Protein 6G1O (pdb70)

Nearest PDB structures (foldseek):
  6g1o-assembly1_A  TM=1.002E+00  e=5.502E-90  Pseudomonas aeruginosa PAO1
  1f61-assembly1_B  TM=8.807E-01  e=8.171E-24  Mycobacterium tuberculosis H37Rv
  1igw-assembly1_C  TM=8.041E-01  e=3.725E-24  Escherichia coli
  6edw-assembly1_C  TM=6.211E-01  e=3.762E-19  Mycobacterium tuberculosis CDC1551
  6edw-assembly1_A  TM=6.228E-01  e=1.018E-18  Mycobacterium tuberculosis CDC1551

Radius of gyration: 27.06 Å; Cα contacts (8 Å, |Δi|>4): 819; chains: 1; bounding box: 56×61×90 Å

Solvent-accessible surface area: 24316 Å² total; per-residue (Å²): 164,32,57,8,86,73,50,47,134,41,6,42,59,69,55,144,173,63,34,103,96,86,78,99,75,86,26,44,141,25,0,32,111,89,28,35,57,133,10,117,73,17,46,59,2,0,100,65,0,0,51,42,0,74,110,1,15,60,59,8,72,93,70,44,71,46,46,0,76,8,64,0,0,60,50,0,104,42,0,18,75,30,0,43,50,18,44,129,109,95,160,49,17,69,32,56,1,0,3,0,1,1,87,0,0,0,11,66,70,13,135,141,27,116,38,71,45,56,33,95,8,50,78,76,14,0,7,36,4,0,107,38,0,4,66,60,0,68,111,0,8,20,100,55,6,70,102,30,3,78,24,0,64,61,6,94,96,81,52,65,149,80,96,32,59,88,10,60,44,71,9,76,116,44,57,6,4,2,4,2,0,0,0,11,0,9,20,0,28,39,102,32,126,21,0,51,105,5,0,55,103,0,0,73,13,0,0,0,0,0,0,0,12,9,9,40,13,100,51,68,46,129,80,80,168,68,7,41,0,2,30,4,14,125,50,11,19,41,37,0,73,10,0,51,145,0,0,89,93,24,37,2,110,66,0,0,0,0,3,33,5,0,3,27,18,1,15,3,0,82,78,52,7,125,61,135,118,126,46,44,56,12,40,64,8,3,40,28,1,22,26,60,112,32,65,160,109,122,48,40,162,60,52,57,53,30,143,46,169,59,109,107,27,64,3,78,105,34,120,45,70,0,14,35,8,94,180,68,9,7,71,55,12,0,10,32,12,1,24,5,4,32,104,63,36,9,30,0,0,0,4,36,15,100,62,0,59,32,38,30,0,84,54,3,3,66,92,0,73,138,72,37,104,80,3,11,0,0,2,13,9,10,41,101,27,70,48,31,59,33,7,24,42,48,7,16,68,71,51,82,95,146,19,172,76,41,110,68,21,72,94,129,130,0,90,43,145,120,47,80,92,33,118,1,6,115,46,0,85,76,98,52,171,11,3,36,129,28,0,0,49,108,0,3,0,0,0,1,0,48,18,22,17,14,78,91,79,31,58,109,68,93,77,73,59,37,136,13,96,161,60,143,85,26,113,77,16,79,42,101,46,61,110,154,143,185

Structure (mmCIF, N/CA/C/O backbone):
data_6G1O
#
_entry.id   6G1O
#
_cell.length_a   80.943
_cell.length_b   116.023
_cell.length_c   128.533
_cell.angle_alpha   90.000
_cell.angle_beta   90.000
_cell.angle_gamma   90.000
#
_symmetry.space_group_name_H-M   'I 2 2 2'
#
loop_
_entity.id
_entity.type
_entity.pdbx_description
1 polymer 'Isocitrate lyase'
2 non-polymer 'CALCIUM ION'
3 non-polymer 'GLYOXYLIC ACID'
4 water water
#
loop_
_atom_site.group_PDB
_atom_site.id
_atom_site.type_symbol
_atom_site.label_atom_id
_atom_site.label_alt_id
_atom_site.label_comp_id
_atom_site.label_asym_id
_atom_site.label_entity_id
_atom_site.label_seq_id
_atom_site.pdbx_PDB_ins_code
_atom_site.Cartn_x
_atom_site.Cartn_y
_atom_site.Cartn_z
_atom_site.occupancy
_atom_site.B_iso_or_equiv
_atom_site.auth_seq_id
_atom_site.auth_comp_id
_atom_site.auth_asym_id
_atom_site.auth_atom_id
_atom_site.pdbx_PDB_model_num
ATOM 1 N N . MET A 1 1 ? -40.555 -45.172 11.406 1.00 46.56 1 MET A N 1
ATOM 2 C CA . MET A 1 1 ? -39.368 -45.213 12.334 1.00 50.22 1 MET A CA 1
ATOM 3 C C . MET A 1 1 ? -38.013 -44.959 11.635 1.00 37.16 1 MET A C 1
ATOM 4 O O . MET A 1 1 ? -37.821 -45.372 10.505 1.00 36.81 1 MET A O 1
ATOM 9 N N . SER A 1 2 ? -37.069 -44.297 12.307 1.00 36.11 2 SER A N 1
ATOM 10 C CA . SER A 1 2 ? -35.789 -43.984 11.673 1.00 39.41 2 SER A CA 1
ATOM 11 C C . SER A 1 2 ? -34.937 -45.246 11.529 1.00 27.83 2 SER A C 1
ATOM 12 O O . SER A 1 2 ? -35.198 -46.266 12.167 1.00 27.58 2 SER A O 1
ATOM 15 N N . ALA A 1 3 ? -33.896 -45.158 10.691 1.00 30.35 3 ALA A N 1
ATOM 16 C CA . ALA A 1 3 ? -32.950 -46.266 10.565 1.00 31.98 3 ALA A CA 1
ATOM 17 C C . ALA A 1 3 ? -32.337 -46.609 11.920 1.00 27.70 3 ALA A C 1
ATOM 18 O O . ALA A 1 3 ? -32.236 -47.789 12.286 1.00 27.41 3 ALA A O 1
ATOM 20 N N . TYR A 1 4 ? -31.948 -45.587 12.689 1.00 28.08 4 TYR A N 1
ATOM 21 C CA . TYR A 1 4 ? -31.350 -45.801 14.006 1.00 26.73 4 TYR A CA 1
ATOM 22 C C . TYR A 1 4 ? -32.306 -46.525 14.947 1.00 26.20 4 TYR A C 1
ATOM 23 O O . TYR A 1 4 ? -31.931 -47.485 15.616 1.00 23.34 4 TYR A O 1
ATOM 32 N N . GLN A 1 5 ? -33.536 -46.032 15.064 1.00 29.11 5 GLN A N 1
ATOM 33 C CA . GLN A 1 5 ? -34.538 -46.699 15.888 1.00 29.11 5 GLN A CA 1
ATOM 34 C C . GLN A 1 5 ? -34.772 -48.130 15.432 1.00 27.21 5 GLN A C 1
ATOM 35 O O . GLN A 1 5 ? -34.869 -49.052 16.249 1.00 30.54 5 GLN A O 1
ATOM 41 N N . ASN A 1 6 ? -34.931 -48.324 14.131 1.00 27.78 6 ASN A N 1
ATOM 42 C CA . ASN A 1 6 ? -35.168 -49.670 13.627 1.00 32.28 6 ASN A CA 1
ATOM 43 C C . ASN A 1 6 ? -34.037 -50.603 14.028 1.00 34.14 6 ASN A C 1
ATOM 44 O O . ASN A 1 6 ? -34.277 -51.777 14.330 1.00 28.47 6 ASN A O 1
ATOM 49 N N . GLU A 1 7 ? -32.792 -50.111 14.030 1.00 30.16 7 GLU A N 1
ATOM 50 C CA . GLU A 1 7 ? -31.689 -51.005 14.369 1.00 25.16 7 GLU A CA 1
ATOM 51 C C . GLU A 1 7 ? -31.649 -51.282 15.862 1.00 25.59 7 GLU A C 1
ATOM 52 O O . GLU A 1 7 ? -31.324 -52.394 16.262 1.00 26.15 7 GLU A O 1
ATOM 58 N N . ILE A 1 8 ? -31.952 -50.281 16.717 1.00 25.53 8 ILE A N 1
ATOM 59 C CA . ILE A 1 8 ? -32.045 -50.538 18.155 1.00 25.14 8 ILE A CA 1
ATOM 60 C C . ILE A 1 8 ? -33.080 -51.630 18.424 1.00 28.08 8 ILE A C 1
ATOM 61 O O . ILE A 1 8 ? -32.828 -52.583 19.169 1.00 25.81 8 ILE A O 1
ATOM 66 N N . LYS A 1 9 ? -34.275 -51.472 17.843 1.00 29.01 9 LYS A N 1
ATOM 67 C CA . LYS A 1 9 ? -35.344 -52.477 17.966 1.00 30.27 9 LYS A CA 1
ATOM 68 C C . LYS A 1 9 ? -34.878 -53.860 17.511 1.00 30.72 9 LYS A C 1
ATOM 69 O O . LYS A 1 9 ? -35.122 -54.871 18.186 1.00 27.54 9 LYS A O 1
ATOM 75 N N . ALA A 1 10 ? -34.179 -53.914 16.374 1.00 31.96 10 ALA A N 1
ATOM 76 C CA . ALA A 1 10 ? -33.709 -55.185 15.834 1.00 26.52 10 ALA A CA 1
ATOM 77 C C . ALA A 1 10 ? -32.724 -55.861 16.771 1.00 30.10 10 ALA A C 1
ATOM 78 O O . ALA A 1 10 ? -32.806 -57.070 16.973 1.00 27.07 10 ALA A O 1
ATOM 80 N N . VAL A 1 11 ? -31.779 -55.109 17.352 1.00 29.36 11 VAL A N 1
ATOM 81 C CA . VAL A 1 11 ? -30.811 -55.745 18.236 1.00 25.84 11 VAL A CA 1
ATOM 82 C C . VAL A 1 11 ? -31.450 -56.091 19.577 1.00 28.46 11 VAL A C 1
ATOM 83 O O . VAL A 1 11 ? -31.149 -57.130 20.174 1.00 24.97 11 VAL A O 1
ATOM 87 N N . ALA A 1 12 ? -32.351 -55.242 20.074 1.00 26.07 12 ALA A N 1
ATOM 88 C CA . ALA A 1 12 ? -33.044 -55.576 21.321 1.00 30.22 12 ALA A CA 1
ATOM 89 C C . ALA A 1 12 ? -33.809 -56.896 21.194 1.00 23.95 12 ALA A C 1
ATOM 90 O O . ALA A 1 12 ? -33.782 -57.731 22.110 1.00 30.21 12 ALA A O 1
ATOM 92 N N . ALA A 1 13 ? -34.429 -57.132 20.038 1.00 29.37 13 ALA A N 1
ATOM 93 C CA . ALA A 1 13 ? -35.146 -58.383 19.808 1.00 33.57 13 ALA A CA 1
ATOM 94 C C . ALA A 1 13 ? -34.213 -59.594 19.813 1.00 35.39 13 ALA A C 1
ATOM 95 O O . ALA A 1 13 ? -34.539 -60.629 20.406 1.00 31.64 13 ALA A O 1
ATOM 97 N N . LEU A 1 14 ? -33.028 -59.485 19.193 1.00 31.32 14 LEU A N 1
ATOM 98 C CA . LEU A 1 14 ? -32.062 -60.577 19.267 1.00 27.76 14 LEU A CA 1
ATOM 99 C C . LEU A 1 14 ? -31.615 -60.811 20.692 1.00 27.91 14 LEU A C 1
ATOM 100 O O . LEU A 1 14 ? -31.397 -61.948 21.110 1.00 27.76 14 LEU A O 1
ATOM 105 N N . LYS A 1 15 ? -31.370 -59.728 21.427 1.00 26.42 15 LYS A N 1
ATOM 106 C CA . LYS A 1 15 ? -30.966 -59.879 22.807 1.00 26.25 15 LYS A CA 1
ATOM 107 C C . LYS A 1 15 ? -32.040 -60.629 23.584 1.00 28.32 15 LYS A C 1
ATOM 108 O O . LYS A 1 15 ? -31.737 -61.551 24.341 1.00 28.56 15 LYS A O 1
ATOM 114 N N . GLU A 1 16 ? -33.303 -60.267 23.376 1.00 31.11 16 GLU A N 1
ATOM 115 C CA . GLU A 1 16 ? -34.398 -60.927 24.088 1.00 37.61 16 GLU A CA 1
ATOM 116 C C . GLU A 1 16 ? -34.492 -62.396 23.701 1.00 37.86 16 GLU A C 1
ATOM 117 O O . GLU A 1 16 ? -34.663 -63.269 24.552 1.00 40.95 16 GLU A O 1
ATOM 123 N N . LYS A 1 17 ? -34.412 -62.676 22.404 1.00 35.05 17 LYS A N 1
ATOM 124 C CA . LYS A 1 17 ? -34.454 -64.048 21.918 1.00 33.69 17 LYS A CA 1
ATOM 125 C C . LYS A 1 17 ? -33.351 -64.900 22.525 1.00 39.74 17 LYS A C 1
ATOM 126 O O . LYS A 1 17 ? -33.552 -66.089 22.788 1.00 39.36 17 LYS A O 1
ATOM 132 N N . ASN A 1 18 ? -32.163 -64.326 22.720 1.00 34.55 18 ASN A N 1
ATOM 133 C CA . ASN A 1 18 ? -31.030 -65.091 23.221 1.00 34.93 18 ASN A CA 1
ATOM 134 C C . ASN A 1 18 ? -30.988 -65.158 24.741 1.00 34.47 18 ASN A C 1
ATOM 135 O O . ASN A 1 18 ? -30.292 -66.021 25.296 1.00 40.77 18 ASN A O 1
ATOM 140 N N . GLY A 1 19 ? -31.694 -64.279 25.426 1.00 33.70 19 GLY A N 1
ATOM 141 C CA . GLY A 1 19 ? -31.796 -64.385 26.864 1.00 37.66 19 GLY A CA 1
ATOM 142 C C . GLY A 1 19 ? -30.638 -63.741 27.606 1.00 38.30 19 GLY A C 1
ATOM 143 O O . GLY A 1 19 ? -29.846 -62.954 27.063 1.00 35.10 19 GLY A O 1
ATOM 144 N N . SER A 1 20 ? -30.510 -64.136 28.877 1.00 34.17 20 SER A N 1
ATOM 145 C CA . SER A 1 20 ? -29.565 -63.472 29.771 1.00 33.73 20 SER A CA 1
ATOM 146 C C . SER A 1 20 ? -28.102 -63.678 29.384 1.00 32.52 20 SER A C 1
ATOM 147 O O . SER A 1 20 ? -27.239 -62.946 29.878 1.00 33.54 20 SER A O 1
ATOM 150 N N . SER A 1 21 ? -27.789 -64.666 28.543 1.00 32.65 21 SER A N 1
ATOM 151 C CA . SER A 1 21 ? -26.406 -64.813 28.105 1.00 29.93 21 SER A CA 1
ATOM 152 C C . SER A 1 21 ? -25.919 -63.612 27.307 1.00 27.68 21 SER A C 1
ATOM 153 O O . SER A 1 21 ? -24.707 -63.391 27.240 1.00 24.50 21 SER A O 1
ATOM 156 N N . TRP A 1 22 ? -26.822 -62.837 26.699 1.00 24.61 22 TRP A N 1
ATOM 157 C CA . TRP A 1 22 ? -26.433 -61.616 26.002 1.00 28.28 22 TRP A CA 1
ATOM 158 C C . TRP A 1 22 ? -26.639 -60.357 26.851 1.00 27.93 22 TRP A C 1
ATOM 159 O O . TRP A 1 22 ? -26.770 -59.258 26.306 1.00 25.74 22 TRP A O 1
ATOM 170 N N . SER A 1 23 ? -26.633 -60.481 28.183 1.00 35.29 23 SER A N 1
ATOM 171 C CA . SER A 1 23 ? -26.964 -59.332 29.020 1.00 33.14 23 SER A CA 1
ATOM 172 C C . SER A 1 23 ? -25.977 -58.182 28.833 1.00 34.76 23 SER A C 1
ATOM 173 O O . SER A 1 23 ? -26.343 -57.017 28.998 1.00 31.32 23 SER A O 1
ATOM 176 N N . ALA A 1 24 ? -24.731 -58.476 28.485 1.00 33.89 24 ALA A N 1
ATOM 177 C CA . ALA A 1 24 ? -23.745 -57.422 28.345 1.00 29.70 24 ALA A CA 1
ATOM 178 C C . ALA A 1 24 ? -23.859 -56.665 27.027 1.00 29.61 24 ALA A C 1
ATOM 179 O O . ALA A 1 24 ? -23.203 -55.633 26.874 1.00 29.10 24 ALA A O 1
ATOM 181 N N . ILE A 1 25 ? -24.658 -57.145 26.088 1.00 28.41 25 ILE A N 1
ATOM 182 C CA . ILE A 1 25 ? -24.809 -56.499 24.793 1.00 25.79 25 ILE A CA 1
ATOM 183 C C . ILE A 1 25 ? -25.755 -55.320 24.908 1.00 29.77 25 ILE A C 1
ATOM 184 O O . ILE A 1 25 ? -26.901 -55.458 25.347 1.00 27.43 25 ILE A O 1
ATOM 189 N N . ASN A 1 26 ? -25.300 -54.166 24.456 1.00 23.93 26 ASN A N 1
ATOM 190 C CA . ASN A 1 26 ? -26.082 -52.960 24.574 1.00 27.94 26 ASN A CA 1
ATOM 191 C C . ASN A 1 26 ? -26.699 -52.688 23.223 1.00 26.11 26 ASN A C 1
ATOM 192 O O . ASN A 1 26 ? -25.965 -52.396 22.260 1.00 25.98 26 ASN A O 1
ATOM 197 N N . PRO A 1 27 ? -28.027 -52.788 23.086 1.00 25.10 27 PRO A N 1
ATOM 198 C CA . PRO A 1 27 ? -28.623 -52.707 21.750 1.00 25.97 27 PRO A CA 1
ATOM 199 C C . PRO A 1 27 ? -28.412 -51.377 21.072 1.00 27.29 27 PRO A C 1
ATOM 200 O O . PRO A 1 27 ? -28.220 -51.345 19.855 1.00 26.06 27 PRO A O 1
ATOM 204 N N . GLU A 1 28 ? -28.443 -50.264 21.813 1.00 22.28 28 GLU A N 1
ATOM 205 C CA . GLU A 1 28 ? -28.209 -48.973 21.173 1.00 24.46 28 GLU A CA 1
ATOM 206 C C . GLU A 1 28 ? -26.764 -48.859 20.690 1.00 21.79 28 GLU A C 1
ATOM 207 O O . GLU A 1 28 ? -26.499 -48.274 19.634 1.00 24.63 28 GLU A O 1
ATOM 213 N N . TYR A 1 29 ? -25.823 -49.382 21.459 1.00 22.07 29 TYR A N 1
ATOM 214 C CA . TYR A 1 29 ? -24.424 -49.355 21.048 1.00 25.25 29 TYR A CA 1
ATOM 215 C C . TYR A 1 29 ? -24.219 -50.163 19.767 1.00 23.43 29 TYR A C 1
ATOM 216 O O . TYR A 1 29 ? -23.584 -49.693 18.820 1.00 21.54 29 TYR A O 1
ATOM 225 N N . ALA A 1 30 ? -24.790 -51.370 19.714 1.00 20.19 30 ALA A N 1
ATOM 226 C CA . ALA A 1 30 ? -24.738 -52.187 18.496 1.00 22.61 30 ALA A CA 1
ATOM 227 C C . ALA A 1 30 ? -25.415 -51.459 17.347 1.00 25.17 30 ALA A C 1
ATOM 228 O O . ALA A 1 30 ? -24.914 -51.442 16.217 1.00 18.59 30 ALA A O 1
ATOM 230 N N . ALA A 1 31 ? -26.529 -50.778 17.627 1.00 19.63 31 ALA A N 1
ATOM 231 C CA . ALA A 1 31 ? -27.213 -50.069 16.563 1.00 18.30 31 ALA A CA 1
ATOM 232 C C . ALA A 1 31 ? -26.320 -48.990 15.981 1.00 17.78 31 ALA A C 1
ATOM 233 O O . ALA A 1 31 ? -26.334 -48.750 14.767 1.00 19.37 31 ALA A O 1
ATOM 235 N N . ARG A 1 32 ? -25.577 -48.291 16.834 1.00 19.33 32 ARG A N 1
ATOM 236 C CA . ARG A 1 32 ? -24.694 -47.245 16.335 1.00 19.40 32 ARG A CA 1
ATOM 237 C C . ARG A 1 32 ? -23.627 -47.831 15.432 1.00 17.00 32 ARG A C 1
ATOM 238 O O . ARG A 1 32 ? -23.268 -47.233 14.423 1.00 18.98 32 ARG A O 1
ATOM 246 N N . MET A 1 33 ? -23.077 -48.978 15.804 1.00 19.92 33 MET A N 1
ATOM 247 C CA . MET A 1 33 ? -22.107 -49.613 14.921 1.00 20.32 33 MET A CA 1
ATOM 248 C C . MET A 1 33 ? -22.724 -49.925 13.565 1.00 18.90 33 MET A C 1
ATOM 249 O O . MET A 1 33 ? -22.105 -49.683 12.517 1.00 17.66 33 MET A O 1
ATOM 254 N N . ARG A 1 34 ? -23.970 -50.390 13.548 1.00 19.86 34 ARG A N 1
ATOM 255 C CA . ARG A 1 34 ? -24.613 -50.659 12.276 1.00 17.39 34 ARG A CA 1
ATOM 256 C C . ARG A 1 34 ? -24.819 -49.396 11.460 1.00 21.72 34 ARG A C 1
ATOM 257 O O . ARG A 1 34 ? -24.604 -49.402 10.253 1.00 23.20 34 ARG A O 1
ATOM 265 N N . ILE A 1 35 ? -25.281 -48.305 12.091 1.00 18.53 35 ILE A N 1
ATOM 266 C CA . ILE A 1 35 ? -25.443 -47.041 11.374 1.00 17.68 35 ILE A CA 1
ATOM 267 C C . ILE A 1 35 ? -24.093 -46.542 10.867 1.00 17.75 35 ILE A C 1
ATOM 268 O O . ILE A 1 35 ? -23.989 -45.922 9.805 1.00 20.35 35 ILE A O 1
ATOM 273 N N . GLN A 1 36 ? -23.048 -46.760 11.644 1.00 18.51 36 GLN A N 1
ATOM 274 C CA . GLN A 1 36 ? -21.715 -46.331 11.244 1.00 18.63 36 GLN A CA 1
ATOM 275 C C . GLN A 1 36 ? -21.113 -47.191 10.130 1.00 22.34 36 GLN A C 1
ATOM 276 O O . GLN A 1 36 ? -20.020 -46.871 9.661 1.00 25.30 36 GLN A O 1
ATOM 282 N N . ASN A 1 37 ? -21.766 -48.255 9.727 1.00 17.55 37 ASN A N 1
ATOM 283 C CA . ASN A 1 37 ? -21.268 -49.149 8.671 1.00 18.02 37 ASN A CA 1
ATOM 284 C C . ASN A 1 37 ? -22.448 -49.430 7.728 1.00 19.29 37 ASN A C 1
ATOM 285 O O . ASN A 1 37 ? -22.977 -50.543 7.685 1.00 22.34 37 ASN A O 1
ATOM 290 N N . ARG A 1 38 ? -22.816 -48.394 6.982 1.00 20.34 38 ARG A N 1
ATOM 291 C CA . ARG A 1 38 ? -23.957 -48.469 6.085 1.00 24.62 38 ARG A CA 1
ATOM 292 C C . ARG A 1 38 ? -23.666 -49.354 4.890 1.00 22.99 38 ARG A C 1
ATOM 293 O O . ARG A 1 38 ? -24.558 -50.059 4.412 1.00 23.30 38 ARG A O 1
ATOM 301 N N . PHE A 1 39 ? -22.432 -49.299 4.366 1.00 18.98 39 PHE A N 1
ATOM 302 C CA . PHE A 1 39 ? -22.045 -49.988 3.141 1.00 20.48 39 PHE A CA 1
ATOM 303 C C . PHE A 1 39 ? -21.135 -51.143 3.548 1.00 21.02 39 PHE A C 1
ATOM 304 O O . PHE A 1 39 ? -19.925 -50.983 3.662 1.00 22.19 39 PHE A O 1
ATOM 312 N N . LYS A 1 40 ? -21.723 -52.312 3.753 1.00 19.87 40 LYS A N 1
ATOM 313 C CA . LYS A 1 40 ? -20.968 -53.407 4.329 1.00 22.14 40 LYS A CA 1
ATOM 314 C C . LYS A 1 40 ? -20.035 -54.085 3.338 1.00 19.63 40 LYS A C 1
ATOM 315 O O . LYS A 1 40 ? -19.094 -54.748 3.781 1.00 22.53 40 LYS A O 1
ATOM 321 N N . THR A 1 41 ? -20.291 -53.954 2.035 1.00 16.92 41 THR A N 1
ATOM 322 C CA . THR A 1 41 ? -19.463 -54.598 1.018 1.00 17.56 41 THR A CA 1
ATOM 323 C C . THR A 1 41 ? -19.254 -53.624 -0.112 1.00 16.90 41 THR A C 1
ATOM 324 O O . THR A 1 41 ? -20.034 -52.675 -0.288 1.00 17.23 41 THR A O 1
ATOM 328 N N . GLY A 1 42 ? -18.188 -53.864 -0.895 1.00 19.00 42 GLY A N 1
ATOM 329 C CA . GLY A 1 42 ? -17.976 -53.081 -2.098 1.00 17.32 42 GLY A CA 1
ATOM 330 C C . GLY A 1 42 ? -19.111 -53.160 -3.103 1.00 17.11 42 GLY A C 1
ATOM 331 O O . GLY A 1 42 ? -19.389 -52.182 -3.810 1.00 18.29 42 GLY A O 1
ATOM 332 N N . LEU A 1 43 ? -19.776 -54.311 -3.206 1.00 16.58 43 LEU A N 1
ATOM 333 C CA . LEU A 1 43 ? -20.861 -54.401 -4.178 1.00 16.94 43 LEU A CA 1
ATOM 334 C C . LEU A 1 43 ? -22.043 -53.536 -3.759 1.00 17.40 43 LEU A C 1
ATOM 335 O O . LEU A 1 43 ? -22.777 -53.020 -4.612 1.00 19.18 43 LEU A O 1
ATOM 340 N N . ASP A 1 44 ? -22.238 -53.346 -2.465 1.00 20.66 44 ASP A N 1
ATOM 341 C CA . ASP A 1 44 ? -23.269 -52.417 -2.019 1.00 19.09 44 ASP A CA 1
ATOM 342 C C . ASP A 1 44 ? -22.939 -51.000 -2.466 1.00 20.18 44 ASP A C 1
ATOM 343 O O . ASP A 1 44 ? -23.831 -50.256 -2.898 1.00 18.16 44 ASP A O 1
ATOM 348 N N . ILE A 1 45 ? -21.655 -50.618 -2.410 1.00 18.92 45 ILE A N 1
ATOM 349 C CA . ILE A 1 45 ? -21.231 -49.309 -2.888 1.00 18.21 45 ILE A CA 1
ATOM 350 C C . ILE A 1 45 ? -21.446 -49.196 -4.386 1.00 17.49 45 ILE A C 1
ATOM 351 O O . ILE A 1 45 ? -21.878 -48.154 -4.896 1.00 18.48 45 ILE A O 1
ATOM 356 N N . ALA A 1 46 ? -21.041 -50.236 -5.140 1.00 15.61 46 ALA A N 1
ATOM 357 C CA . ALA A 1 46 ? -21.136 -50.161 -6.604 1.00 19.16 46 ALA A CA 1
ATOM 358 C C . ALA A 1 46 ? -22.579 -49.954 -7.072 1.00 16.84 46 ALA A C 1
ATOM 359 O O . ALA A 1 46 ? -22.831 -49.196 -8.013 1.00 17.91 46 ALA A O 1
ATOM 361 N N . LYS A 1 47 ? -23.531 -50.614 -6.443 1.00 15.35 47 LYS A N 1
ATOM 362 C CA . LYS A 1 47 ? -24.926 -50.469 -6.838 1.00 20.08 47 LYS A CA 1
ATOM 363 C C . LYS A 1 47 ? -25.469 -49.098 -6.464 1.00 20.13 47 LYS A C 1
ATOM 364 O O . LYS A 1 47 ? -26.134 -48.440 -7.279 1.00 22.47 47 LYS A O 1
ATOM 370 N N . TYR A 1 48 ? -25.117 -48.620 -5.272 1.00 19.73 48 TYR A N 1
ATOM 371 C CA . TYR A 1 48 ? -25.550 -47.308 -4.799 1.00 20.99 48 TYR A CA 1
ATOM 372 C C . TYR A 1 48 ? -25.006 -46.210 -5.700 1.00 22.12 48 TYR A C 1
ATOM 373 O O . TYR A 1 48 ? -25.744 -45.335 -6.140 1.00 18.80 48 TYR A O 1
ATOM 382 N N . THR A 1 49 ? -23.707 -46.257 -5.999 1.00 16.42 49 THR A N 1
ATOM 383 C CA . THR A 1 49 ? -23.098 -45.213 -6.806 1.00 17.51 49 THR A CA 1
ATOM 384 C C . THR A 1 49 ? -23.506 -45.301 -8.267 1.00 16.99 49 THR A C 1
ATOM 385 O O . THR A 1 49 ? -23.550 -44.277 -8.953 1.00 18.88 49 THR A O 1
ATOM 389 N N . ALA A 1 50 ? -23.750 -46.502 -8.795 1.00 17.83 50 ALA A N 1
ATOM 390 C CA . ALA A 1 50 ? -24.188 -46.589 -10.182 1.00 23.18 50 ALA A CA 1
ATOM 391 C C . ALA A 1 50 ? -25.497 -45.825 -10.386 1.00 22.01 50 ALA A C 1
ATOM 392 O O . ALA A 1 50 ? -25.669 -45.131 -11.396 1.00 20.66 50 ALA A O 1
ATOM 394 N N . ALA A 1 51 ? -26.426 -45.954 -9.450 1.00 20.02 51 ALA A N 1
ATOM 395 C CA . ALA A 1 51 ? -27.698 -45.245 -9.527 1.00 25.51 51 ALA A CA 1
ATOM 396 C C . ALA A 1 51 ? -27.507 -43.734 -9.492 1.00 25.79 51 ALA A C 1
ATOM 397 O O . ALA A 1 51 ? -28.186 -43.004 -10.218 1.00 21.56 51 ALA A O 1
ATOM 399 N N . ILE A 1 52 ? -26.557 -43.249 -8.682 1.00 21.99 52 ILE A N 1
ATOM 400 C CA . ILE A 1 52 ? -26.232 -41.828 -8.648 1.00 21.25 52 ILE A CA 1
ATOM 401 C C . ILE A 1 52 ? -25.730 -41.369 -10.005 1.00 22.45 52 ILE A C 1
ATOM 402 O O . ILE A 1 52 ? -26.132 -40.322 -10.498 1.00 23.61 52 ILE A O 1
ATOM 407 N N . MET A 1 53 ? -24.805 -42.134 -10.615 1.00 20.42 53 MET A N 1
ATOM 408 C CA . MET A 1 53 ? -24.254 -41.680 -11.876 1.00 18.18 53 MET A CA 1
ATOM 409 C C . MET A 1 53 ? -25.327 -41.653 -12.962 1.00 22.37 53 MET A C 1
ATOM 410 O O . MET A 1 53 ? -25.378 -40.722 -13.767 1.00 21.30 53 MET A O 1
ATOM 415 N N . ARG A 1 54 ? -26.188 -42.661 -12.981 1.00 22.82 54 ARG A N 1
ATOM 416 C CA . ARG A 1 54 ? -27.277 -42.697 -13.952 1.00 23.46 54 ARG A CA 1
ATOM 417 C C . ARG A 1 54 ? -28.223 -41.502 -13.782 1.00 22.85 54 ARG A C 1
ATOM 418 O O . ARG A 1 54 ? -28.642 -40.893 -14.772 1.00 22.57 54 ARG A O 1
ATOM 426 N N . LYS A 1 55 ? -28.549 -41.148 -12.540 1.00 22.62 55 LYS A N 1
ATOM 427 C CA . LYS A 1 55 ? -29.355 -39.960 -12.248 1.00 23.67 55 LYS A CA 1
ATOM 428 C C . LYS A 1 55 ? -28.688 -38.692 -12.736 1.00 27.38 55 LYS A C 1
ATOM 429 O O . LYS A 1 55 ? -29.332 -37.837 -13.349 1.00 22.43 55 LYS A O 1
ATOM 435 N N . ASP A 1 56 ? -27.404 -38.518 -12.423 1.00 21.15 56 ASP A N 1
ATOM 436 C CA . ASP A 1 56 ? -26.647 -37.373 -12.911 1.00 18.23 56 ASP A CA 1
ATOM 437 C C . ASP A 1 56 ? -26.618 -37.316 -14.428 1.00 21.12 56 ASP A C 1
ATOM 438 O O . ASP A 1 56 ? -26.740 -36.231 -15.011 1.00 21.11 56 ASP A O 1
ATOM 443 N N . MET A 1 57 ? -26.430 -38.459 -15.103 1.00 20.57 57 MET A N 1
ATOM 444 C CA . MET A 1 57 ? -26.413 -38.428 -16.566 1.00 22.36 57 MET A CA 1
ATOM 445 C C . MET A 1 57 ? -27.761 -37.936 -17.113 1.00 25.31 57 MET A C 1
ATOM 446 O O . MET A 1 57 ? -27.812 -37.119 -18.054 1.00 23.50 57 MET A O 1
ATOM 451 N N . ALA A 1 58 ? -28.851 -38.398 -16.518 1.00 25.37 58 ALA A N 1
ATOM 452 C CA . ALA A 1 58 ? -30.184 -37.930 -16.925 1.00 32.77 58 ALA A CA 1
ATOM 453 C C . ALA A 1 58 ? -30.382 -36.439 -16.642 1.00 29.12 58 ALA A C 1
ATOM 454 O O . ALA A 1 58 ? -30.975 -35.714 -17.454 1.00 29.57 58 ALA A O 1
ATOM 456 N N . GLU A 1 59 ? -29.896 -35.951 -15.504 1.00 25.21 59 GLU A N 1
ATOM 457 C CA . GLU A 1 59 ? -30.049 -34.525 -15.198 1.00 24.24 59 GLU A CA 1
ATOM 458 C C . GLU A 1 59 ? -29.208 -33.649 -16.108 1.00 31.18 59 GLU A C 1
ATOM 459 O O . GLU A 1 59 ? -29.652 -32.545 -16.462 1.00 28.19 59 GLU A O 1
ATOM 465 N N . TYR A 1 60 ? -28.028 -34.131 -16.546 1.00 25.94 60 TYR A N 1
ATOM 466 C CA . TYR A 1 60 ? -27.228 -33.401 -17.520 1.00 27.17 60 TYR A CA 1
ATOM 467 C C . TYR A 1 60 ? -27.921 -33.353 -18.885 1.00 29.97 60 TYR A C 1
ATOM 468 O O . TYR A 1 60 ? -27.852 -32.333 -19.586 1.00 28.21 60 TYR A O 1
ATOM 477 N N . ASP A 1 61 ? -28.508 -34.482 -19.305 1.00 26.32 61 ASP A N 1
ATOM 478 C CA . ASP A 1 61 ? -29.281 -34.537 -20.549 1.00 31.96 61 ASP A CA 1
ATOM 479 C C . ASP A 1 61 ? -30.402 -33.491 -20.548 1.00 29.63 61 ASP A C 1
ATOM 480 O O . ASP A 1 61 ? -30.654 -32.839 -21.568 1.00 37.27 61 ASP A O 1
ATOM 485 N N . ALA A 1 62 ? -31.079 -33.311 -19.425 1.00 32.53 62 ALA A N 1
ATOM 486 C CA . ALA A 1 62 ? -32.124 -32.302 -19.323 1.00 31.79 62 ALA A CA 1
ATOM 487 C C . ALA A 1 62 ? -31.587 -30.873 -19.196 1.00 42.45 62 ALA A C 1
ATOM 488 O O . ALA A 1 62 ? -32.293 -29.936 -19.584 1.00 35.63 62 ALA A O 1
ATOM 490 N N . ASP A 1 63 ? -30.358 -30.675 -18.704 1.00 26.82 63 ASP A N 1
ATOM 491 C CA . ASP A 1 63 ? -29.829 -29.332 -18.438 1.00 28.89 63 ASP A CA 1
ATOM 492 C C . ASP A 1 63 ? -28.300 -29.362 -18.425 1.00 33.23 63 ASP A C 1
ATOM 493 O O . ASP A 1 63 ? -27.704 -29.837 -17.455 1.00 30.71 63 ASP A O 1
ATOM 498 N N . SER A 1 64 ? -27.679 -28.811 -19.478 1.00 30.75 64 SER A N 1
ATOM 499 C CA . SER A 1 64 ? -26.232 -28.895 -19.703 1.00 33.98 64 SER A CA 1
ATOM 500 C C . SER A 1 64 ? -25.410 -28.081 -18.707 1.00 32.42 64 SER A C 1
ATOM 501 O O . SER A 1 64 ? -24.172 -28.173 -18.712 1.00 31.07 64 SER A O 1
ATOM 504 N N . SER A 1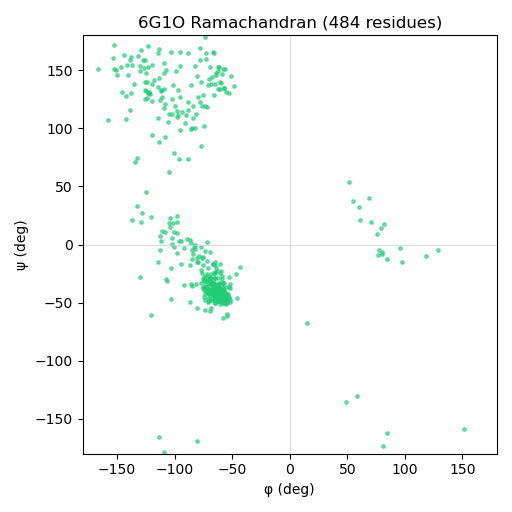 65 ? -26.061 -27.293 -17.852 1.00 31.07 65 SER A N 1
ATOM 505 C CA . SER A 1 65 ? -25.382 -26.607 -16.763 1.00 27.28 65 SER A CA 1
ATOM 506 C C . SER A 1 65 ? -25.141 -27.509 -15.558 1.00 26.78 65 SER A C 1
ATOM 507 O O . SER A 1 65 ? -24.358 -27.148 -14.681 1.00 27.73 65 SER A O 1
ATOM 510 N N . VAL A 1 66 ? -25.814 -28.658 -15.490 1.00 26.01 66 VAL A N 1
ATOM 511 C CA . VAL A 1 66 ? -25.744 -29.550 -14.335 1.00 29.47 66 VAL A CA 1
ATOM 512 C C . VAL A 1 66 ? -24.781 -30.689 -14.655 1.00 26.50 66 VAL A C 1
ATOM 513 O O . VAL A 1 66 ? -25.192 -31.802 -15.013 1.00 27.78 66 VAL A O 1
ATOM 517 N N . TYR A 1 67 ? -23.505 -30.403 -14.564 1.00 23.75 67 TYR A N 1
ATOM 518 C CA . TYR A 1 67 ? -22.487 -31.390 -14.901 1.00 24.78 67 TYR A CA 1
ATOM 519 C C . TYR A 1 67 ? -21.791 -31.850 -13.626 1.00 21.39 67 TYR A C 1
ATOM 520 O O . TYR A 1 67 ? -22.133 -31.413 -12.519 1.00 19.42 67 TYR A O 1
ATOM 529 N N . THR A 1 68 ? -20.801 -32.735 -13.797 1.00 23.29 68 THR A N 1
ATOM 530 C CA . THR A 1 68 ? -20.148 -33.388 -12.660 1.00 20.16 68 THR A CA 1
ATOM 531 C C . THR A 1 68 ? -18.638 -33.204 -12.755 1.00 16.45 68 THR A C 1
ATOM 532 O O . THR A 1 68 ? -18.085 -32.881 -13.800 1.00 17.76 68 THR A O 1
ATOM 536 N N . GLN A 1 69 ? -17.967 -33.356 -11.606 1.00 19.35 69 GLN A N 1
ATOM 537 C CA . GLN A 1 69 ? -16.540 -33.086 -11.535 1.00 18.69 69 GLN A CA 1
ATOM 538 C C . GLN A 1 69 ? -15.838 -34.104 -10.634 1.00 16.81 69 GLN A C 1
ATOM 539 O O . GLN A 1 69 ? -16.431 -34.582 -9.670 1.00 18.17 69 GLN A O 1
ATOM 545 N N . SER A 1 70 ? -14.545 -34.310 -10.888 1.00 20.59 70 SER A N 1
ATOM 546 C CA . SER A 1 70 ? -13.719 -35.101 -9.977 1.00 21.04 70 SER A CA 1
ATOM 547 C C . SER A 1 70 ? -12.263 -34.681 -10.088 1.00 16.41 70 SER A C 1
ATOM 548 O O . SER A 1 70 ? -11.850 -34.037 -11.056 1.00 17.09 70 SER A O 1
ATOM 551 N N . LEU A 1 71 ? -11.486 -35.031 -9.052 1.00 16.62 71 LEU A N 1
ATOM 552 C CA . LEU A 1 71 ? -10.035 -34.959 -9.074 1.00 17.76 71 LEU A CA 1
ATOM 553 C C . LEU A 1 71 ? -9.463 -36.365 -8.852 1.00 17.92 71 LEU A C 1
ATOM 554 O O . LEU A 1 71 ? -9.986 -37.120 -8.023 1.00 17.48 71 LEU A O 1
ATOM 559 N N . GLY A 1 72 ? -8.428 -36.719 -9.594 1.00 17.61 72 GLY A N 1
ATOM 560 C CA . GLY A 1 72 ? -7.712 -37.960 -9.365 1.00 21.54 72 GLY A CA 1
ATOM 561 C C . GLY A 1 72 ? -7.086 -37.988 -7.993 1.00 18.53 72 GLY A C 1
ATOM 562 O O . GLY A 1 72 ? -6.439 -37.007 -7.578 1.00 18.58 72 GLY A O 1
ATOM 563 N N . CYS A 1 73 ? -7.249 -39.112 -7.274 1.00 20.50 73 CYS A N 1
ATOM 564 C CA . CYS A 1 73 ? -6.687 -39.271 -5.935 1.00 19.56 73 CYS A CA 1
ATOM 565 C C . CYS A 1 73 ? -5.836 -40.543 -5.862 1.00 21.50 73 CYS A C 1
ATOM 566 O O . CYS A 1 73 ? -6.282 -41.617 -6.262 1.00 20.64 73 CYS A O 1
ATOM 569 N N . TRP A 1 74 ? -4.642 -40.437 -5.307 1.00 18.76 74 TRP A N 1
ATOM 570 C CA . TRP A 1 74 ? -3.707 -41.562 -5.380 1.00 15.92 74 TRP A CA 1
ATOM 571 C C . TRP A 1 74 ? -3.635 -42.391 -4.101 1.00 16.11 74 TRP A C 1
ATOM 572 O O . TRP A 1 74 ? -2.903 -43.384 -4.056 1.00 16.03 74 TRP A O 1
ATOM 583 N N . HIS A 1 75 ? -4.366 -42.003 -3.081 1.00 16.04 75 HIS A N 1
ATOM 584 C CA . HIS A 1 75 ? -4.429 -42.719 -1.820 1.00 15.92 75 HIS A CA 1
ATOM 585 C C . HIS A 1 75 ? -5.790 -42.465 -1.193 1.00 17.58 75 HIS A C 1
ATOM 586 O O . HIS A 1 75 ? -6.370 -41.385 -1.348 1.00 18.21 75 HIS A O 1
ATOM 593 N N . GLY A 1 76 ? -6.248 -43.457 -0.422 1.00 15.70 76 GLY A N 1
ATOM 594 C CA . GLY A 1 76 ? -7.488 -43.327 0.318 1.00 16.35 76 GLY A CA 1
ATOM 595 C C . GLY A 1 76 ? -7.559 -42.069 1.169 1.00 17.59 76 GLY A C 1
ATOM 596 O O . GLY A 1 76 ? -8.607 -41.434 1.268 1.00 15.21 76 GLY A O 1
ATOM 597 N N . PHE A 1 77 ? -6.453 -41.687 1.756 1.00 14.58 77 PHE A N 1
ATOM 598 C CA . PHE A 1 77 ? -6.440 -40.502 2.611 1.00 17.18 77 PHE A CA 1
ATOM 599 C C . PHE A 1 77 ? -6.677 -39.237 1.797 1.00 15.95 77 PHE A C 1
ATOM 600 O O . PHE A 1 77 ? -7.349 -38.307 2.281 1.00 17.28 77 PHE A O 1
ATOM 608 N N . ILE A 1 78 ? -6.135 -39.185 0.572 1.00 17.88 78 ILE A N 1
ATOM 609 C CA . ILE A 1 78 ? -6.310 -38.028 -0.300 1.00 17.02 78 ILE A CA 1
ATOM 610 C C . ILE A 1 78 ? -7.766 -37.918 -0.735 1.00 18.25 78 ILE A C 1
ATOM 611 O O . ILE A 1 78 ? -8.371 -36.833 -0.667 1.00 18.27 78 ILE A O 1
ATOM 616 N N . GLY A 1 79 ? -8.348 -39.037 -1.184 1.00 19.86 79 GLY A N 1
ATOM 617 C CA . GLY A 1 79 ? -9.769 -39.048 -1.491 1.00 19.34 79 GLY A CA 1
ATOM 618 C C . GLY A 1 79 ? -10.611 -38.635 -0.299 1.00 17.40 79 GLY A C 1
ATOM 619 O O . GLY A 1 79 ? -11.585 -37.896 -0.434 1.00 17.24 79 GLY A O 1
ATOM 620 N N . GLN A 1 80 ? -10.256 -39.136 0.891 1.00 16.00 80 GLN A N 1
ATOM 621 C CA . GLN A 1 80 ? -11.037 -38.830 2.085 1.00 16.68 80 GLN A CA 1
ATOM 622 C C . GLN A 1 80 ? -11.029 -37.335 2.390 1.00 17.46 80 GLN A C 1
ATOM 623 O O . GLN A 1 80 ? -12.080 -36.743 2.700 1.00 17.03 80 GLN A O 1
ATOM 629 N N . GLN A 1 81 ? -9.846 -36.717 2.338 1.00 16.99 81 GLN A N 1
ATOM 630 C CA . GLN A 1 81 ? -9.728 -35.290 2.651 1.00 19.86 81 GLN A CA 1
ATOM 631 C C . GLN A 1 81 ? -10.403 -34.446 1.589 1.00 19.04 81 GLN A C 1
ATOM 632 O O . GLN A 1 81 ? -10.989 -33.408 1.906 1.00 17.88 81 GLN A O 1
ATOM 638 N N . LYS A 1 82 ? -10.413 -34.920 0.346 1.00 17.96 82 LYS A N 1
ATOM 639 C CA . LYS A 1 82 ? -11.159 -34.223 -0.700 1.00 20.26 82 LYS A CA 1
ATOM 640 C C . LYS A 1 82 ? -12.657 -34.202 -0.385 1.00 21.23 82 LYS A C 1
ATOM 641 O O . LYS A 1 82 ? -13.310 -33.153 -0.493 1.00 20.28 82 LYS A O 1
ATOM 647 N N . LEU A 1 83 ? -13.221 -35.351 0.031 1.00 18.74 83 LEU A N 1
ATOM 648 C CA . LEU A 1 83 ? -14.666 -35.424 0.285 1.00 21.35 83 LEU A CA 1
ATOM 649 C C . LEU A 1 83 ? -15.027 -34.679 1.566 1.00 23.39 83 LEU A C 1
ATOM 650 O O . LEU A 1 83 ? -16.103 -34.056 1.668 1.00 18.36 83 LEU A O 1
ATOM 655 N N . ILE A 1 84 ? -14.152 -34.734 2.566 1.00 20.70 84 ILE A N 1
ATOM 656 C CA . ILE A 1 84 ? -14.359 -33.936 3.780 1.00 19.33 84 ILE A CA 1
ATOM 657 C C . ILE A 1 84 ? -14.378 -32.444 3.443 1.00 20.74 84 ILE A C 1
ATOM 658 O O . ILE A 1 84 ? -15.218 -31.683 3.949 1.00 23.51 84 ILE A O 1
ATOM 663 N N . SER A 1 85 ? -13.458 -32.006 2.589 1.00 20.68 85 SER A N 1
ATOM 664 C CA . SER A 1 85 ? -13.420 -30.609 2.186 1.00 23.16 85 SER A CA 1
ATOM 665 C C . SER A 1 85 ? -14.681 -30.216 1.426 1.00 30.40 85 SER A C 1
ATOM 666 O O . SER A 1 85 ? -15.244 -29.137 1.652 1.00 25.68 85 SER A O 1
ATOM 669 N N . ILE A 1 86 ? -15.117 -31.062 0.492 1.00 25.56 86 ILE A N 1
ATOM 670 C CA . ILE A 1 86 ? -16.356 -30.807 -0.244 1.00 24.03 86 ILE A CA 1
ATOM 671 C C . ILE A 1 86 ? -17.531 -30.609 0.716 1.00 22.66 86 ILE A C 1
ATOM 672 O O . ILE A 1 86 ? -18.332 -29.681 0.550 1.00 28.44 86 ILE A O 1
ATOM 677 N N . LYS A 1 87 ? -17.674 -31.493 1.711 1.00 22.13 87 LYS A N 1
ATOM 678 C CA . LYS A 1 87 ? -18.807 -31.386 2.612 1.00 23.99 87 LYS A CA 1
ATOM 679 C C . LYS A 1 87 ? -18.686 -30.144 3.493 1.00 28.02 87 LYS A C 1
ATOM 680 O O . LYS A 1 87 ? -19.671 -29.461 3.745 1.00 25.57 87 LYS A O 1
ATOM 686 N N . LYS A 1 88 ? -17.483 -29.840 3.956 1.00 23.38 88 LYS A N 1
ATOM 687 C CA . LYS A 1 88 ? -17.276 -28.668 4.805 1.00 25.25 88 LYS A CA 1
ATOM 688 C C . LYS A 1 88 ? -17.600 -27.367 4.080 1.00 26.73 88 LYS A C 1
ATOM 689 O O . LYS A 1 88 ? -18.283 -26.492 4.629 1.00 32.47 88 LYS A O 1
ATOM 695 N N . HIS A 1 89 ? -17.082 -27.191 2.870 1.00 26.21 89 HIS A N 1
ATOM 696 C CA . HIS A 1 89 ? -17.197 -25.910 2.199 1.00 33.67 89 HIS A CA 1
ATOM 697 C C . HIS A 1 89 ? -18.415 -25.794 1.301 1.00 37.38 89 HIS A C 1
ATOM 698 O O . HIS A 1 89 ? -18.971 -24.698 1.162 1.00 29.73 89 HIS A O 1
ATOM 705 N N . LEU A 1 90 ? -18.820 -26.881 0.651 1.00 29.57 90 LEU A N 1
ATOM 706 C CA . LEU A 1 90 ? -19.802 -26.805 -0.423 1.00 32.55 90 LEU A CA 1
ATOM 707 C C . LEU A 1 90 ? -21.111 -27.470 -0.049 1.00 29.09 90 LEU A C 1
ATOM 708 O O . LEU A 1 90 ? -22.067 -27.417 -0.825 1.00 34.80 90 LEU A O 1
ATOM 713 N N . LYS A 1 91 ? -21.176 -28.098 1.108 1.00 27.40 91 LYS A N 1
ATOM 714 C CA . LYS A 1 91 ? -22.393 -28.473 1.800 1.00 33.80 91 LYS A CA 1
ATOM 715 C C . LYS A 1 91 ? -23.080 -29.699 1.195 1.00 34.68 91 LYS A C 1
ATOM 716 O O . LYS A 1 91 ? -24.040 -30.187 1.792 1.00 31.94 91 LYS A O 1
ATOM 722 N N . THR A 1 92 ? -22.651 -30.205 0.041 1.00 30.70 92 THR A N 1
ATOM 723 C CA . THR A 1 92 ? -23.194 -31.460 -0.457 1.00 26.27 92 THR A CA 1
ATOM 724 C C . THR A 1 92 ? -22.161 -32.145 -1.346 1.00 22.97 92 THR A C 1
ATOM 725 O O . THR A 1 92 ? -21.363 -31.485 -2.014 1.00 24.17 92 THR A O 1
ATOM 729 N N . THR A 1 93 ? -22.227 -33.485 -1.369 1.00 26.05 93 THR A N 1
ATOM 730 C CA . THR A 1 93 ? -21.418 -34.294 -2.280 1.00 23.55 93 THR A CA 1
ATOM 731 C C . THR A 1 93 ? -21.999 -34.346 -3.676 1.00 22.01 93 THR A C 1
ATOM 732 O O . THR A 1 93 ? -21.323 -34.798 -4.610 1.00 21.98 93 THR A O 1
ATOM 736 N N . ASN A 1 94 ? -23.260 -33.944 -3.839 1.00 23.02 94 ASN A N 1
ATOM 737 C CA . ASN A 1 94 ? -23.918 -34.050 -5.136 1.00 23.83 94 ASN A CA 1
ATOM 738 C C . ASN A 1 94 ? -23.075 -33.400 -6.215 1.00 21.92 94 ASN A C 1
ATOM 739 O O . ASN A 1 94 ? -22.613 -32.274 -6.060 1.00 22.53 94 ASN A O 1
ATOM 744 N N . LYS A 1 95 ? -22.870 -34.146 -7.310 1.00 20.77 95 LYS A N 1
ATOM 745 C CA . LYS A 1 95 ? -22.172 -33.795 -8.532 1.00 18.80 95 LYS A CA 1
ATOM 746 C C . LYS A 1 95 ? -20.657 -33.888 -8.372 1.00 18.05 95 LYS A C 1
ATOM 747 O O . LYS A 1 95 ? -19.937 -33.382 -9.216 1.00 19.46 95 LYS A O 1
ATOM 753 N N . ARG A 1 96 ? -20.158 -34.530 -7.318 1.00 18.39 96 ARG A N 1
ATOM 754 C CA . ARG A 1 96 ? -18.722 -34.708 -7.142 1.00 16.03 96 ARG A CA 1
ATOM 755 C C . ARG A 1 96 ? -18.426 -36.192 -7.029 1.00 15.68 96 ARG A C 1
ATOM 756 O O . ARG A 1 96 ? -19.094 -36.903 -6.278 1.00 16.90 96 ARG A O 1
ATOM 764 N N . TYR A 1 97 ? -17.441 -36.645 -7.817 1.00 18.01 97 TYR A N 1
ATOM 765 C CA . TYR A 1 97 ? -17.045 -38.028 -7.913 1.00 18.96 97 TYR A CA 1
ATOM 766 C C . TYR A 1 97 ? -15.554 -38.117 -7.568 1.00 16.12 97 TYR A C 1
ATOM 767 O O . TYR A 1 97 ? -14.849 -37.105 -7.539 1.00 17.58 97 TYR A O 1
ATOM 776 N N . LEU A 1 98 ? -15.078 -39.348 -7.432 1.00 18.29 98 LEU A N 1
ATOM 777 C CA . LEU A 1 98 ? -13.658 -39.672 -7.426 1.00 18.22 98 LEU A CA 1
ATOM 778 C C . LEU A 1 98 ? -13.211 -40.094 -8.816 1.00 18.18 98 LEU A C 1
ATOM 779 O O . LEU A 1 98 ? -14.014 -40.585 -9.607 1.00 18.62 98 LEU A O 1
ATOM 784 N N . TYR A 1 99 ? -11.921 -39.907 -9.123 1.00 15.84 99 TYR A N 1
ATOM 785 C CA . TYR A 1 99 ? -11.320 -40.469 -10.328 1.00 12.38 99 TYR A CA 1
ATOM 786 C C . TYR A 1 99 ? -10.127 -41.341 -9.918 1.00 19.07 99 TYR A C 1
ATOM 787 O O . TYR A 1 99 ? -9.266 -40.884 -9.166 1.00 17.87 99 TYR A O 1
ATOM 796 N N . LEU A 1 100 ? -10.067 -42.562 -10.437 1.00 16.02 100 LEU A N 1
ATOM 797 C CA . LEU A 1 100 ? -8.907 -43.448 -10.225 1.00 18.85 100 LEU A CA 1
ATOM 798 C C . LEU A 1 100 ? -7.993 -43.355 -11.436 1.00 18.76 100 LEU A C 1
ATOM 799 O O . LEU A 1 100 ? -8.353 -43.793 -12.534 1.00 20.27 100 LEU A O 1
ATOM 804 N N . SER A 1 101 ? -6.833 -42.740 -11.245 1.00 18.31 101 SER A N 1
ATOM 805 C CA . SER A 1 101 ? -5.869 -42.471 -12.304 1.00 17.67 101 SER A CA 1
ATOM 806 C C . SER A 1 101 ? -4.929 -43.656 -12.466 1.00 22.01 101 SER A C 1
ATOM 807 O O . SER A 1 101 ? -4.134 -43.947 -11.571 1.00 19.25 101 SER A O 1
ATOM 810 N N . GLY A 1 102 ? -4.981 -44.309 -13.628 1.00 19.30 102 GLY A N 1
ATOM 811 C CA . GLY A 1 102 ? -4.013 -45.349 -13.904 1.00 19.59 102 GLY A CA 1
ATOM 812 C C . GLY A 1 102 ? -2.593 -44.829 -13.917 1.00 20.01 102 GLY A C 1
ATOM 813 O O . GLY A 1 102 ? -1.664 -45.554 -13.551 1.00 19.33 102 GLY A O 1
ATOM 814 N N . TRP A 1 103 ? -2.399 -43.580 -14.358 1.00 17.95 103 TRP A N 1
ATOM 815 C CA . TRP A 1 103 ? -1.072 -42.980 -14.347 1.00 20.38 103 TRP A CA 1
ATOM 816 C C . TRP A 1 103 ? -0.524 -42.918 -12.920 1.00 16.90 103 TRP A C 1
ATOM 817 O O . TRP A 1 103 ? 0.643 -43.214 -12.683 1.00 16.70 103 TRP A O 1
ATOM 828 N N . MET A 1 104 ? -1.351 -42.461 -11.963 1.00 17.73 104 MET A N 1
ATOM 829 C CA . MET A 1 104 ? -0.884 -42.355 -10.588 1.00 17.71 104 MET A CA 1
ATOM 830 C C . MET A 1 104 ? -0.711 -43.720 -9.922 1.00 17.69 104 MET A C 1
ATOM 831 O O . MET A 1 104 ? 0.162 -43.858 -9.060 1.00 16.22 104 MET A O 1
ATOM 836 N N . VAL A 1 105 ? -1.501 -44.745 -10.292 1.00 16.43 105 VAL A N 1
ATOM 837 C CA . VAL A 1 105 ? -1.216 -46.087 -9.767 1.00 16.13 105 VAL A CA 1
ATOM 838 C C . VAL A 1 105 ? 0.174 -46.540 -10.236 1.00 18.44 105 VAL A C 1
ATOM 839 O O . VAL A 1 105 ? 0.996 -47.027 -9.453 1.00 16.16 105 VAL A O 1
ATOM 843 N N . ALA A 1 106 ? 0.461 -46.363 -11.531 1.00 16.27 106 ALA A N 1
ATOM 844 C CA . ALA A 1 106 ? 1.777 -46.732 -12.057 1.00 17.09 106 ALA A CA 1
ATOM 845 C C . ALA A 1 106 ? 2.880 -45.949 -11.377 1.00 18.36 106 ALA A C 1
ATOM 846 O O . ALA A 1 106 ? 3.918 -46.513 -11.01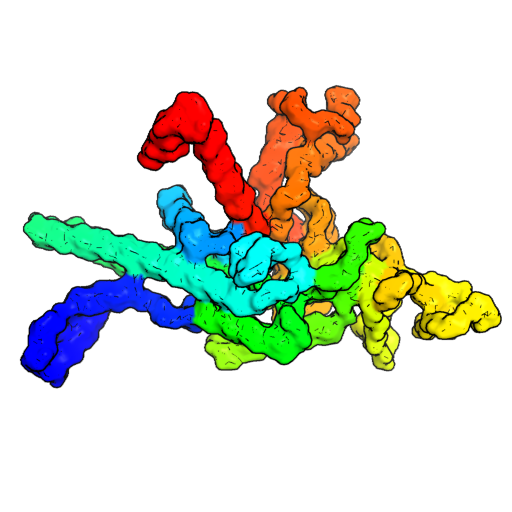3 1.00 16.38 106 ALA A O 1
ATOM 848 N N . ALA A 1 107 ? 2.676 -44.621 -11.233 1.00 17.04 107 ALA A N 1
ATOM 849 C CA . ALA A 1 107 ? 3.734 -43.742 -10.710 1.00 17.01 107 ALA A CA 1
ATOM 850 C C . ALA A 1 107 ? 3.965 -43.918 -9.207 1.00 18.55 107 ALA A C 1
ATOM 851 O O . ALA A 1 107 ? 5.083 -43.680 -8.719 1.00 19.67 107 ALA A O 1
ATOM 853 N N . LEU A 1 108 ? 2.947 -44.340 -8.460 1.00 13.76 108 LEU A N 1
ATOM 854 C CA . LEU A 1 108 ? 2.999 -44.237 -7.006 1.00 12.98 108 LEU A CA 1
ATOM 855 C C . LEU A 1 108 ? 2.662 -45.508 -6.233 1.00 15.83 108 LEU A C 1
ATOM 856 O O . LEU A 1 108 ? 3.110 -45.654 -5.103 1.00 15.41 108 LEU A O 1
ATOM 861 N N . ARG A 1 109 ? 1.846 -46.419 -6.775 1.00 16.65 109 ARG A N 1
ATOM 862 C CA . ARG A 1 109 ? 1.270 -47.463 -5.934 1.00 13.51 109 ARG A CA 1
ATOM 863 C C . ARG A 1 109 ? 1.775 -48.882 -6.228 1.00 17.43 109 ARG A C 1
ATOM 864 O O . ARG A 1 109 ? 1.373 -49.839 -5.530 1.00 19.25 109 ARG A O 1
ATOM 872 N N . SER A 1 110 ? 2.706 -49.044 -7.136 1.00 18.22 110 SER A N 1
ATOM 873 C CA . SER A 1 110 ? 3.234 -50.369 -7.451 1.00 20.38 110 SER A CA 1
ATOM 874 C C . SER A 1 110 ? 4.281 -50.877 -6.467 1.00 21.36 110 SER A C 1
ATOM 875 O O . SER A 1 110 ? 5.141 -50.130 -5.998 1.00 19.49 110 SER A O 1
ATOM 878 N N . ASP A 1 111 ? 4.259 -52.189 -6.229 1.00 20.24 111 ASP A N 1
ATOM 879 C CA . ASP A 1 111 ? 5.348 -52.865 -5.531 1.00 25.30 111 ASP A CA 1
ATOM 880 C C . ASP A 1 111 ? 6.686 -52.751 -6.256 1.00 26.49 111 ASP A C 1
ATOM 881 O O . ASP A 1 111 ? 7.737 -53.048 -5.673 1.00 25.91 111 ASP A O 1
ATOM 886 N N . PHE A 1 112 ? 6.679 -52.385 -7.531 1.00 19.20 112 PHE A N 1
ATOM 887 C CA . PHE A 1 112 ? 7.932 -52.147 -8.243 1.00 24.47 112 PHE A CA 1
ATOM 888 C C . PHE A 1 112 ? 8.509 -50.759 -8.017 1.00 22.28 112 PHE A C 1
ATOM 889 O O . PHE A 1 112 ? 9.545 -50.461 -8.591 1.00 22.12 112 PHE A O 1
ATOM 897 N N . GLY A 1 113 ? 7.837 -49.895 -7.268 1.00 20.22 113 GLY A N 1
ATOM 898 C CA . GLY A 1 113 ? 8.203 -48.495 -7.225 1.00 22.55 113 GLY A CA 1
ATOM 899 C C . GLY A 1 113 ? 7.643 -47.763 -8.439 1.00 20.36 113 GLY A C 1
ATOM 900 O O . GLY A 1 113 ? 6.883 -48.344 -9.234 1.00 19.68 113 GLY A O 1
ATOM 901 N N . PRO A 1 114 ? 8.014 -46.488 -8.598 1.00 18.36 114 PRO A N 1
ATOM 902 C CA . PRO A 1 114 ? 7.481 -45.679 -9.706 1.00 20.00 114 PRO A CA 1
ATOM 903 C C . PRO A 1 114 ? 7.728 -46.323 -11.058 1.00 24.68 114 PRO A C 1
ATOM 904 O O . PRO A 1 114 ? 8.847 -46.737 -11.382 1.00 19.96 114 PRO A O 1
ATOM 908 N N . LEU A 1 115 ? 6.673 -46.396 -11.847 1.00 20.76 115 LEU A N 1
ATOM 909 C CA . LEU A 1 115 ? 6.735 -46.953 -13.188 1.00 17.57 115 LEU A CA 1
ATOM 910 C C . LEU A 1 115 ? 6.086 -45.996 -14.173 1.00 21.17 115 LEU A C 1
ATOM 911 O O . LEU A 1 115 ? 5.171 -45.232 -13.813 1.00 20.37 115 LEU A O 1
ATOM 916 N N . PRO A 1 116 ? 6.496 -46.034 -15.433 1.00 23.23 116 PRO A N 1
ATOM 917 C CA . PRO A 1 116 ? 5.775 -45.294 -16.477 1.00 24.75 116 PRO A CA 1
ATOM 918 C C . PRO A 1 116 ? 4.377 -45.872 -16.693 1.00 21.93 116 PRO A C 1
ATOM 919 O O . PRO A 1 116 ? 4.057 -46.975 -16.275 1.00 22.41 116 PRO A O 1
ATOM 923 N N . ASP A 1 117 ? 3.548 -45.105 -17.392 1.00 22.85 117 ASP A N 1
ATOM 924 C CA . ASP A 1 117 ? 2.114 -45.383 -17.535 1.00 25.51 117 ASP A CA 1
ATOM 925 C C . ASP A 1 117 ? 1.865 -46.303 -18.731 1.00 26.53 117 ASP A C 1
ATOM 926 O O . ASP A 1 117 ? 1.358 -45.895 -19.773 1.00 23.91 117 ASP A O 1
ATOM 931 N N . GLN A 1 118 ? 2.225 -47.589 -18.543 1.00 20.55 118 GLN A N 1
ATOM 932 C CA . GLN A 1 118 ? 2.206 -48.580 -19.609 1.00 24.51 118 GLN A CA 1
ATOM 933 C C . GLN A 1 118 ? 1.622 -49.915 -19.170 1.00 24.43 118 GLN A C 1
ATOM 934 O O . GLN A 1 118 ? 1.892 -50.937 -19.809 1.00 22.06 118 GLN A O 1
ATOM 940 N N . SER A 1 119 ? 0.830 -49.923 -18.098 1.00 18.88 119 SER A N 1
ATOM 941 C CA . SER A 1 119 ? 0.188 -51.130 -17.582 1.00 21.25 119 SER A CA 1
ATOM 942 C C . SER A 1 119 ? 1.205 -52.226 -17.294 1.00 20.34 119 SER A C 1
ATOM 943 O O . SER A 1 119 ? 0.929 -53.413 -17.494 1.00 18.94 119 SER A O 1
ATOM 946 N N . MET A 1 120 ? 2.382 -51.836 -16.788 1.00 19.63 120 MET A N 1
ATOM 947 C CA . MET A 1 120 ? 3.427 -52.800 -16.457 1.00 21.62 120 MET A CA 1
ATOM 948 C C . MET A 1 120 ? 3.395 -53.229 -15.000 1.00 26.58 120 MET A C 1
ATOM 949 O O . MET A 1 120 ? 4.000 -54.248 -14.659 1.00 22.17 120 MET A O 1
ATOM 954 N N . HIS A 1 121 ? 2.700 -52.476 -14.136 1.00 21.03 121 HIS A N 1
ATOM 955 C CA . HIS A 1 121 ? 2.637 -52.800 -12.721 1.00 20.27 121 HIS A CA 1
ATOM 956 C C . HIS A 1 121 ? 1.652 -53.937 -12.493 1.00 19.65 121 HIS A C 1
ATOM 957 O O . HIS A 1 121 ? 0.897 -54.329 -13.387 1.00 19.99 121 HIS A O 1
ATOM 964 N N . GLU A 1 122 ? 1.676 -54.473 -11.272 1.00 19.84 122 GLU A N 1
ATOM 965 C CA . GLU A 1 122 ? 0.766 -55.535 -10.886 1.00 19.21 122 GLU A CA 1
ATOM 966 C C . GLU A 1 122 ? -0.662 -55.007 -10.874 1.00 19.93 122 GLU A C 1
ATOM 967 O O . GLU A 1 122 ? -0.953 -53.964 -10.298 1.00 17.99 122 GLU A O 1
ATOM 973 N N . LYS A 1 123 ? -1.565 -55.707 -11.548 1.00 17.95 123 LYS A N 1
ATOM 974 C CA . LYS A 1 123 ? -2.882 -55.095 -11.799 1.00 19.20 123 LYS A CA 1
ATOM 975 C C . LYS A 1 123 ? -3.746 -54.984 -10.553 1.00 19.19 123 LYS A C 1
ATOM 976 O O . LYS A 1 123 ? -4.716 -54.196 -10.533 1.00 17.58 123 LYS A O 1
ATOM 982 N N . THR A 1 124 ? -3.446 -55.776 -9.532 1.00 16.70 124 THR A N 1
ATOM 983 C CA . THR A 1 124 ? -4.146 -55.685 -8.253 1.00 16.70 124 THR A CA 1
ATOM 984 C C . THR A 1 124 ? -3.915 -54.350 -7.525 1.00 16.78 124 THR A C 1
ATOM 985 O O . THR A 1 124 ? -4.641 -54.044 -6.569 1.00 19.87 124 THR A O 1
ATOM 989 N N . ALA A 1 125 ? -2.910 -53.563 -7.931 1.00 16.64 125 ALA A N 1
ATOM 990 C CA . ALA A 1 125 ? -2.772 -52.222 -7.357 1.00 18.73 125 ALA A CA 1
ATOM 991 C C . ALA A 1 125 ? -3.962 -51.330 -7.735 1.00 17.26 125 ALA A C 1
ATOM 992 O O . ALA A 1 125 ? -4.306 -50.403 -6.991 1.00 16.58 125 ALA A O 1
ATOM 994 N N . VAL A 1 126 ? -4.580 -51.580 -8.883 1.00 16.38 126 VAL A N 1
ATOM 995 C CA . VAL A 1 126 ? -5.740 -50.788 -9.317 1.00 14.29 126 VAL A CA 1
ATOM 996 C C . VAL A 1 126 ? -6.953 -51.065 -8.439 1.00 17.94 126 VAL A C 1
ATOM 997 O O . VAL A 1 126 ? -7.546 -50.145 -7.863 1.00 15.88 126 VAL A O 1
ATOM 1001 N N . SER A 1 127 ? -7.372 -52.334 -8.353 1.00 16.01 127 SER A N 1
ATOM 1002 C CA . SER A 1 127 ? -8.480 -52.691 -7.487 1.00 17.34 127 SER A CA 1
ATOM 1003 C C . SER A 1 127 ? -8.153 -52.389 -6.025 1.00 21.49 127 SER A C 1
ATOM 1004 O O . SER A 1 127 ? -9.037 -51.995 -5.259 1.00 17.29 127 SER A O 1
ATOM 1007 N N . GLY A 1 128 ? -6.882 -52.552 -5.629 1.00 17.81 128 GLY A N 1
ATOM 1008 C CA . GLY A 1 128 ? -6.499 -52.258 -4.261 1.00 18.79 128 GLY A CA 1
ATOM 1009 C C . GLY A 1 128 ? -6.764 -50.807 -3.884 1.00 15.77 128 GLY A C 1
ATOM 1010 O O . GLY A 1 128 ? -7.230 -50.516 -2.778 1.00 15.06 128 GLY A O 1
ATOM 1011 N N . LEU A 1 129 ? -6.503 -49.886 -4.800 1.00 16.15 129 LEU A N 1
ATOM 1012 C CA . LEU A 1 129 ? -6.700 -48.472 -4.502 1.00 16.28 129 LEU A CA 1
ATOM 1013 C C . LEU A 1 129 ? -8.178 -48.126 -4.428 1.00 15.26 129 LEU A C 1
ATOM 1014 O O . LEU A 1 129 ? -8.573 -47.310 -3.608 1.00 14.22 129 LEU A O 1
ATOM 1019 N N . ILE A 1 130 ? -9.017 -48.761 -5.260 1.00 15.06 130 ILE A N 1
ATOM 1020 C CA . ILE A 1 130 ? -10.462 -48.525 -5.165 1.00 13.44 130 ILE A CA 1
ATOM 1021 C C . ILE A 1 130 ? -10.977 -48.924 -3.787 1.00 12.95 130 ILE A C 1
ATOM 1022 O O . ILE A 1 130 ? -11.694 -48.169 -3.119 1.00 17.07 130 ILE A O 1
ATOM 1027 N N . GLU A 1 131 ? -10.578 -50.110 -3.319 1.00 14.23 131 GLU A N 1
ATOM 1028 C CA . GLU A 1 131 ? -10.994 -50.571 -2.009 1.00 17.12 131 GLU A CA 1
ATOM 1029 C C . GLU A 1 131 ? -10.494 -49.643 -0.904 1.00 14.16 131 GLU A C 1
ATOM 1030 O O . GLU A 1 131 ? -11.224 -49.342 0.031 1.00 14.77 131 GLU A O 1
ATOM 1036 N N . GLU A 1 132 ? -9.230 -49.229 -0.988 1.00 14.28 132 GLU A N 1
ATOM 1037 C CA . GLU A 1 132 ? -8.661 -48.285 -0.031 1.00 13.50 132 GLU A CA 1
ATOM 1038 C C . GLU A 1 132 ? -9.443 -46.962 0.014 1.00 13.13 132 GLU A C 1
ATOM 1039 O O . GLU A 1 132 ? -9.710 -46.439 1.102 1.00 15.81 132 GLU A O 1
ATOM 1045 N N . LEU A 1 133 ? -9.738 -46.377 -1.158 1.00 14.26 133 LEU A N 1
ATOM 1046 C CA . LEU A 1 133 ? -10.522 -45.150 -1.204 1.00 17.44 133 LEU A CA 1
ATOM 1047 C C . LEU A 1 133 ? -11.854 -45.340 -0.494 1.00 17.15 133 LEU A C 1
ATOM 1048 O O . LEU A 1 133 ? -12.227 -44.537 0.368 1.00 15.52 133 LEU A O 1
ATOM 1053 N N . TYR A 1 134 ? -12.567 -46.426 -0.786 1.00 14.42 134 TYR A N 1
ATOM 1054 C CA . TYR A 1 134 ? -13.851 -46.621 -0.120 1.00 15.28 134 TYR A CA 1
ATOM 1055 C C . TYR A 1 134 ? -13.702 -46.981 1.352 1.00 15.80 134 TYR A C 1
ATOM 1056 O O . TYR A 1 134 ? -14.517 -46.539 2.149 1.00 15.41 134 TYR A O 1
ATOM 1065 N N . THR A 1 135 ? -12.632 -47.677 1.767 1.00 13.83 135 THR A N 1
ATOM 1066 C CA . THR A 1 135 ? -12.400 -47.864 3.190 1.00 13.56 135 THR A CA 1
ATOM 1067 C C . THR A 1 135 ? -12.260 -46.537 3.908 1.00 14.03 135 THR A C 1
ATOM 1068 O O . THR A 1 135 ? -12.798 -46.362 5.009 1.00 15.52 135 THR A O 1
ATOM 1072 N N . PHE A 1 136 ? -11.516 -45.596 3.324 1.00 15.46 136 PHE A N 1
ATOM 1073 C CA . PHE A 1 136 ? -11.323 -44.314 3.990 1.00 16.14 136 PHE A CA 1
ATOM 1074 C C . PHE A 1 136 ? -12.604 -43.478 4.000 1.00 17.16 136 PHE A C 1
ATOM 1075 O O . PHE A 1 136 ? -12.877 -42.772 4.972 1.00 16.54 136 PHE A O 1
ATOM 1083 N N . LEU A 1 137 ? -13.378 -43.505 2.910 1.00 15.86 137 LEU A N 1
ATOM 1084 C CA . LEU A 1 137 ? -14.650 -42.771 2.906 1.00 18.21 137 LEU A CA 1
ATOM 1085 C C . LEU A 1 137 ? -15.630 -43.343 3.926 1.00 17.73 137 LEU A C 1
ATOM 1086 O O . LEU A 1 137 ? -16.330 -42.594 4.624 1.00 16.91 137 LEU A O 1
ATOM 1091 N N . ARG A 1 138 ? -15.697 -44.672 4.034 1.00 15.91 138 ARG A N 1
ATOM 1092 C CA . ARG A 1 138 ? -16.558 -45.312 5.027 1.00 20.19 138 ARG A CA 1
ATOM 1093 C C . ARG A 1 138 ? -16.110 -44.974 6.451 1.00 21.04 138 ARG A C 1
ATOM 1094 O O . ARG A 1 138 ? -16.938 -44.793 7.353 1.00 16.41 138 ARG A O 1
ATOM 1102 N N . GLN A 1 139 ? -14.792 -44.906 6.682 1.00 18.21 139 GLN A N 1
ATOM 1103 C CA . GLN A 1 139 ? -14.310 -44.513 8.000 1.00 18.61 139 GLN A CA 1
ATOM 1104 C C . GLN A 1 139 ? -14.641 -43.061 8.318 1.00 16.25 139 GLN A C 1
ATOM 1105 O O . GLN A 1 139 ? -14.875 -42.728 9.491 1.00 18.55 139 GLN A O 1
ATOM 1111 N N . ALA A 1 140 ? -14.626 -42.180 7.318 1.00 16.41 140 ALA A N 1
ATOM 1112 C CA . ALA A 1 140 ? -15.016 -40.790 7.562 1.00 20.49 140 ALA A CA 1
ATOM 1113 C C . ALA A 1 140 ? -16.477 -40.711 8.001 1.00 22.34 140 ALA A C 1
ATOM 1114 O O . ALA A 1 140 ? -16.814 -39.976 8.951 1.00 19.58 140 ALA A O 1
ATOM 1116 N N . ASP A 1 141 ? -17.359 -41.482 7.348 1.00 18.35 141 ASP A N 1
ATOM 1117 C CA . ASP A 1 141 ? -18.750 -41.596 7.809 1.00 19.79 141 ASP A CA 1
ATOM 1118 C C . ASP A 1 141 ? -18.812 -42.032 9.260 1.00 18.08 141 ASP A C 1
ATOM 1119 O O . ASP A 1 141 ? -19.520 -41.435 10.094 1.00 19.26 141 ASP A O 1
ATOM 1124 N N . ALA A 1 142 ? -18.086 -43.106 9.581 1.00 17.40 142 ALA A N 1
ATOM 1125 C CA . ALA A 1 142 ? -18.138 -43.669 10.923 1.00 15.11 142 ALA A CA 1
ATOM 1126 C C . ALA A 1 142 ? -17.675 -42.673 11.957 1.00 19.10 142 ALA A C 1
ATOM 1127 O O . ALA A 1 142 ? -18.287 -42.560 13.032 1.00 19.82 142 ALA A O 1
ATOM 1129 N N . ARG A 1 143 ? -16.613 -41.922 11.659 1.00 16.73 143 ARG A N 1
ATOM 1130 C CA . ARG A 1 143 ? -16.103 -40.959 12.636 1.00 22.09 143 ARG A CA 1
ATOM 1131 C C . ARG A 1 143 ? -17.089 -39.811 12.873 1.00 21.42 143 ARG A C 1
ATOM 1132 O O . ARG A 1 143 ? -17.286 -39.373 14.026 1.00 21.81 143 ARG A O 1
ATOM 1140 N N . GLU A 1 144 ? -17.676 -39.277 11.800 1.00 21.02 144 GLU A N 1
ATOM 1141 C CA . GLU A 1 144 ? -18.625 -38.170 11.946 1.00 22.88 144 GLU A CA 1
ATOM 1142 C C . GLU A 1 144 ? -19.910 -38.612 12.648 1.00 23.96 144 GLU A C 1
ATOM 1143 O O . GLU A 1 144 ? -20.476 -37.864 13.447 1.00 22.80 144 GLU A O 1
ATOM 1149 N N . LEU A 1 145 ? -20.408 -39.803 12.327 1.00 18.35 145 LEU A N 1
ATOM 1150 C CA . LEU A 1 145 ? -21.550 -40.349 13.052 1.00 18.45 145 LEU A CA 1
ATOM 1151 C C . LEU A 1 145 ? -21.222 -40.610 14.523 1.00 26.46 145 LEU A C 1
ATOM 1152 O O . LEU A 1 145 ? -22.054 -40.359 15.404 1.00 21.85 145 LEU A O 1
ATOM 1157 N N . ASP A 1 146 ? -20.021 -41.108 14.813 1.00 21.44 146 ASP A N 1
ATOM 1158 C CA . ASP A 1 146 ? -19.646 -41.312 16.204 1.00 24.10 146 ASP A CA 1
ATOM 1159 C C . ASP A 1 146 ? -19.683 -39.989 16.968 1.00 23.93 146 ASP A C 1
ATOM 1160 O O . ASP A 1 146 ? -20.159 -39.944 18.113 1.00 24.70 146 ASP A O 1
ATOM 1165 N N . LEU A 1 147 ? -19.233 -38.903 16.338 1.00 23.25 147 LEU A N 1
ATOM 1166 C CA . LEU A 1 147 ? -19.281 -37.586 16.965 1.00 24.78 147 LEU A CA 1
ATOM 1167 C C . LEU A 1 147 ? -20.715 -37.146 17.209 1.00 26.33 147 LEU A C 1
ATOM 1168 O O . LEU A 1 147 ? -21.008 -36.525 18.230 1.00 24.01 147 LEU A O 1
ATOM 1173 N N . LEU A 1 148 ? -21.615 -37.446 16.273 1.00 21.35 148 LEU A N 1
ATOM 1174 C CA . LEU A 1 148 ? -23.027 -37.121 16.460 1.00 22.75 148 LEU A CA 1
ATOM 1175 C C . LEU A 1 148 ? -23.646 -37.933 17.584 1.00 28.32 148 LEU A C 1
ATOM 1176 O O . LEU A 1 148 ? -24.432 -37.400 18.378 1.00 27.07 148 LEU A O 1
ATOM 1181 N N . PHE A 1 149 ? -23.301 -39.216 17.687 1.00 24.39 149 PHE A N 1
ATOM 1182 C CA . PHE A 1 149 ? -23.823 -40.026 18.786 1.00 23.60 149 PHE A CA 1
ATOM 1183 C C . PHE A 1 149 ? -23.250 -39.575 20.129 1.00 25.81 149 PHE A C 1
ATOM 1184 O O . PHE A 1 149 ? -23.938 -39.654 21.154 1.00 23.03 149 PHE A O 1
ATOM 1192 N N . THR A 1 150 ? -22.009 -39.080 20.139 1.00 23.97 150 THR A N 1
ATOM 1193 C CA . THR A 1 150 ? -21.440 -38.490 21.349 1.00 30.71 150 THR A CA 1
ATOM 1194 C C . THR A 1 150 ? -22.204 -37.240 21.778 1.00 27.88 150 THR A C 1
ATOM 1195 O O . THR A 1 150 ? -22.482 -37.057 22.976 1.00 28.01 150 THR A O 1
ATOM 1199 N N . GLY A 1 151 ? -22.542 -36.376 20.821 1.00 26.83 151 GLY A N 1
ATOM 1200 C CA . GLY A 1 151 ? -23.341 -35.201 21.140 1.00 29.51 151 GLY A CA 1
ATOM 1201 C C . GLY A 1 151 ? -24.748 -35.563 21.575 1.00 31.29 151 GLY A C 1
ATOM 1202 O O . GLY A 1 151 ? -25.342 -34.893 22.419 1.00 26.61 151 GLY A O 1
ATOM 1203 N N . LEU A 1 152 ? -25.317 -36.616 20.977 1.00 24.79 152 LEU A N 1
ATOM 1204 C CA . LEU A 1 152 ? -26.604 -37.145 21.440 1.00 24.32 152 LEU A CA 1
ATOM 1205 C C . LEU A 1 152 ? -26.552 -37.552 22.909 1.00 27.90 152 LEU A C 1
ATOM 1206 O O . LEU A 1 152 ? -27.476 -37.262 23.678 1.00 28.02 152 LEU A O 1
ATOM 1211 N N . ASP A 1 153 ? -25.496 -38.232 23.320 1.00 24.18 153 ASP A N 1
ATOM 1212 C CA . ASP A 1 153 ? -25.389 -38.641 24.715 1.00 26.17 153 ASP A CA 1
ATOM 1213 C C . ASP A 1 153 ? -25.221 -37.430 25.633 1.00 33.88 153 ASP A C 1
ATOM 1214 O O . ASP A 1 153 ? -25.672 -37.449 26.789 1.00 29.93 153 ASP A O 1
ATOM 1219 N N . ALA A 1 154 ? -24.540 -36.400 25.148 1.00 32.64 154 ALA A N 1
ATOM 1220 C CA . ALA A 1 154 ? -24.337 -35.204 25.953 1.00 32.02 154 ALA A CA 1
ATOM 1221 C C . ALA A 1 154 ? -25.626 -34.412 26.086 1.00 33.61 154 ALA A C 1
ATOM 1222 O O . ALA A 1 154 ? -25.929 -33.892 27.163 1.00 34.76 154 ALA A O 1
ATOM 1224 N N . ALA A 1 155 ? -26.397 -34.303 25.000 1.00 25.42 155 ALA A N 1
ATOM 1225 C CA . ALA A 1 155 ? -27.723 -33.709 25.080 1.00 32.21 155 ALA A CA 1
ATOM 1226 C C . ALA A 1 155 ? -28.595 -34.441 26.093 1.00 42.25 155 ALA A C 1
ATOM 1227 O O . ALA A 1 155 ? -29.275 -33.808 26.915 1.00 32.27 155 ALA A O 1
ATOM 1229 N N . ARG A 1 156 ? -28.605 -35.778 26.036 1.00 31.41 156 ARG A N 1
ATOM 1230 C CA . ARG A 1 156 ? -29.400 -36.561 26.975 1.00 31.88 156 ARG A CA 1
ATOM 1231 C C . ARG A 1 156 ? -28.936 -36.358 28.402 1.00 34.94 156 ARG A C 1
ATOM 1232 O O . ARG A 1 156 ? -29.753 -36.209 29.317 1.00 37.01 156 ARG A O 1
ATOM 1240 N N . ALA A 1 157 ? -27.632 -36.355 28.620 1.00 31.39 157 ALA A N 1
ATOM 1241 C CA . ALA A 1 157 ? -27.145 -36.152 29.972 1.00 34.39 157 ALA A CA 1
ATOM 1242 C C . ALA A 1 157 ? -27.491 -34.762 30.513 1.00 36.84 157 ALA A C 1
ATOM 1243 O O . ALA A 1 157 ? -27.551 -34.592 31.737 1.00 37.76 157 ALA A O 1
ATOM 1245 N N . ALA A 1 158 ? -27.725 -33.779 29.643 1.00 32.86 158 ALA A N 1
ATOM 1246 C CA . ALA A 1 158 ? -28.158 -32.444 30.038 1.00 39.10 158 ALA A CA 1
ATOM 1247 C C . ALA A 1 158 ? -29.675 -32.253 29.994 1.00 42.24 158 ALA A C 1
ATOM 1248 O O . ALA A 1 158 ? -30.154 -31.149 30.266 1.00 44.29 158 ALA A O 1
ATOM 1250 N N . GLY A 1 159 ? -30.438 -33.293 29.676 1.00 35.12 159 GLY A N 1
ATOM 1251 C CA . GLY A 1 159 ? -31.879 -33.163 29.542 1.00 40.65 159 GLY A CA 1
ATOM 1252 C C . GLY A 1 159 ? -32.333 -32.207 28.462 1.00 47.73 159 GLY A C 1
ATOM 1253 O O . GLY A 1 159 ? -33.475 -31.730 28.507 1.00 47.80 159 GLY A O 1
ATOM 1254 N N . ASP A 1 160 ? -31.479 -31.916 27.477 1.00 43.36 160 ASP A N 1
ATOM 1255 C CA . ASP A 1 160 ? -31.808 -30.971 26.411 1.00 39.58 160 ASP A CA 1
ATOM 1256 C C . ASP A 1 160 ? -32.559 -31.697 25.296 1.00 48.46 160 ASP A C 1
ATOM 1257 O O . ASP A 1 160 ? -31.953 -32.329 24.419 1.00 42.03 160 ASP A O 1
ATOM 1262 N N . LYS A 1 161 ? -33.888 -31.554 25.305 1.00 42.20 161 LYS A N 1
ATOM 1263 C CA . LYS A 1 161 ? -34.739 -32.300 24.389 1.00 46.04 161 LYS A CA 1
ATOM 1264 C C . LYS A 1 161 ? -34.660 -31.773 22.961 1.00 45.49 161 LYS A C 1
ATOM 1265 O O . LYS A 1 161 ? -34.718 -32.560 22.005 1.00 40.99 161 LYS A O 1
ATOM 1271 N N . ALA A 1 162 ? -34.573 -30.452 22.788 1.00 41.91 162 ALA A N 1
ATOM 1272 C CA . ALA A 1 162 ? -34.502 -29.888 21.445 1.00 41.69 162 ALA A CA 1
ATOM 1273 C C . ALA A 1 162 ? -33.222 -30.315 20.748 1.00 41.10 162 ALA A C 1
ATOM 1274 O O . ALA A 1 162 ? -33.232 -30.650 19.560 1.00 38.29 162 ALA A O 1
ATOM 1276 N N . LYS A 1 163 ? -32.101 -30.282 21.472 1.00 37.56 163 LYS A N 1
ATOM 1277 C CA . LYS A 1 163 ? -30.823 -30.641 20.877 1.00 38.81 163 LYS A CA 1
ATOM 1278 C C . LYS A 1 163 ? -30.777 -32.132 20.560 1.00 36.00 163 LYS A C 1
ATOM 1279 O O . LYS A 1 163 ? -30.277 -32.528 19.496 1.00 35.72 163 LYS A O 1
ATOM 1285 N N . GLU A 1 164 ? -31.284 -32.969 21.474 1.00 36.63 164 GLU A N 1
ATOM 1286 C CA . GLU A 1 164 ? -31.431 -34.390 21.193 1.00 38.57 164 GLU A CA 1
ATOM 1287 C C . GLU A 1 164 ? -32.204 -34.589 19.899 1.00 39.85 164 GLU A C 1
ATOM 1288 O O . GLU A 1 164 ? -31.780 -35.346 19.022 1.00 33.92 164 GLU A O 1
ATOM 1294 N N . ALA A 1 165 ? -33.308 -33.854 19.727 1.00 38.05 165 ALA A N 1
ATOM 1295 C CA . ALA A 1 165 ? -34.127 -34.007 18.531 1.00 36.89 165 ALA A CA 1
ATOM 1296 C C . ALA A 1 165 ? -33.398 -33.538 17.273 1.00 37.44 165 ALA A C 1
ATOM 1297 O O . ALA A 1 165 ? -33.522 -34.164 16.213 1.00 33.91 165 ALA A O 1
ATOM 1299 N N . GLU A 1 166 ? -32.640 -32.439 17.357 1.00 30.99 166 GLU A N 1
ATOM 1300 C CA . GLU A 1 166 ? -31.889 -31.982 16.188 1.00 35.84 166 GLU A CA 1
ATOM 1301 C C . GLU A 1 166 ? -30.782 -32.974 15.819 1.00 31.45 166 GLU A C 1
ATOM 1302 O O . GLU A 1 166 ? -30.537 -33.221 14.634 1.00 31.24 166 GLU A O 1
ATOM 1308 N N . LEU A 1 167 ? -30.091 -33.526 16.815 1.00 28.98 167 LEU A N 1
ATOM 1309 C CA . LEU A 1 167 ? -29.027 -34.489 16.526 1.00 25.18 167 LEU A CA 1
ATOM 1310 C C . LEU A 1 167 ? -29.599 -35.764 15.911 1.00 30.41 167 LEU A C 1
ATOM 1311 O O . LEU A 1 167 ? -29.028 -36.314 14.964 1.00 28.17 167 LEU A O 1
ATOM 1316 N N . LEU A 1 168 ? -30.721 -36.262 16.436 1.00 28.67 168 LEU A N 1
ATOM 1317 C CA . LEU A 1 168 ? -31.328 -37.435 15.821 1.00 24.53 168 LEU A CA 1
ATOM 1318 C C . LEU A 1 168 ? -31.691 -37.174 14.371 1.00 30.10 168 LEU A C 1
ATOM 1319 O O . LEU A 1 168 ? -31.644 -38.092 13.551 1.00 27.09 168 LEU A O 1
ATOM 1324 N N . ALA A 1 169 ? -32.077 -35.940 14.040 1.00 27.35 169 ALA A N 1
ATOM 1325 C CA . ALA A 1 169 ? -32.395 -35.599 12.664 1.00 33.26 169 ALA A CA 1
ATOM 1326 C C . ALA A 1 169 ? -31.139 -35.535 11.800 1.00 30.15 169 ALA A C 1
ATOM 1327 O O . ALA A 1 169 ? -31.156 -35.944 10.628 1.00 32.03 169 ALA A O 1
ATOM 1329 N N . GLN A 1 170 ? -30.052 -35.001 12.351 1.00 28.71 170 GLN A N 1
ATOM 1330 C CA . GLN A 1 170 ? -28.769 -35.003 11.653 1.00 27.61 170 GLN A CA 1
ATOM 1331 C C . GLN A 1 170 ? -28.267 -36.424 11.423 1.00 24.91 170 GLN A C 1
ATOM 1332 O O . GLN A 1 170 ? -27.654 -36.719 10.396 1.00 27.78 170 GLN A O 1
ATOM 1338 N N . ILE A 1 171 ? -28.521 -37.325 12.369 1.00 24.71 171 ILE A N 1
ATOM 1339 C CA . ILE A 1 171 ? -28.131 -38.713 12.172 1.00 29.01 171 ILE A CA 1
ATOM 1340 C C . ILE A 1 171 ? -28.977 -39.360 11.092 1.00 32.04 171 ILE A C 1
ATOM 1341 O O . ILE A 1 171 ? -28.451 -40.058 10.210 1.00 24.03 171 ILE A O 1
ATOM 1346 N N . ASP A 1 172 ? -30.294 -39.131 11.115 1.00 27.73 172 ASP A N 1
ATOM 1347 C CA . ASP A 1 172 ? -31.147 -39.762 10.106 1.00 33.37 172 ASP A CA 1
ATOM 1348 C C . ASP A 1 172 ? -30.912 -39.195 8.706 1.00 33.72 172 ASP A C 1
ATOM 1349 O O . ASP A 1 172 ? -31.104 -39.903 7.714 1.00 37.67 172 ASP A O 1
ATOM 1354 N N . ASN A 1 173 ? -30.497 -37.935 8.594 1.00 30.65 173 ASN A N 1
ATOM 1355 C CA . ASN A 1 173 ? -30.269 -37.300 7.310 1.00 31.12 173 ASN A CA 1
ATOM 1356 C C . ASN A 1 173 ? -28.783 -37.230 6.943 1.00 22.91 173 ASN A C 1
ATOM 1357 O O . ASN A 1 173 ? -28.401 -36.434 6.079 1.00 27.77 173 ASN A O 1
ATOM 1362 N N . PHE A 1 174 ? -27.952 -38.032 7.579 1.00 27.52 174 PHE A N 1
ATOM 1363 C CA . PHE A 1 174 ? -26.508 -37.919 7.367 1.00 25.78 174 PHE A CA 1
ATOM 1364 C C . PHE A 1 174 ? -26.157 -38.173 5.894 1.00 24.20 174 PHE A C 1
ATOM 1365 O O . PHE A 1 174 ? -26.615 -39.134 5.287 1.00 28.30 174 PHE A O 1
ATOM 1373 N N . GLU A 1 175 ? -25.321 -37.312 5.334 1.00 22.44 175 GLU A N 1
ATOM 1374 C CA . GLU A 1 175 ? -24.879 -37.449 3.950 1.00 24.36 175 GLU A CA 1
ATOM 1375 C C . GLU A 1 175 ? -23.550 -38.216 3.904 1.00 26.93 175 GLU A C 1
ATOM 1376 O O . GLU A 1 175 ? -22.517 -37.730 4.364 1.00 22.10 175 GLU A O 1
ATOM 1382 N N . THR A 1 176 ? -23.572 -39.404 3.323 1.00 22.35 176 THR A N 1
ATOM 1383 C CA . THR A 1 176 ? -22.356 -40.224 3.256 1.00 20.73 176 THR A CA 1
ATOM 1384 C C . THR A 1 176 ? -21.247 -39.544 2.449 1.00 19.16 176 THR A C 1
ATOM 1385 O O . THR A 1 176 ? -21.489 -38.800 1.487 1.00 21.11 176 THR A O 1
ATOM 1389 N N . HIS A 1 177 ? -20.001 -39.836 2.826 1.00 18.08 177 HIS A N 1
ATOM 1390 C CA . HIS A 1 177 ? -18.847 -39.444 2.018 1.00 20.55 177 HIS A CA 1
ATOM 1391 C C . HIS A 1 177 ? -18.648 -40.325 0.780 1.00 18.26 177 HIS A C 1
ATOM 1392 O O . HIS A 1 177 ? -17.822 -39.983 -0.072 1.00 19.33 177 HIS A O 1
ATOM 1399 N N . VAL A 1 178 ? -19.362 -41.453 0.702 1.00 19.15 178 VAL A N 1
ATOM 1400 C CA . VAL A 1 178 ? -19.242 -42.422 -0.397 1.00 18.22 178 VAL A CA 1
ATOM 1401 C C . VAL A 1 178 ? -19.865 -41.844 -1.658 1.00 19.52 178 VAL A C 1
ATOM 1402 O O . VAL A 1 178 ? -21.054 -41.509 -1.687 1.00 20.85 178 VAL A O 1
ATOM 1406 N N . VAL A 1 179 ? -19.054 -41.670 -2.690 1.00 17.66 179 VAL A N 1
ATOM 1407 C CA . VAL A 1 179 ? -19.513 -41.153 -3.974 1.00 18.97 179 VAL A CA 1
ATOM 1408 C C . VAL A 1 179 ? -19.046 -42.067 -5.095 1.00 17.72 179 VAL A C 1
ATOM 1409 O O . VAL A 1 179 ? -18.133 -42.903 -4.878 1.00 20.73 179 VAL A O 1
ATOM 1413 N N . PRO A 1 180 ? -19.582 -41.893 -6.312 1.00 16.32 180 PRO A N 1
ATOM 1414 C CA . PRO A 1 180 ? -19.119 -42.676 -7.455 1.00 16.72 180 PRO A CA 1
ATOM 1415 C C . PRO A 1 180 ? -17.658 -42.450 -7.780 1.00 17.90 180 PRO A C 1
ATOM 1416 O O . PRO A 1 180 ? -17.100 -41.375 -7.560 1.00 15.96 180 PRO A O 1
ATOM 1420 N N . ILE A 1 181 ? -17.052 -43.467 -8.368 1.00 19.03 181 ILE A N 1
ATOM 1421 C CA . ILE A 1 181 ? -15.697 -43.365 -8.884 1.00 18.73 181 ILE A CA 1
ATOM 1422 C C . ILE A 1 181 ? -15.716 -43.776 -10.345 1.00 20.59 181 ILE A C 1
ATOM 1423 O O . ILE A 1 181 ? -16.393 -44.735 -10.723 1.00 19.30 181 ILE A O 1
ATOM 1428 N N . ILE A 1 182 ? -14.965 -43.051 -11.152 1.00 16.70 182 ILE A N 1
ATOM 1429 C CA . ILE A 1 182 ? -14.646 -43.404 -12.525 1.00 18.44 182 ILE A CA 1
ATOM 1430 C C . ILE A 1 182 ? -13.272 -44.064 -12.470 1.00 18.91 182 ILE A C 1
ATOM 1431 O O . ILE A 1 182 ? -12.280 -43.400 -12.151 1.00 21.03 182 ILE A O 1
ATOM 1436 N N . ALA A 1 183 ? -13.217 -45.366 -12.741 1.00 19.02 183 ALA A N 1
ATOM 1437 C CA . ALA A 1 183 ? -12.015 -46.176 -12.520 1.00 19.02 183 ALA A CA 1
ATOM 1438 C C . ALA A 1 183 ? -11.373 -46.581 -13.844 1.00 16.30 183 ALA A C 1
ATOM 1439 O O . ALA A 1 183 ? -11.968 -47.315 -14.642 1.00 17.57 183 ALA A O 1
ATOM 1441 N N . ASP A 1 184 ? -10.143 -46.123 -14.034 1.00 20.11 184 ASP A N 1
ATOM 1442 C CA . ASP A 1 184 ? -9.305 -46.382 -15.194 1.00 18.51 184 ASP A CA 1
ATOM 1443 C C . ASP A 1 184 ? -8.781 -47.806 -15.171 1.00 21.50 184 ASP A C 1
ATOM 1444 O O . ASP A 1 184 ? -8.094 -48.215 -14.237 1.00 18.88 184 ASP A O 1
ATOM 1449 N N . ILE A 1 185 ? -9.131 -48.580 -16.187 1.00 17.46 185 ILE A N 1
ATOM 1450 C CA . ILE A 1 185 ? -8.620 -49.944 -16.327 1.00 16.71 185 ILE A CA 1
ATOM 1451 C C . ILE A 1 185 ? -7.606 -50.040 -17.475 1.00 21.12 185 ILE A C 1
ATOM 1452 O O . ILE A 1 185 ? -7.221 -51.151 -17.891 1.00 18.68 185 ILE A O 1
ATOM 1457 N N . ASP A 1 186 ? -7.176 -48.900 -18.009 1.00 20.42 186 ASP A N 1
ATOM 1458 C CA . ASP A 1 186 ? -6.233 -48.835 -19.142 1.00 19.99 186 ASP A CA 1
ATOM 1459 C C . ASP A 1 186 ? -6.876 -49.588 -20.296 1.00 20.77 186 ASP A C 1
ATOM 1460 O O . ASP A 1 186 ? -8.064 -49.371 -20.601 1.00 21.55 186 ASP A O 1
ATOM 1465 N N . ALA A 1 187 ? -6.168 -50.509 -20.945 1.00 18.45 187 ALA A N 1
ATOM 1466 C CA . ALA A 1 187 ? -6.737 -51.379 -21.968 1.00 23.40 187 ALA A CA 1
ATOM 1467 C C . ALA A 1 187 ? -7.111 -52.757 -21.428 1.00 24.28 187 ALA A C 1
ATOM 1468 O O . ALA A 1 187 ? -7.249 -53.708 -22.209 1.00 25.42 187 ALA A O 1
ATOM 1470 N N . GLY A 1 188 ? -7.258 -52.896 -20.110 1.00 18.03 188 GLY A N 1
ATOM 1471 C CA . GLY A 1 188 ? -7.656 -54.153 -19.519 1.00 18.04 188 GLY A CA 1
ATOM 1472 C C . GLY A 1 188 ? -6.548 -55.042 -19.005 1.00 23.75 188 GLY A C 1
ATOM 1473 O O . GLY A 1 188 ? -6.846 -56.072 -18.393 1.00 23.92 188 GLY A O 1
ATOM 1474 N N . PHE A 1 189 ? -5.290 -54.645 -19.174 1.00 19.34 189 PHE A N 1
ATOM 1475 C CA . PHE A 1 189 ? -4.127 -55.378 -18.661 1.00 21.66 189 PHE A CA 1
ATOM 1476 C C . PHE A 1 189 ? -4.050 -56.781 -19.246 1.00 23.85 189 PHE A C 1
ATOM 1477 O O . PHE A 1 189 ? -3.619 -57.720 -18.575 1.00 23.58 189 PHE A O 1
ATOM 1485 N N . GLY A 1 190 ? -4.496 -56.942 -20.481 1.00 22.03 190 GLY A N 1
ATOM 1486 C CA . GLY A 1 190 ? -4.497 -58.245 -21.121 1.00 23.25 190 GLY A CA 1
ATOM 1487 C C . GLY A 1 190 ? -5.623 -58.328 -22.135 1.00 23.90 190 GLY A C 1
ATOM 1488 O O . GLY A 1 190 ? -6.138 -57.307 -22.586 1.00 24.28 190 GLY A O 1
ATOM 1489 N N . ASN A 1 191 ? -6.000 -59.562 -22.459 1.00 24.38 191 ASN A N 1
ATOM 1490 C CA . ASN A 1 191 ? -7.030 -59.810 -23.464 1.00 27.77 191 ASN A CA 1
ATOM 1491 C C . ASN A 1 191 ? -8.419 -59.634 -22.846 1.00 25.65 191 ASN A C 1
ATOM 1492 O O . ASN A 1 191 ? -8.575 -59.122 -21.741 1.00 21.27 191 ASN A O 1
ATOM 1497 N N . ALA A 1 192 ? -9.466 -60.049 -23.566 1.00 23.14 192 ALA A N 1
ATOM 1498 C CA . ALA A 1 192 ? -10.816 -59.760 -23.102 1.00 23.26 192 ALA A CA 1
ATOM 1499 C C . ALA A 1 192 ? -11.136 -60.523 -21.824 1.00 22.10 192 ALA A C 1
ATOM 1500 O O . ALA A 1 192 ? -11.764 -59.972 -20.921 1.00 19.98 192 ALA A O 1
ATOM 1502 N N . GLU A 1 193 ? -10.708 -61.788 -21.721 1.00 18.96 193 GLU A N 1
ATOM 1503 C CA . GLU A 1 193 ? -10.927 -62.557 -20.501 1.00 27.18 193 GLU A CA 1
ATOM 1504 C C . GLU A 1 193 ? -10.210 -61.917 -19.315 1.00 21.69 193 GLU A C 1
ATOM 1505 O O . GLU A 1 193 ? -10.773 -61.809 -18.229 1.00 19.86 193 GLU A O 1
ATOM 1511 N N . ALA A 1 194 ? -8.962 -61.490 -19.514 1.00 23.09 194 ALA A N 1
ATOM 1512 C CA . ALA A 1 194 ? -8.229 -60.779 -18.465 1.00 21.64 194 ALA A CA 1
ATOM 1513 C C . ALA A 1 194 ? -8.919 -59.474 -18.069 1.00 18.38 194 ALA A C 1
ATOM 1514 O O . ALA A 1 194 ? -8.869 -59.065 -16.899 1.00 18.75 194 ALA A O 1
ATOM 1516 N N . THR A 1 195 ? -9.491 -58.765 -19.048 1.00 18.84 195 THR A N 1
ATOM 1517 C CA . THR A 1 195 ? -10.208 -57.539 -18.764 1.00 16.19 195 THR A CA 1
ATOM 1518 C C . THR A 1 195 ? -11.402 -57.809 -17.848 1.00 16.31 195 THR A C 1
ATOM 1519 O O . THR A 1 195 ? -11.668 -57.054 -16.913 1.00 16.68 195 THR A O 1
ATOM 1523 N N . TYR A 1 196 ? -12.181 -58.824 -18.173 1.00 16.62 196 TYR A N 1
ATOM 1524 C CA . TYR A 1 196 ? -13.299 -59.231 -17.331 1.00 15.66 196 TYR A CA 1
ATOM 1525 C C . TYR A 1 196 ? -12.849 -59.502 -15.908 1.00 17.03 196 TYR A C 1
ATOM 1526 O O . TYR A 1 196 ? -13.505 -59.089 -14.956 1.00 15.71 196 TYR A O 1
ATOM 1535 N N . LEU A 1 197 ? -11.748 -60.260 -15.744 1.00 18.04 197 LEU A N 1
ATOM 1536 C CA . LEU A 1 197 ? -11.293 -60.656 -14.430 1.00 16.48 197 LEU A CA 1
ATOM 1537 C C . LEU A 1 197 ? -10.911 -59.448 -13.596 1.00 15.27 197 LEU A C 1
ATOM 1538 O O . LEU A 1 197 ? -11.228 -59.376 -12.399 1.00 16.72 197 LEU A O 1
ATOM 1543 N N . LEU A 1 198 ? -10.223 -58.480 -14.213 1.00 16.87 198 LEU A N 1
ATOM 1544 C CA . LEU A 1 198 ? -9.813 -57.301 -13.458 1.00 15.46 198 LEU A CA 1
ATOM 1545 C C . LEU A 1 198 ? -11.008 -56.400 -13.178 1.00 18.72 198 LEU A C 1
ATOM 1546 O O . LEU A 1 198 ? -11.141 -55.851 -12.075 1.00 17.21 198 LEU A O 1
ATOM 1551 N N . ALA A 1 199 ? -11.875 -56.201 -14.180 1.00 15.36 199 ALA A N 1
ATOM 1552 C CA . ALA A 1 199 ? -13.067 -55.392 -13.971 1.00 15.36 199 ALA A CA 1
ATOM 1553 C C . ALA A 1 199 ? -13.863 -55.935 -12.794 1.00 13.49 199 ALA A C 1
ATOM 1554 O O . ALA A 1 199 ? -14.340 -55.179 -11.946 1.00 15.56 199 ALA A O 1
ATOM 1556 N N . LYS A 1 200 ? -14.047 -57.254 -12.759 1.00 13.59 200 LYS A N 1
ATOM 1557 C CA . LYS A 1 200 ? -14.805 -57.873 -11.679 1.00 16.61 200 LYS A CA 1
ATOM 1558 C C . LYS A 1 200 ? -14.213 -57.526 -10.325 1.00 18.12 200 LYS A C 1
ATOM 1559 O O . LYS A 1 200 ? -14.944 -57.172 -9.385 1.00 14.66 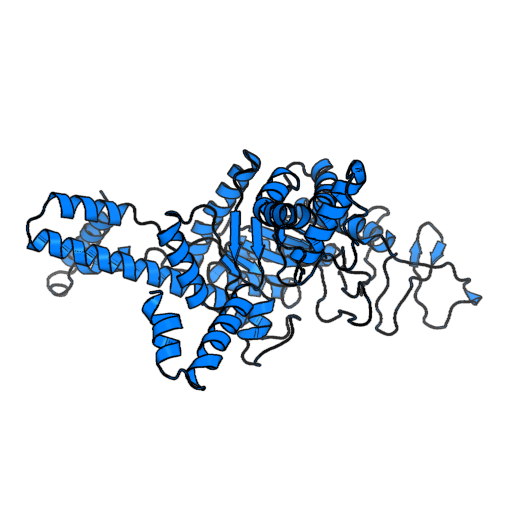200 LYS A O 1
ATOM 1565 N N . LYS A 1 201 ? -12.887 -57.597 -10.210 1.00 16.30 201 LYS A N 1
ATOM 1566 C CA . LYS A 1 201 ? -12.263 -57.249 -8.940 1.00 19.98 201 LYS A CA 1
ATOM 1567 C C . LYS A 1 201 ? -12.420 -55.768 -8.620 1.00 16.36 201 LYS A C 1
ATOM 1568 O O . LYS A 1 201 ? -12.628 -55.402 -7.440 1.00 16.00 201 LYS A O 1
ATOM 1574 N N . MET A 1 202 ? -12.422 -54.895 -9.641 1.00 15.31 202 MET A N 1
ATOM 1575 C CA . MET A 1 202 ? -12.596 -53.460 -9.399 1.00 16.91 202 MET A CA 1
ATOM 1576 C C . MET A 1 202 ? -14.032 -53.134 -8.968 1.00 15.61 202 MET A C 1
ATOM 1577 O O . MET A 1 202 ? -14.260 -52.253 -8.123 1.00 12.89 202 MET A O 1
ATOM 1582 N N . ILE A 1 203 ? -15.010 -53.817 -9.561 1.00 14.40 203 ILE A N 1
ATOM 1583 C CA . ILE A 1 203 ? -16.412 -53.610 -9.198 1.00 14.57 203 ILE A CA 1
ATOM 1584 C C . ILE A 1 203 ? -16.702 -54.161 -7.797 1.00 17.75 203 ILE A C 1
ATOM 1585 O O . ILE A 1 203 ? -17.380 -53.513 -6.986 1.00 16.71 203 ILE A O 1
ATOM 1590 N N . GLU A 1 204 ? -16.153 -55.333 -7.467 1.00 18.67 204 GLU A N 1
ATOM 1591 C CA . GLU A 1 204 ? -16.259 -55.853 -6.110 1.00 14.10 204 GLU A CA 1
ATOM 1592 C C . GLU A 1 204 ? -15.652 -54.901 -5.082 1.00 14.90 204 GLU A C 1
ATOM 1593 O O . GLU A 1 204 ? -16.012 -54.948 -3.915 1.00 15.69 204 GLU A O 1
ATOM 1599 N N . ALA A 1 205 ? -14.693 -54.102 -5.477 1.00 15.56 205 ALA A N 1
ATOM 1600 C CA . ALA A 1 205 ? -14.088 -53.110 -4.591 1.00 13.79 205 ALA A CA 1
ATOM 1601 C C . ALA A 1 205 ? -14.925 -51.855 -4.461 1.00 17.30 205 ALA A C 1
ATOM 1602 O O . ALA A 1 205 ? -14.677 -51.057 -3.540 1.00 19.90 205 ALA A O 1
ATOM 1604 N N . GLY A 1 206 ? -15.937 -51.688 -5.315 1.00 14.41 206 GLY A N 1
ATOM 1605 C CA . GLY A 1 206 ? -16.865 -50.586 -5.216 1.00 18.49 206 GLY A CA 1
ATOM 1606 C C . GLY A 1 206 ? -17.064 -49.791 -6.488 1.00 19.06 206 GLY A C 1
ATOM 1607 O O . GLY A 1 206 ? -17.905 -48.886 -6.493 1.00 19.18 206 GLY A O 1
ATOM 1608 N N . ALA A 1 207 ? -16.321 -50.075 -7.564 1.00 17.60 207 ALA A N 1
ATOM 1609 C CA . ALA A 1 207 ? -16.400 -49.197 -8.728 1.00 18.57 207 ALA A CA 1
ATOM 1610 C C . ALA A 1 207 ? -17.707 -49.430 -9.494 1.00 20.47 207 ALA A C 1
ATOM 1611 O O . ALA A 1 207 ? -18.044 -50.570 -9.797 1.00 19.49 207 ALA A O 1
ATOM 1613 N N . CYS A 1 208 ? -18.445 -48.346 -9.775 1.00 20.64 208 CYS A N 1
ATOM 1614 C CA . CYS A 1 208 ? -19.638 -48.405 -10.593 1.00 19.12 208 CYS A CA 1
ATOM 1615 C C . CYS A 1 208 ? -19.377 -48.014 -12.036 1.00 19.68 208 CYS A C 1
ATOM 1616 O O . CYS A 1 208 ? -20.265 -48.188 -12.883 1.00 19.95 208 CYS A O 1
ATOM 1619 N N . CYS A 1 209 ? -18.168 -47.527 -12.337 1.00 17.88 209 CYS A N 1
ATOM 1620 C CA . CYS A 1 209 ? -17.834 -46.983 -13.635 1.00 17.99 209 CYS A CA 1
ATOM 1621 C C . CYS A 1 209 ? -16.411 -47.375 -13.996 1.00 21.83 209 CYS A C 1
ATOM 1622 O O . CYS A 1 209 ? -15.479 -47.206 -13.194 1.00 18.51 209 CYS A O 1
ATOM 1625 N N . ILE A 1 210 ? -16.266 -47.949 -15.186 1.00 15.37 210 ILE A N 1
ATOM 1626 C CA . ILE A 1 210 ? -14.984 -48.432 -15.700 1.00 18.44 210 ILE A CA 1
ATOM 1627 C C . ILE A 1 210 ? -14.678 -47.716 -17.009 1.00 23.68 210 ILE A C 1
ATOM 1628 O O . ILE A 1 210 ? -15.529 -47.663 -17.905 1.00 21.01 210 ILE A O 1
ATOM 1633 N N . GLN A 1 211 ? -13.470 -47.169 -17.110 1.00 16.86 211 GLN A N 1
ATOM 1634 C CA . GLN A 1 211 ? -12.969 -46.457 -18.291 1.00 18.19 211 GLN A CA 1
ATOM 1635 C C . GLN A 1 211 ? -11.927 -47.321 -18.979 1.00 22.30 211 GLN A C 1
ATOM 1636 O O . GLN A 1 211 ? -10.908 -47.666 -18.381 1.00 18.80 211 GLN A O 1
ATOM 1642 N N . ILE A 1 212 ? -12.167 -47.662 -20.243 1.00 20.05 212 ILE A N 1
ATOM 1643 C CA . ILE A 1 212 ? -11.278 -48.546 -20.986 1.00 19.97 212 ILE A CA 1
ATOM 1644 C C . ILE A 1 212 ? -10.949 -47.907 -22.330 1.00 23.84 212 ILE A C 1
ATOM 1645 O O . ILE A 1 212 ? -11.764 -47.171 -22.903 1.00 21.66 212 ILE A O 1
ATOM 1650 N N . GLU A 1 213 ? -9.743 -48.197 -22.834 1.00 22.37 213 GLU A N 1
ATOM 1651 C CA . GLU A 1 213 ? -9.168 -47.460 -23.967 1.00 23.26 213 GLU A CA 1
ATOM 1652 C C . GLU A 1 213 ? -8.760 -48.393 -25.103 1.00 21.97 213 GLU A C 1
ATOM 1653 O O . GLU A 1 213 ? -8.520 -49.588 -24.921 1.00 23.87 213 GLU A O 1
ATOM 1659 N N . ASN A 1 214 ? -8.649 -47.813 -26.302 1.00 25.15 214 ASN A N 1
ATOM 1660 C CA . ASN A 1 214 ? -8.391 -48.588 -27.510 1.00 25.59 214 ASN A CA 1
ATOM 1661 C C . ASN A 1 214 ? -6.930 -48.543 -27.942 1.00 31.75 214 ASN A C 1
ATOM 1662 O O . ASN A 1 214 ? -6.611 -48.952 -29.070 1.00 27.19 214 ASN A O 1
ATOM 1667 N N . GLN A 1 215 ? -6.045 -48.022 -27.096 1.00 22.98 215 GLN A N 1
ATOM 1668 C CA . GLN A 1 215 ? -4.638 -47.953 -27.450 1.00 32.09 215 GLN A CA 1
ATOM 1669 C C . GLN A 1 215 ? -3.871 -49.156 -26.903 1.00 33.20 215 GLN A C 1
ATOM 1670 O O . GLN A 1 215 ? -4.359 -49.924 -26.078 1.00 35.08 215 GLN A O 1
ATOM 1676 N N . VAL A 1 216 ? -2.658 -49.329 -27.421 1.00 32.18 216 VAL A N 1
ATOM 1677 C CA . VAL A 1 216 ? -1.705 -50.313 -26.921 1.00 40.90 216 VAL A CA 1
ATOM 1678 C C . VAL A 1 216 ? -0.542 -49.525 -26.333 1.00 36.62 216 VAL A C 1
ATOM 1679 O O . VAL A 1 216 ? 0.426 -49.214 -27.037 1.00 38.01 216 VAL A O 1
ATOM 1683 N N . SER A 1 217 ? -0.638 -49.174 -25.049 1.00 36.69 217 SER A N 1
ATOM 1684 C CA . SER A 1 217 ? 0.294 -48.208 -24.485 1.00 42.05 217 SER A CA 1
ATOM 1685 C C . SER A 1 217 ? 1.721 -48.721 -24.477 1.00 42.39 217 SER A C 1
ATOM 1686 O O . SER A 1 217 ? 2.660 -47.911 -24.454 1.00 43.35 217 SER A O 1
ATOM 1689 N N . ASP A 1 218 ? 1.923 -50.033 -24.481 1.00 37.65 218 ASP A N 1
ATOM 1690 C CA . ASP A 1 218 ? 3.293 -50.524 -24.365 1.00 45.13 218 ASP A CA 1
ATOM 1691 C C . ASP A 1 218 ? 3.976 -50.609 -25.721 1.00 49.24 218 ASP A C 1
ATOM 1692 O O . ASP A 1 218 ? 5.140 -51.030 -25.791 1.00 44.44 218 ASP A O 1
ATOM 1697 N N . GLU A 1 219 ? 3.301 -50.163 -26.787 1.00 47.55 219 GLU A N 1
ATOM 1698 C CA . GLU A 1 219 ? 3.910 -50.071 -28.108 1.00 52.89 219 GLU A CA 1
ATOM 1699 C C . GLU A 1 219 ? 4.082 -48.635 -28.611 1.00 47.53 219 GLU A C 1
ATOM 1700 O O . GLU A 1 219 ? 4.471 -48.458 -29.772 1.00 52.14 219 GLU A O 1
ATOM 1706 N N . LYS A 1 220 ? 3.814 -47.611 -27.784 1.00 39.23 220 LYS A N 1
ATOM 1707 C CA . LYS A 1 220 ? 4.030 -46.226 -28.203 1.00 44.39 220 LYS A CA 1
ATOM 1708 C C . LYS A 1 220 ? 5.421 -46.081 -28.822 1.00 54.47 220 LYS A C 1
ATOM 1709 O O . LYS A 1 220 ? 6.402 -46.609 -28.288 1.00 54.57 220 LYS A O 1
ATOM 1715 N N . GLN A 1 221 ? 5.513 -45.354 -29.942 1.00 53.61 221 GLN A N 1
ATOM 1716 C CA . GLN A 1 221 ? 6.804 -44.875 -30.449 1.00 56.41 221 GLN A CA 1
ATOM 1717 C C . GLN A 1 221 ? 7.016 -43.447 -29.942 1.00 58.83 221 GLN A C 1
ATOM 1718 O O . GLN A 1 221 ? 6.504 -42.492 -30.528 1.00 59.80 221 GLN A O 1
ATOM 1724 N N . CYS A 1 222 ? 7.789 -43.287 -28.863 1.00 67.51 222 CYS A N 1
ATOM 1725 C CA . CYS A 1 222 ? 8.070 -41.945 -28.351 1.00 81.48 222 CYS A CA 1
ATOM 1726 C C . CYS A 1 222 ? 8.766 -41.055 -29.380 1.00 79.22 222 CYS A C 1
ATOM 1727 O O . CYS A 1 222 ? 8.687 -39.824 -29.268 1.00 73.23 222 CYS A O 1
ATOM 1730 N N . GLY A 1 223 ? 9.442 -41.650 -30.373 1.00 78.12 223 GLY A N 1
ATOM 1731 C CA . GLY A 1 223 ? 10.100 -40.931 -31.447 1.00 81.37 223 GLY A CA 1
ATOM 1732 C C . GLY A 1 223 ? 9.199 -40.398 -32.541 1.00 80.17 223 GLY A C 1
ATOM 1733 O O . GLY A 1 223 ? 9.686 -39.749 -33.473 1.00 75.75 223 GLY A O 1
ATOM 1734 N N . HIS A 1 224 ? 7.899 -40.663 -32.464 1.00 79.82 224 HIS A N 1
ATOM 1735 C CA . HIS A 1 224 ? 6.919 -40.134 -33.402 1.00 80.98 224 HIS A CA 1
ATOM 1736 C C . HIS A 1 224 ? 5.997 -39.169 -32.670 1.00 80.92 224 HIS A C 1
ATOM 1737 O O . HIS A 1 224 ? 5.663 -39.387 -31.502 1.00 83.16 224 HIS A O 1
ATOM 1744 N N . GLN A 1 225 ? 5.594 -38.094 -33.352 1.00 86.75 225 GLN A N 1
ATOM 1745 C CA . GLN A 1 225 ? 4.694 -37.126 -32.727 1.00 89.09 225 GLN A CA 1
ATOM 1746 C C . GLN A 1 225 ? 3.367 -37.780 -32.353 1.00 81.41 225 GLN A C 1
ATOM 1747 O O . GLN A 1 225 ? 2.881 -37.633 -31.223 1.00 77.64 225 GLN A O 1
ATOM 1753 N N . ASP A 1 226 ? 2.766 -38.507 -33.295 1.00 68.41 226 ASP A N 1
ATOM 1754 C CA . ASP A 1 226 ? 1.524 -39.235 -33.048 1.00 56.80 226 ASP A CA 1
ATOM 1755 C C . ASP A 1 226 ? 1.848 -40.717 -32.928 1.00 48.31 226 ASP A C 1
ATOM 1756 O O . ASP A 1 226 ? 1.393 -41.538 -33.731 1.00 43.00 226 ASP A O 1
ATOM 1761 N N . GLY A 1 227 ? 2.645 -41.057 -31.921 1.00 49.86 227 GLY A N 1
ATOM 1762 C CA . GLY A 1 227 ? 3.216 -42.372 -31.759 1.00 43.77 227 GLY A CA 1
ATOM 1763 C C . GLY A 1 227 ? 2.373 -43.396 -31.048 1.00 35.67 227 GLY A C 1
ATOM 1764 O O . GLY A 1 227 ? 2.828 -44.537 -30.873 1.00 37.19 227 GLY A O 1
ATOM 1765 N N . LYS A 1 228 ? 1.154 -43.059 -30.641 1.00 34.79 228 LYS A N 1
ATOM 1766 C CA . LYS A 1 228 ? 0.315 -44.072 -30.023 1.00 32.01 228 LYS A CA 1
ATOM 1767 C C . LYS A 1 228 ? -0.181 -45.061 -31.079 1.00 29.72 228 LYS A C 1
ATOM 1768 O O . LYS A 1 228 ? -0.184 -44.797 -32.294 1.00 29.32 228 LYS A O 1
ATOM 1774 N N . VAL A 1 229 ? -0.585 -46.225 -30.589 1.00 27.74 229 VAL A N 1
ATOM 1775 C CA . VAL A 1 229 ? -0.959 -47.372 -31.400 1.00 26.66 229 VAL A CA 1
ATOM 1776 C C . VAL A 1 229 ? -2.368 -47.800 -31.016 1.00 30.48 229 VAL A C 1
ATOM 1777 O O . VAL A 1 229 ? -2.627 -48.081 -29.840 1.00 28.83 229 VAL A O 1
ATOM 1781 N N . THR A 1 230 ? -3.259 -47.902 -32.008 1.00 25.99 230 THR A N 1
ATOM 1782 C CA . THR A 1 230 ? -4.603 -48.409 -31.764 1.00 25.72 230 THR A CA 1
ATOM 1783 C C . THR A 1 230 ? -4.779 -49.850 -32.240 1.00 26.08 230 THR A C 1
ATOM 1784 O O . THR A 1 230 ? -3.945 -50.410 -32.955 1.00 30.07 230 THR A O 1
ATOM 1788 N N . VAL A 1 231 ? -5.876 -50.465 -31.772 1.00 26.92 231 VAL A N 1
ATOM 1789 C CA . VAL A 1 231 ? -6.304 -51.808 -32.147 1.00 26.32 231 VAL A CA 1
ATOM 1790 C C . VAL A 1 231 ? -7.557 -51.695 -33.009 1.00 28.70 231 VAL A C 1
ATOM 1791 O O . VAL A 1 231 ? -8.303 -50.709 -32.894 1.00 26.11 231 VAL A O 1
ATOM 1795 N N . PRO A 1 232 ? -7.865 -52.682 -33.842 1.00 28.50 232 PRO A N 1
ATOM 1796 C CA . PRO A 1 232 ? -9.149 -52.651 -34.560 1.00 29.94 232 PRO A CA 1
ATOM 1797 C C . PRO A 1 232 ? -10.332 -52.703 -33.604 1.00 30.27 232 PRO A C 1
ATOM 1798 O O . PRO A 1 232 ? -10.256 -53.261 -32.510 1.00 27.91 232 PRO A O 1
ATOM 1802 N N . HIS A 1 233 ? -11.461 -52.131 -34.056 1.00 29.48 233 HIS A N 1
ATOM 1803 C CA . HIS A 1 233 ? -12.654 -52.045 -33.226 1.00 30.77 233 HIS A CA 1
ATOM 1804 C C . HIS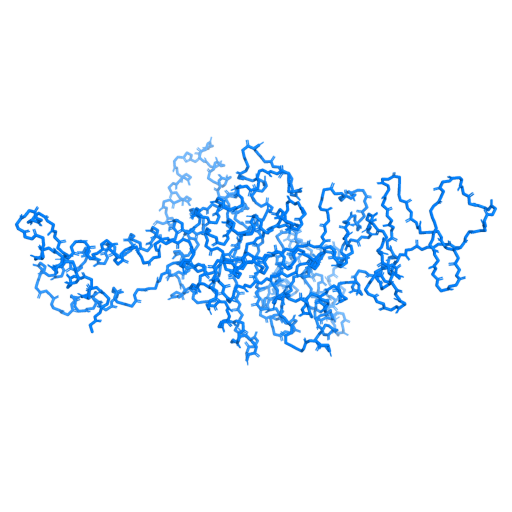 A 1 233 ? -13.071 -53.390 -32.651 1.00 30.70 233 HIS A C 1
ATOM 1805 O O . HIS A 1 233 ? -13.528 -53.463 -31.510 1.00 28.43 233 HIS A O 1
ATOM 1812 N N . ILE A 1 234 ? -12.917 -54.481 -33.405 1.00 27.47 234 ILE A N 1
ATOM 1813 C CA . ILE A 1 234 ? -13.414 -55.751 -32.891 1.00 27.80 234 ILE A CA 1
ATOM 1814 C C . ILE A 1 234 ? -12.732 -56.098 -31.564 1.00 29.78 234 ILE A C 1
ATOM 1815 O O . ILE A 1 234 ? -13.385 -56.603 -30.642 1.00 25.38 234 ILE A O 1
ATOM 1820 N N . ASP A 1 235 ? -11.422 -55.828 -31.447 1.00 29.23 235 ASP A N 1
ATOM 1821 C CA . ASP A 1 235 ? -10.681 -56.098 -30.207 1.00 30.27 235 ASP A CA 1
ATOM 1822 C C . ASP A 1 235 ? -11.199 -55.247 -29.051 1.00 25.79 235 ASP A C 1
ATOM 1823 O O . ASP A 1 235 ? -11.361 -55.725 -27.928 1.00 26.27 235 ASP A O 1
ATOM 1828 N N . PHE A 1 236 ? -11.395 -53.957 -29.308 1.00 23.81 236 PHE A N 1
ATOM 1829 C CA . PHE A 1 236 ? -11.889 -53.045 -28.288 1.00 22.52 236 PHE A CA 1
ATOM 1830 C C . PHE A 1 236 ? -13.319 -53.355 -27.898 1.00 23.91 236 PHE A C 1
ATOM 1831 O O . PHE A 1 236 ? -13.659 -53.333 -26.704 1.00 20.61 236 PHE A O 1
ATOM 1839 N N . LEU A 1 237 ? -14.181 -53.649 -28.874 1.00 23.71 237 LEU A N 1
ATOM 1840 C CA . LEU A 1 237 ? -15.560 -53.988 -28.545 1.00 22.98 237 LEU A CA 1
ATOM 1841 C C . LEU A 1 237 ? -15.645 -55.256 -27.707 1.00 19.74 237 LEU A C 1
ATOM 1842 O O . LEU A 1 237 ? -16.520 -55.365 -26.849 1.00 22.00 237 LEU A O 1
ATOM 1847 N N . ALA A 1 238 ? -14.766 -56.216 -27.944 1.00 23.29 238 ALA A N 1
ATOM 1848 C CA . ALA A 1 238 ? -14.754 -57.412 -27.118 1.00 21.77 238 ALA A CA 1
ATOM 1849 C C . ALA A 1 238 ? -14.452 -57.070 -25.663 1.00 20.83 238 ALA A C 1
ATOM 1850 O O . ALA A 1 238 ? -14.971 -57.712 -24.741 1.00 20.79 238 ALA A O 1
ATOM 1852 N N . LYS A 1 239 ? -13.569 -56.101 -25.442 1.00 23.66 239 LYS A N 1
ATOM 1853 C CA . LYS A 1 239 ? -13.257 -55.669 -24.078 1.00 20.35 239 LYS A CA 1
ATOM 1854 C C . LYS A 1 239 ? -14.403 -54.888 -23.437 1.00 20.49 239 LYS A C 1
ATOM 1855 O O . LYS A 1 239 ? -14.710 -55.090 -22.261 1.00 19.94 239 LYS A O 1
ATOM 1861 N N . ILE A 1 240 ? -15.090 -54.022 -24.191 1.00 19.12 240 ILE A N 1
ATOM 1862 C CA . ILE A 1 240 ? -16.329 -53.440 -23.685 1.00 18.11 240 ILE A CA 1
ATOM 1863 C C . ILE A 1 240 ? -17.291 -54.522 -23.224 1.00 23.39 240 ILE A C 1
ATOM 1864 O O . ILE A 1 240 ? -17.907 -54.414 -22.154 1.00 19.16 240 ILE A O 1
ATOM 1869 N N . ASN A 1 241 ? -17.462 -55.576 -24.046 1.00 21.37 241 ASN A N 1
ATOM 1870 C CA . ASN A 1 241 ? -18.362 -56.669 -23.694 1.00 23.58 241 ASN A CA 1
ATOM 1871 C C . ASN A 1 241 ? -17.907 -57.392 -22.426 1.00 19.00 241 ASN A C 1
ATOM 1872 O O . ASN A 1 241 ? -18.728 -57.777 -21.603 1.00 16.97 241 ASN A O 1
ATOM 1877 N N . ALA A 1 242 ? -16.604 -57.628 -22.296 1.00 18.40 242 ALA A N 1
ATOM 1878 C CA . ALA A 1 242 ? -16.063 -58.251 -21.086 1.00 20.85 242 ALA A CA 1
ATOM 1879 C C . ALA A 1 242 ? -16.393 -57.442 -19.833 1.00 17.64 242 ALA A C 1
ATOM 1880 O O . ALA A 1 242 ? -16.789 -58.012 -18.807 1.00 17.86 242 ALA A O 1
ATOM 1882 N N . VAL A 1 243 ? -16.253 -56.119 -19.893 1.00 19.13 243 VAL A N 1
ATOM 1883 C CA . VAL A 1 243 ? -16.597 -55.272 -18.754 1.00 18.12 243 VAL A CA 1
ATOM 1884 C C . VAL A 1 243 ? -18.097 -55.336 -18.436 1.00 22.52 243 VAL A C 1
ATOM 1885 O O . VAL A 1 243 ? -18.502 -55.435 -17.267 1.00 17.82 243 VAL A O 1
ATOM 1889 N N . ARG A 1 244 ? -18.945 -55.296 -19.469 1.00 19.83 244 ARG A N 1
ATOM 1890 C CA . ARG A 1 244 ? -20.382 -55.459 -19.255 1.00 17.95 244 ARG A CA 1
ATOM 1891 C C . ARG A 1 244 ? -20.711 -56.770 -18.544 1.00 14.15 244 ARG A C 1
ATOM 1892 O O . ARG A 1 244 ? -21.549 -56.809 -17.636 1.00 16.74 244 ARG A O 1
ATOM 1900 N N . TYR A 1 245 ? -20.118 -57.886 -18.983 1.00 16.26 245 TYR A N 1
ATOM 1901 C CA . TYR A 1 245 ? -20.405 -59.145 -18.325 1.00 15.26 245 TYR A CA 1
ATOM 1902 C C . TYR A 1 245 ? -19.952 -59.154 -16.855 1.00 18.69 245 TYR A C 1
ATOM 1903 O O . TYR A 1 245 ? -20.581 -59.805 -16.028 1.00 16.52 245 TYR A O 1
ATOM 1912 N N . ALA A 1 246 ? -18.839 -58.485 -16.524 1.00 19.06 246 ALA A N 1
ATOM 1913 C CA . ALA A 1 246 ? -18.446 -58.371 -15.119 1.00 16.56 246 ALA A CA 1
ATOM 1914 C C . ALA A 1 246 ? -19.528 -57.646 -14.309 1.00 14.99 246 ALA A C 1
ATOM 1915 O O . ALA A 1 246 ? -19.962 -58.136 -13.263 1.00 17.85 246 ALA A O 1
ATOM 1917 N N . PHE A 1 247 ? -20.029 -56.510 -14.814 1.00 18.32 247 PHE A N 1
ATOM 1918 C CA . PHE A 1 247 ? -21.100 -55.807 -14.120 1.00 20.09 247 PHE A CA 1
ATOM 1919 C C . PHE A 1 247 ? -22.314 -56.706 -13.960 1.00 19.92 247 PHE A C 1
ATOM 1920 O O . PHE A 1 247 ? -22.942 -56.755 -12.897 1.00 18.25 247 PHE A O 1
ATOM 1928 N N . LEU A 1 248 ? -22.710 -57.364 -15.049 1.00 21.35 248 LEU A N 1
ATOM 1929 C CA . LEU A 1 248 ? -23.910 -58.195 -15.024 1.00 18.21 248 LEU A CA 1
ATOM 1930 C C . LEU A 1 248 ? -23.774 -59.361 -14.058 1.00 16.35 248 LEU A C 1
ATOM 1931 O O . LEU A 1 248 ? -24.707 -59.656 -13.313 1.00 17.94 248 LEU A O 1
ATOM 1936 N N . GLU A 1 249 ? -22.628 -60.082 -14.090 1.00 19.51 249 GLU A N 1
ATOM 1937 C CA . GLU A 1 249 ? -22.424 -61.192 -13.164 1.00 18.99 249 GLU A CA 1
ATOM 1938 C C . GLU A 1 249 ? -22.631 -60.748 -11.735 1.00 18.99 249 GLU A C 1
ATOM 1939 O O . GLU A 1 249 ? -23.212 -61.471 -10.915 1.00 19.89 249 GLU A O 1
ATOM 1945 N N . LEU A 1 250 ? -22.111 -59.573 -11.405 1.00 18.31 250 LEU A N 1
ATOM 1946 C CA . LEU A 1 250 ? -22.133 -59.087 -10.032 1.00 16.37 250 LEU A CA 1
ATOM 1947 C C . LEU A 1 250 ? -23.451 -58.442 -9.660 1.00 23.77 250 LEU A C 1
ATOM 1948 O O . LEU A 1 250 ? -23.600 -58.051 -8.510 1.00 20.41 250 LEU A O 1
ATOM 1953 N N . GLY A 1 251 ? -24.383 -58.320 -10.593 1.00 24.30 251 GLY A N 1
ATOM 1954 C CA . GLY A 1 251 ? -25.667 -57.712 -10.282 1.00 24.75 251 GLY A CA 1
ATOM 1955 C C . GLY A 1 251 ? -25.670 -56.209 -10.296 1.00 20.65 251 GLY A C 1
ATOM 1956 O O . GLY A 1 251 ? -26.570 -55.587 -9.730 1.00 25.90 251 GLY A O 1
ATOM 1957 N N . VAL A 1 252 ? -24.672 -55.591 -10.912 1.00 17.88 252 VAL A N 1
ATOM 1958 C CA . VAL A 1 252 ? -24.601 -54.145 -11.011 1.00 21.18 252 VAL A CA 1
ATOM 1959 C C . VAL A 1 252 ? -25.183 -53.807 -12.375 1.00 20.16 252 VAL A C 1
ATOM 1960 O O . VAL A 1 252 ? -24.452 -53.485 -13.308 1.00 20.41 252 VAL A O 1
ATOM 1964 N N . ASP A 1 253 ? -26.512 -53.917 -12.498 1.00 24.53 253 ASP A N 1
ATOM 1965 C CA . ASP A 1 253 ? -27.211 -53.729 -13.770 1.00 21.87 253 ASP A CA 1
ATOM 1966 C C . ASP A 1 253 ? -26.968 -52.371 -14.392 1.00 19.68 253 ASP A C 1
ATOM 1967 O O . ASP A 1 253 ? -26.925 -52.257 -15.627 1.00 27.17 253 ASP A O 1
ATOM 1972 N N . ASP A 1 254 ? -26.804 -51.334 -13.560 1.00 23.47 254 ASP A N 1
ATOM 1973 C CA . ASP A 1 254 ? -26.664 -49.937 -13.945 1.00 24.90 254 ASP A CA 1
ATOM 1974 C C . ASP A 1 254 ? -25.206 -49.512 -14.192 1.00 24.54 254 ASP A C 1
ATOM 1975 O O . ASP A 1 254 ? -24.958 -48.313 -14.409 1.00 20.15 254 ASP A O 1
ATOM 1980 N N . GLY A 1 255 ? -24.242 -50.443 -14.137 1.00 21.63 255 GLY A N 1
ATOM 1981 C CA . GLY A 1 255 ? -22.837 -50.109 -14.331 1.00 20.75 255 GLY A CA 1
ATOM 1982 C C . GLY A 1 255 ? -22.562 -49.313 -15.585 1.00 20.78 255 GLY A C 1
ATOM 1983 O O . GLY A 1 255 ? -23.201 -49.499 -16.614 1.00 21.45 255 GLY A O 1
ATOM 1984 N N . VAL A 1 256 ? -21.602 -48.405 -15.501 1.00 17.08 256 VAL A N 1
ATOM 1985 C CA . VAL A 1 256 ? -21.305 -47.446 -16.550 1.00 21.50 256 VAL A CA 1
ATOM 1986 C C . VAL A 1 256 ? -19.949 -47.763 -17.176 1.00 19.29 256 VAL A C 1
ATOM 1987 O O . VAL A 1 256 ? -18.959 -47.969 -16.467 1.00 21.24 256 VAL A O 1
ATOM 1991 N N . ILE A 1 257 ? -19.902 -47.792 -18.504 1.00 17.44 257 ILE A N 1
ATOM 1992 C CA . ILE A 1 257 ? -18.655 -48.006 -19.231 1.00 19.01 257 ILE A CA 1
ATOM 1993 C C . ILE A 1 257 ? -18.309 -46.730 -19.979 1.00 21.60 257 ILE A C 1
ATOM 1994 O O . ILE A 1 257 ? -19.118 -46.244 -20.784 1.00 23.81 257 ILE A O 1
ATOM 1999 N N . VAL A 1 258 ? -17.110 -46.206 -19.727 1.00 19.59 258 VAL A N 1
ATOM 2000 C CA . VAL A 1 258 ? -16.549 -45.080 -20.471 1.00 17.03 258 VAL A CA 1
ATOM 2001 C C . VAL A 1 258 ? -15.578 -45.627 -21.506 1.00 24.15 258 VAL A C 1
ATOM 2002 O O . VAL A 1 258 ? -14.569 -46.244 -21.154 1.00 20.58 258 VAL A O 1
ATOM 2006 N N . ALA A 1 259 ? -15.849 -45.370 -22.780 1.00 22.24 259 ALA A N 1
ATOM 2007 C CA . ALA A 1 259 ? -14.974 -45.827 -23.855 1.00 21.14 259 ALA A CA 1
ATOM 2008 C C . ALA A 1 259 ? -14.079 -44.662 -24.234 1.00 24.86 259 ALA A C 1
ATOM 2009 O O . ALA A 1 259 ? -14.539 -43.649 -24.779 1.00 24.64 259 ALA A O 1
ATOM 2011 N N . ARG A 1 260 ? -12.797 -44.825 -23.997 1.00 22.56 260 ARG A N 1
ATOM 2012 C CA . ARG A 1 260 ? -11.827 -43.805 -24.328 1.00 19.93 260 ARG A CA 1
ATOM 2013 C C . ARG A 1 260 ? -11.190 -44.122 -25.676 1.00 26.92 260 ARG A C 1
ATOM 2014 O O . ARG A 1 260 ? -10.810 -45.269 -25.951 1.00 24.33 260 ARG A O 1
ATOM 2022 N N . THR A 1 261 ? -11.118 -43.114 -26.536 1.00 24.66 261 THR A N 1
ATOM 2023 C CA . THR A 1 261 ? -10.402 -43.268 -27.783 1.00 22.70 261 THR A CA 1
ATOM 2024 C C . THR A 1 261 ? -9.129 -42.447 -27.727 1.00 24.01 261 THR A C 1
ATOM 2025 O O . THR A 1 261 ? -9.162 -41.269 -27.357 1.00 23.90 261 THR A O 1
ATOM 2029 N N . ASP A 1 262 ? -8.026 -43.063 -28.137 1.00 24.33 262 ASP A N 1
ATOM 2030 C CA . ASP A 1 262 ? -6.740 -42.398 -28.270 1.00 26.99 262 ASP A CA 1
ATOM 2031 C C . ASP A 1 262 ? -6.379 -42.093 -29.726 1.00 26.97 262 ASP A C 1
ATOM 2032 O O . ASP A 1 262 ? -5.240 -41.755 -30.010 1.00 27.50 262 ASP A O 1
ATOM 2037 N N . SER A 1 263 ? -7.338 -42.165 -30.636 1.00 27.17 263 SER A N 1
ATOM 2038 C CA . SER A 1 263 ? -7.036 -42.055 -32.066 1.00 31.11 263 SER A CA 1
ATOM 2039 C C . SER A 1 263 ? -6.516 -40.682 -32.464 1.00 31.78 263 SER A C 1
ATOM 2040 O O . SER A 1 263 ? -5.762 -40.564 -33.448 1.00 29.76 263 SER A O 1
ATOM 2043 N N . LEU A 1 264 ? -6.909 -39.629 -31.755 1.00 31.30 264 LEU A N 1
ATOM 2044 C CA . LEU A 1 264 ? -6.456 -38.298 -32.134 1.00 31.79 264 LEU A CA 1
ATOM 2045 C C . LEU A 1 264 ? -4.928 -38.222 -32.164 1.00 37.63 264 LEU A C 1
ATOM 2046 O O . LEU A 1 264 ? -4.349 -37.653 -33.098 1.00 39.76 264 LEU A O 1
ATOM 2051 N N . GLY A 1 265 ? -4.257 -38.828 -31.188 1.00 35.48 265 GLY A N 1
ATOM 2052 C CA . GLY A 1 265 ? -2.807 -38.830 -31.144 1.00 32.59 265 GLY A CA 1
ATOM 2053 C C . GLY A 1 265 ? -2.158 -40.141 -31.540 1.00 35.14 265 GLY A C 1
ATOM 2054 O O . GLY A 1 265 ? -0.984 -40.386 -31.241 1.00 35.01 265 GLY A O 1
ATOM 2055 N N . ALA A 1 266 ? -2.891 -41.000 -32.227 1.00 31.97 266 ALA A N 1
ATOM 2056 C CA . ALA A 1 266 ? -2.381 -42.316 -32.590 1.00 30.17 266 ALA A CA 1
ATOM 2057 C C . ALA A 1 266 ? -2.255 -42.410 -34.101 1.00 35.07 266 ALA A C 1
ATOM 2058 O O . ALA A 1 266 ? -3.258 -42.551 -34.798 1.00 35.77 266 ALA A O 1
ATOM 2060 N N . GLY A 1 267 ? -1.023 -42.413 -34.592 1.00 28.76 267 GLY A N 1
ATOM 2061 C CA . GLY A 1 267 ? -0.780 -42.551 -36.009 1.00 37.44 267 GLY A CA 1
ATOM 2062 C C . GLY A 1 267 ? -0.426 -43.941 -36.467 1.00 33.77 267 GLY A C 1
ATOM 2063 O O . GLY A 1 267 ? -0.071 -44.109 -37.638 1.00 33.49 267 GLY A O 1
ATOM 2064 N N . LEU A 1 268 ? -0.557 -44.955 -35.611 1.00 28.30 268 LEU A N 1
ATOM 2065 C CA . LEU A 1 268 ? -0.027 -46.275 -35.899 1.00 28.02 268 LEU A CA 1
ATOM 2066 C C . LEU A 1 268 ? -1.009 -47.360 -35.493 1.00 29.97 268 LEU A C 1
ATOM 2067 O O . LEU A 1 268 ? -1.901 -47.144 -34.673 1.00 27.99 268 LEU A O 1
ATOM 2072 N N . THR A 1 269 ? -0.801 -48.543 -36.061 1.00 28.76 269 THR A N 1
ATOM 2073 C CA . THR A 1 269 ? -1.558 -49.730 -35.705 1.00 30.59 269 THR A CA 1
ATOM 2074 C C . THR A 1 269 ? -0.658 -50.933 -35.923 1.00 28.48 269 THR A C 1
ATOM 2075 O O . THR A 1 269 ? 0.192 -50.950 -36.819 1.00 31.09 269 THR A O 1
ATOM 2079 N N . LYS A 1 270 ? -0.832 -51.925 -35.069 1.00 25.95 270 LYS A N 1
ATOM 2080 C CA . LYS A 1 270 ? -0.065 -53.154 -35.175 1.00 28.46 270 LYS A CA 1
ATOM 2081 C C . LYS A 1 270 ? -0.709 -54.119 -36.150 1.00 33.16 270 LYS A C 1
ATOM 2082 O O . LYS A 1 270 ? -0.016 -54.850 -36.860 1.00 34.12 270 LYS A O 1
ATOM 2088 N N . GLN A 1 271 ? -2.032 -54.132 -36.175 1.00 31.37 271 GLN A N 1
ATOM 2089 C CA . GLN A 1 271 ? -2.792 -55.069 -36.968 1.00 30.70 271 GLN A CA 1
ATOM 2090 C C . GLN A 1 271 ? -3.412 -54.348 -38.156 1.00 31.08 271 GLN A C 1
ATOM 2091 O O . GLN A 1 271 ? -3.758 -53.162 -38.083 1.00 30.34 271 GLN A O 1
ATOM 2097 N N . ILE A 1 272 ? -3.582 -55.104 -39.221 1.00 34.49 272 ILE A N 1
ATOM 2098 C CA . ILE A 1 272 ? -4.516 -54.797 -40.291 1.00 31.58 272 ILE A CA 1
ATOM 2099 C C . ILE A 1 272 ? -5.792 -55.560 -39.986 1.00 27.41 272 ILE A C 1
ATOM 2100 O O . ILE A 1 272 ? -5.759 -56.772 -39.741 1.00 30.43 272 ILE A O 1
ATOM 2105 N N . ALA A 1 273 ? -6.907 -54.843 -39.960 1.00 30.77 273 ALA A N 1
ATOM 2106 C CA . ALA A 1 273 ? -8.163 -55.393 -39.498 1.00 29.33 273 ALA A CA 1
ATOM 2107 C C . ALA A 1 273 ? -8.694 -56.411 -40.489 1.00 31.70 273 ALA A C 1
ATOM 2108 O O . ALA A 1 273 ? -8.553 -56.243 -41.700 1.00 31.02 273 ALA A O 1
ATOM 2110 N N . VAL A 1 274 ? -9.291 -57.474 -39.963 1.00 29.84 274 VAL A N 1
ATOM 2111 C CA . VAL A 1 274 ? -10.035 -58.413 -40.799 1.00 31.35 274 VAL A CA 1
ATOM 2112 C C . VAL A 1 274 ? -11.284 -57.710 -41.318 1.00 37.96 274 VAL A C 1
ATOM 2113 O O . VAL A 1 274 ? -11.948 -56.959 -40.595 1.00 30.15 274 VAL A O 1
ATOM 2117 N N . THR A 1 275 ? -11.600 -57.928 -42.589 1.00 36.30 275 THR A N 1
ATOM 2118 C CA . THR A 1 275 ? -12.794 -57.353 -43.202 1.00 34.38 275 THR A CA 1
ATOM 2119 C C . THR A 1 275 ? -13.473 -58.441 -44.022 1.00 40.47 275 THR A C 1
ATOM 2120 O O . THR A 1 275 ? -12.804 -59.244 -44.673 1.00 40.86 275 THR A O 1
ATOM 2124 N N . ASN A 1 276 ? -14.799 -58.495 -43.938 1.00 40.82 276 ASN A N 1
ATOM 2125 C CA . ASN A 1 276 ? -15.592 -59.479 -44.662 1.00 43.99 276 ASN A CA 1
ATOM 2126 C C . ASN A 1 276 ? -16.365 -58.894 -45.837 1.00 47.79 276 ASN A C 1
ATOM 2127 O O . ASN A 1 276 ? -16.573 -59.589 -46.832 1.00 44.15 276 ASN A O 1
ATOM 2132 N N . GLU A 1 277 ? -16.793 -57.640 -45.754 1.00 47.67 277 GLU A N 1
ATOM 2133 C CA . GLU A 1 277 ? -17.431 -56.995 -46.891 1.00 50.45 277 GLU A CA 1
ATOM 2134 C C . GLU A 1 277 ? -17.061 -55.513 -46.874 1.00 52.63 277 GLU A C 1
ATOM 2135 O O . GLU A 1 277 ? -16.780 -54.967 -45.806 1.00 47.85 277 GLU A O 1
ATOM 2141 N N . PRO A 1 278 ? -17.045 -54.881 -48.037 1.00 50.24 278 PRO A N 1
ATOM 2142 C CA . PRO A 1 278 ? -16.675 -53.458 -48.060 1.00 50.50 278 PRO A CA 1
ATOM 2143 C C . PRO A 1 278 ? -17.606 -52.633 -47.187 1.00 47.78 278 PRO A C 1
ATOM 2144 O O . PRO A 1 278 ? -18.789 -52.943 -47.018 1.00 46.81 278 PRO A O 1
ATOM 2148 N N . GLY A 1 279 ? -17.034 -51.589 -46.592 1.00 45.15 279 GLY A N 1
ATOM 2149 C CA . GLY A 1 279 ? -17.776 -50.700 -45.733 1.00 45.10 279 GLY A CA 1
ATOM 2150 C C . GLY A 1 279 ? -17.931 -51.131 -44.286 1.00 38.62 279 GLY A C 1
ATOM 2151 O O . GLY A 1 279 ? -18.348 -50.307 -43.466 1.00 43.57 279 GLY A O 1
ATOM 2152 N N . ASP A 1 280 ? -17.625 -52.380 -43.931 1.00 42.99 280 ASP A N 1
ATOM 2153 C CA . ASP A 1 280 ? -17.747 -52.790 -42.529 1.00 41.00 280 ASP A CA 1
ATOM 2154 C C . ASP A 1 280 ? -16.611 -52.169 -41.704 1.00 35.24 280 ASP A C 1
ATOM 2155 O O . ASP A 1 280 ? -15.757 -51.435 -42.216 1.00 34.34 280 ASP A O 1
ATOM 2160 N N . LEU A 1 281 ? -16.617 -52.440 -40.390 1.00 37.54 281 LEU A N 1
ATOM 2161 C CA . LEU A 1 281 ? -15.684 -51.752 -39.499 1.00 32.32 281 LEU A CA 1
ATOM 2162 C C . LEU A 1 281 ? -14.235 -52.063 -39.841 1.00 26.92 281 LEU A C 1
ATOM 2163 O O . LEU A 1 281 ? -13.376 -51.173 -39.796 1.00 30.82 281 LEU A O 1
ATOM 2168 N N . GLY A 1 282 ? -13.926 -53.332 -40.127 1.00 31.37 282 GLY A N 1
ATOM 2169 C CA . GLY A 1 282 ? -12.571 -53.657 -40.530 1.00 28.78 282 GLY A CA 1
ATOM 2170 C C . GLY A 1 282 ? -12.134 -52.845 -41.732 1.00 31.80 282 GLY A C 1
ATOM 2171 O O . GLY A 1 282 ? -11.046 -52.258 -41.756 1.00 30.75 282 GLY A O 1
ATOM 2172 N N . ASP A 1 283 ? -13.001 -52.770 -42.741 1.00 36.63 283 ASP A N 1
ATOM 2173 C CA . ASP A 1 283 ? -12.642 -52.049 -43.960 1.00 36.88 283 ASP A CA 1
ATOM 2174 C C . ASP A 1 283 ? -12.481 -50.563 -43.683 1.00 31.66 283 ASP A C 1
ATOM 2175 O O . ASP A 1 283 ? -11.546 -49.935 -44.193 1.00 34.63 283 ASP A O 1
ATOM 2180 N N . LEU A 1 284 ? -13.349 -49.997 -42.830 1.00 30.09 284 LEU A N 1
ATOM 2181 C CA . LEU A 1 284 ? -13.238 -48.584 -42.472 1.00 34.14 284 LEU A CA 1
ATOM 2182 C C . LEU A 1 284 ? -11.923 -48.291 -41.757 1.00 33.31 284 LEU A C 1
ATOM 2183 O O . LEU A 1 284 ? -11.244 -47.291 -42.039 1.00 33.20 284 LEU A O 1
ATOM 2188 N N . TYR A 1 285 ? -11.578 -49.119 -40.781 1.00 32.04 285 TYR A N 1
ATOM 2189 C CA . TYR A 1 285 ? -10.283 -48.972 -40.112 1.00 34.25 285 TYR A CA 1
ATOM 2190 C C . TYR A 1 285 ? -9.141 -48.999 -41.120 1.00 29.73 285 TYR A C 1
ATOM 2191 O O . TYR A 1 285 ? -8.258 -48.135 -41.101 1.00 32.09 285 TYR A O 1
ATOM 2200 N N . ASN A 1 286 ? -9.113 -50.020 -41.994 1.00 34.35 286 ASN A N 1
ATOM 2201 C CA . ASN A 1 286 ? -8.029 -50.114 -42.961 1.00 33.83 286 ASN A CA 1
ATOM 2202 C C . ASN A 1 286 ? -8.039 -48.969 -43.965 1.00 31.37 286 ASN A C 1
ATOM 2203 O O . ASN A 1 286 ? -6.991 -48.665 -44.541 1.00 33.63 286 ASN A O 1
ATOM 2208 N N . SER A 1 287 ? -9.195 -48.351 -44.188 1.00 29.01 287 SER A N 1
ATOM 2209 C CA . SER A 1 287 ? -9.289 -47.267 -45.160 1.00 36.38 287 SER A CA 1
ATOM 2210 C C . SER A 1 287 ? -8.392 -46.096 -44.795 1.00 40.21 287 SER A C 1
ATOM 2211 O O . SER A 1 287 ? -7.970 -45.345 -45.682 1.00 35.60 287 SER A O 1
ATOM 2214 N N . PHE A 1 288 ? -8.065 -45.941 -43.507 1.00 36.61 288 PHE A N 1
ATOM 2215 C CA . PHE A 1 288 ? -7.231 -44.838 -43.047 1.00 31.75 288 PHE A CA 1
ATOM 2216 C C . PHE A 1 288 ? -5.744 -45.119 -43.171 1.00 28.75 288 PHE A C 1
ATOM 2217 O O . PHE A 1 288 ? -4.936 -44.218 -42.908 1.00 34.11 288 PHE A O 1
ATOM 2225 N N . LEU A 1 289 ? -5.355 -46.325 -43.574 1.00 34.07 289 LEU A N 1
ATOM 2226 C CA . LEU A 1 289 ? -3.935 -46.634 -43.712 1.00 37.32 289 LEU A CA 1
ATOM 2227 C C . LEU A 1 289 ? -3.294 -45.771 -44.797 1.00 38.33 289 LEU A C 1
ATOM 2228 O O . LEU A 1 289 ? -3.923 -45.439 -45.803 1.00 41.04 289 LEU A O 1
ATOM 2233 N N . ASP A 1 290 ? -2.027 -45.415 -44.581 1.00 35.29 290 ASP A N 1
ATOM 2234 C CA . ASP A 1 290 ? -1.241 -44.658 -45.551 1.00 44.06 290 ASP A CA 1
ATOM 2235 C C . ASP A 1 290 ? -0.506 -45.634 -46.464 1.00 45.86 290 ASP A C 1
ATOM 2236 O O . ASP A 1 290 ? 0.493 -46.246 -46.054 1.00 43.56 290 ASP A O 1
ATOM 2241 N N . CYS A 1 291 ? -0.995 -45.769 -47.690 1.00 45.21 291 CYS A N 1
ATOM 2242 C CA . CYS A 1 291 ? -0.493 -46.734 -48.652 1.00 45.32 291 CYS A CA 1
ATOM 2243 C C . CYS A 1 291 ? 0.141 -46.024 -49.844 1.00 52.41 291 CYS A C 1
ATOM 2244 O O . CYS A 1 291 ? -0.048 -44.820 -50.059 1.00 52.05 291 CYS A O 1
ATOM 2247 N N . GLU A 1 292 ? 0.907 -46.789 -50.613 1.00 51.79 292 GLU A N 1
ATOM 2248 C CA . GLU A 1 292 ? 1.456 -46.304 -51.873 1.00 54.76 292 GLU A CA 1
ATOM 2249 C C . GLU A 1 292 ? 1.389 -47.422 -52.902 1.00 56.84 292 GLU A C 1
ATOM 2250 O O . GLU A 1 292 ? 1.506 -48.607 -52.567 1.00 50.73 292 GLU A O 1
ATOM 2256 N N . GLU A 1 293 ? 1.166 -47.038 -54.159 1.00 55.05 293 GLU A N 1
ATOM 2257 C CA . GLU A 1 293 ? 1.128 -48.029 -55.226 1.00 53.29 293 GLU A CA 1
ATOM 2258 C C . GLU A 1 293 ? 2.553 -48.295 -55.686 1.00 56.10 293 GLU A C 1
ATOM 2259 O O . GLU A 1 293 ? 3.260 -47.373 -56.111 1.00 56.94 293 GLU A O 1
ATOM 2265 N N . ILE A 1 294 ? 2.980 -49.547 -55.547 1.00 55.12 294 ILE A N 1
ATOM 2266 C CA . ILE A 1 294 ? 4.305 -50.014 -55.937 1.00 56.37 294 ILE A CA 1
ATOM 2267 C C . ILE A 1 294 ? 4.087 -51.185 -56.887 1.00 59.12 294 ILE A C 1
ATOM 2268 O O . ILE A 1 294 ? 3.270 -52.067 -56.601 1.00 58.89 294 ILE A O 1
ATOM 2273 N N . SER A 1 295 ? 4.788 -51.187 -58.022 1.00 66.28 295 SER A N 1
ATOM 2274 C CA . SER A 1 295 ? 4.654 -52.295 -58.964 1.00 65.65 295 SER A CA 1
ATOM 2275 C C . SER A 1 295 ? 5.149 -53.584 -58.320 1.00 65.60 295 SER A C 1
ATOM 2276 O O . SER A 1 295 ? 6.083 -53.573 -57.512 1.00 63.62 295 SER A O 1
ATOM 2279 N N . GLU A 1 296 ? 4.533 -54.715 -58.695 1.00 62.20 296 GLU A N 1
ATOM 2280 C CA . GLU A 1 296 ? 4.969 -55.989 -58.131 1.00 66.68 296 GLU A CA 1
ATOM 2281 C C . GLU A 1 296 ? 6.472 -56.189 -58.298 1.00 65.75 296 GLU A C 1
ATOM 2282 O O . GLU A 1 296 ? 7.103 -56.882 -57.491 1.00 63.65 296 GLU A O 1
ATOM 2288 N N . SER A 1 297 ? 7.062 -55.592 -59.338 1.00 66.00 297 SER A N 1
ATOM 2289 C CA . SER A 1 297 ? 8.499 -55.691 -59.556 1.00 64.47 297 SER A CA 1
ATOM 2290 C C . SER A 1 297 ? 9.288 -54.785 -58.619 1.00 60.42 297 SER A C 1
ATOM 2291 O O . SER A 1 297 ? 10.409 -55.131 -58.227 1.00 55.98 297 SER A O 1
ATOM 2294 N N . GLU A 1 298 ? 8.725 -53.631 -58.258 1.00 55.88 298 GLU A N 1
ATOM 2295 C CA . GLU A 1 298 ? 9.393 -52.635 -57.427 1.00 61.23 298 GLU A CA 1
ATOM 2296 C C . GLU A 1 298 ? 9.298 -52.951 -55.934 1.00 60.80 298 GLU A C 1
ATOM 2297 O O . GLU A 1 298 ? 9.847 -52.201 -55.117 1.00 58.38 298 GLU A O 1
ATOM 2303 N N . LEU A 1 299 ? 8.641 -54.049 -55.570 1.00 55.03 299 LEU A N 1
ATOM 2304 C CA . LEU A 1 299 ? 8.406 -54.426 -54.185 1.00 50.58 299 LEU A CA 1
ATOM 2305 C C . LEU A 1 299 ? 9.576 -55.215 -53.615 1.00 56.00 299 LEU A C 1
ATOM 2306 O O . LEU A 1 299 ? 10.085 -56.135 -54.261 1.00 55.85 299 LEU A O 1
ATOM 2311 N N . GLY A 1 300 ? 9.959 -54.887 -52.380 1.00 54.19 300 GLY A N 1
ATOM 2312 C CA . GLY A 1 300 ? 10.962 -55.676 -51.685 1.00 46.44 300 GLY A CA 1
ATOM 2313 C C . GLY A 1 300 ? 10.462 -57.058 -51.299 1.00 47.79 300 GLY A C 1
ATOM 2314 O O . GLY A 1 300 ? 9.265 -57.298 -51.117 1.00 44.58 300 GLY A O 1
ATOM 2315 N N . ASN A 1 301 ? 11.408 -57.992 -51.189 1.00 46.32 301 ASN A N 1
ATOM 2316 C CA . ASN A 1 301 ? 11.097 -59.309 -50.653 1.00 51.04 301 ASN A CA 1
ATOM 2317 C C . ASN A 1 301 ? 10.505 -59.172 -49.251 1.00 45.75 301 ASN A C 1
ATOM 2318 O O . ASN A 1 301 ? 10.997 -58.404 -48.425 1.00 42.73 301 ASN A O 1
ATOM 2323 N N . GLY A 1 302 ? 9.430 -59.913 -48.993 1.00 43.55 302 GLY A N 1
ATOM 2324 C CA . GLY A 1 302 ? 8.778 -59.867 -47.700 1.00 48.51 302 GLY A CA 1
ATOM 2325 C C . GLY A 1 302 ? 7.852 -58.692 -47.479 1.00 48.64 302 GLY A C 1
ATOM 2326 O O . GLY A 1 302 ? 7.164 -58.650 -46.448 1.00 44.28 302 GLY A O 1
ATOM 2327 N N . ASP A 1 303 ? 7.792 -57.739 -48.405 1.00 40.82 303 ASP A N 1
ATOM 2328 C CA . ASP A 1 303 ? 6.868 -56.630 -48.247 1.00 44.99 303 ASP A CA 1
ATOM 2329 C C . ASP A 1 303 ? 5.436 -57.137 -48.116 1.00 39.79 303 ASP A C 1
ATOM 2330 O O . ASP A 1 303 ? 5.059 -58.187 -48.648 1.00 38.43 303 ASP A O 1
ATOM 2335 N N . VAL A 1 304 ? 4.632 -56.360 -47.402 1.00 41.71 304 VAL A N 1
ATOM 2336 C CA . VAL A 1 304 ? 3.242 -56.687 -47.117 1.00 38.82 304 VAL A CA 1
ATOM 2337 C C . VAL A 1 304 ? 2.383 -55.692 -47.869 1.00 34.78 304 VAL A C 1
ATOM 2338 O O . VAL A 1 304 ? 2.654 -54.484 -47.832 1.00 39.13 304 VAL A O 1
ATOM 2342 N N . VAL A 1 305 ? 1.364 -56.188 -48.557 1.00 38.70 305 VAL A N 1
ATOM 2343 C CA . VAL A 1 305 ? 0.497 -55.321 -49.341 1.00 40.80 305 VAL A CA 1
ATOM 2344 C C . VAL A 1 305 ? -0.946 -55.744 -49.135 1.00 36.08 305 VAL A C 1
ATOM 2345 O O . VAL A 1 305 ? -1.239 -56.890 -48.775 1.00 37.58 305 VAL A O 1
ATOM 2349 N N . ILE A 1 306 ? -1.847 -54.781 -49.330 1.00 37.96 306 ILE A N 1
ATOM 2350 C CA . ILE A 1 306 ? -3.269 -54.979 -49.106 1.00 43.77 306 ILE A CA 1
ATOM 2351 C C . ILE A 1 306 ? -4.011 -54.604 -50.378 1.00 41.76 306 ILE A C 1
ATOM 2352 O O . ILE A 1 306 ? -3.595 -53.721 -51.128 1.00 43.32 306 ILE A O 1
ATOM 2357 N N . LYS A 1 307 ? -5.118 -55.298 -50.622 1.00 44.16 307 LYS A N 1
ATOM 2358 C CA . LYS A 1 307 ? -6.005 -54.962 -51.729 1.00 44.75 307 LYS A CA 1
ATOM 2359 C C . LYS A 1 307 ? -7.048 -53.961 -51.242 1.00 49.58 307 LYS A C 1
ATOM 2360 O O . LYS A 1 307 ? -7.921 -54.302 -50.435 1.00 49.01 307 LYS A O 1
ATOM 2366 N N . ARG A 1 308 ? -6.964 -52.734 -51.739 1.00 50.72 308 ARG A N 1
ATOM 2367 C CA . ARG A 1 308 ? -7.968 -51.719 -51.462 1.00 60.69 308 ARG A CA 1
ATOM 2368 C C . ARG A 1 308 ? -8.490 -51.169 -52.782 1.00 62.55 308 ARG A C 1
ATOM 2369 O O . ARG A 1 308 ? -7.706 -50.707 -53.618 1.00 62.51 308 ARG A O 1
ATOM 2377 N N . GLU A 1 309 ? -9.811 -51.222 -52.958 1.00 62.13 309 GLU A N 1
ATOM 2378 C CA . GLU A 1 309 ? -10.462 -50.692 -54.154 1.00 65.01 309 GLU A CA 1
ATOM 2379 C C . GLU A 1 309 ? -9.803 -51.245 -55.414 1.00 57.75 309 GLU A C 1
ATOM 2380 O O . GLU A 1 309 ? -9.345 -50.502 -56.285 1.00 58.13 309 GLU A O 1
ATOM 2386 N N . GLY A 1 310 ? -9.710 -52.569 -55.485 1.00 58.16 310 GLY A N 1
ATOM 2387 C CA . GLY A 1 310 ? -9.263 -53.258 -56.674 1.00 62.03 310 GLY A CA 1
ATOM 2388 C C . GLY A 1 310 ? -7.773 -53.258 -56.947 1.00 63.91 310 GLY A C 1
ATOM 2389 O O . GLY A 1 310 ? -7.346 -53.909 -57.910 1.00 62.30 310 GLY A O 1
ATOM 2390 N N . LYS A 1 311 ? -6.964 -52.561 -56.152 1.00 64.80 311 LYS A N 1
ATOM 2391 C CA . LYS A 1 311 ? -5.530 -52.522 -56.386 1.00 67.16 311 LYS A CA 1
ATOM 2392 C C . LYS A 1 311 ? -4.747 -52.997 -55.174 1.00 62.62 311 LYS A C 1
ATOM 2393 O O . LYS A 1 311 ? -5.199 -52.875 -54.033 1.00 59.87 311 LYS A O 1
ATOM 2399 N N . LEU A 1 312 ? -3.556 -53.522 -55.444 1.00 57.35 312 LEU A N 1
ATOM 2400 C CA . LEU A 1 312 ? -2.634 -53.945 -54.401 1.00 50.50 312 LEU A CA 1
ATOM 2401 C C . LEU A 1 312 ? -1.765 -52.757 -54.017 1.00 51.23 312 LEU A C 1
ATOM 2402 O O . LEU A 1 312 ? -1.095 -52.168 -54.871 1.00 53.03 312 LEU A O 1
ATOM 2407 N N . LEU A 1 313 ? -1.791 -52.404 -52.730 1.00 43.28 313 LEU A N 1
ATOM 2408 C CA . LEU A 1 313 ? -1.130 -51.219 -52.206 1.00 42.79 313 LEU A CA 1
ATOM 2409 C C . LEU A 1 313 ? -0.232 -51.617 -51.049 1.00 40.54 313 LEU A C 1
ATOM 2410 O O . LEU A 1 313 ? -0.500 -52.600 -50.363 1.00 41.44 313 LEU A O 1
ATOM 2415 N N . ARG A 1 314 ? 0.842 -50.846 -50.836 1.00 43.73 314 ARG A N 1
ATOM 2416 C CA . ARG A 1 314 ? 1.772 -51.138 -49.747 1.00 39.62 314 ARG A CA 1
ATOM 2417 C C . ARG A 1 314 ? 1.597 -50.149 -48.606 1.00 43.39 314 ARG A C 1
ATOM 2418 O O . ARG A 1 314 ? 2.063 -48.999 -48.690 1.00 38.80 314 ARG A O 1
ATOM 2426 N N . PRO A 1 315 ? 0.981 -50.551 -47.492 1.00 43.80 315 PRO A N 1
ATOM 2427 C CA . PRO A 1 315 ? 0.875 -49.624 -46.357 1.00 37.79 315 PRO A CA 1
ATOM 2428 C C . PRO A 1 315 ? 2.256 -49.309 -45.807 1.00 32.37 315 PRO A C 1
ATOM 2429 O O . PRO A 1 315 ? 3.120 -50.180 -45.703 1.00 40.14 315 PRO A O 1
ATOM 2433 N N . LYS A 1 316 ? 2.466 -48.039 -45.488 1.00 36.27 316 LYS A N 1
ATOM 2434 C CA . LYS A 1 316 ? 3.709 -47.634 -44.851 1.00 39.29 316 LYS A CA 1
ATOM 2435 C C . LYS A 1 316 ? 3.863 -48.347 -43.512 1.00 40.04 316 LYS A C 1
ATOM 2436 O O . LYS A 1 316 ? 2.906 -48.483 -42.747 1.00 37.34 316 LYS A O 1
ATOM 2442 N N . ARG A 1 317 ? 5.089 -48.771 -43.230 1.00 37.56 317 ARG A N 1
ATOM 2443 C CA . ARG A 1 317 ? 5.368 -49.738 -42.176 1.00 35.04 317 ARG A CA 1
ATOM 2444 C C . ARG A 1 317 ? 6.704 -49.382 -41.554 1.00 43.49 317 ARG A C 1
ATOM 2445 O O . ARG A 1 317 ? 7.672 -49.145 -42.277 1.00 47.16 317 ARG A O 1
ATOM 2453 N N . LEU A 1 318 ? 6.747 -49.325 -40.232 1.00 38.38 318 LEU A N 1
ATOM 2454 C CA . LEU A 1 318 ? 7.990 -49.047 -39.540 1.00 39.86 318 LEU A CA 1
ATOM 2455 C C . LEU A 1 318 ? 8.757 -50.335 -39.275 1.00 36.88 318 LEU A C 1
ATOM 2456 O O . LEU A 1 318 ? 8.217 -51.441 -39.354 1.00 34.99 318 LEU A O 1
ATOM 2461 N N . ALA A 1 319 ? 10.038 -50.159 -38.940 1.00 36.21 319 ALA A N 1
ATOM 2462 C CA . ALA A 1 319 ? 10.903 -51.279 -38.595 1.00 41.76 319 ALA A CA 1
ATOM 2463 C C . ALA A 1 319 ? 10.361 -52.063 -37.416 1.00 35.19 319 ALA A C 1
ATOM 2464 O O . ALA A 1 319 ? 10.593 -53.268 -37.319 1.00 37.75 319 ALA A O 1
ATOM 2466 N N . SER A 1 320 ? 9.642 -51.391 -36.519 1.00 34.49 320 SER A N 1
ATOM 2467 C CA . SER A 1 320 ? 8.984 -51.977 -35.360 1.00 38.60 320 SER A CA 1
ATOM 2468 C C . SER A 1 320 ? 7.768 -52.827 -35.717 1.00 38.32 320 SER A C 1
ATOM 2469 O O . SER A 1 320 ? 7.105 -53.341 -34.803 1.00 33.71 320 SER A O 1
ATOM 2472 N N . ASN A 1 321 ? 7.460 -52.987 -37.005 1.00 36.26 321 ASN A N 1
ATOM 2473 C CA . ASN A 1 321 ? 6.322 -53.794 -37.465 1.00 31.44 321 ASN A CA 1
ATOM 2474 C C . ASN A 1 321 ? 4.988 -53.138 -37.096 1.00 29.40 321 ASN A C 1
ATOM 2475 O O . ASN A 1 321 ? 4.026 -53.806 -36.716 1.00 37.77 321 ASN A O 1
ATOM 2480 N N . LEU A 1 322 ? 4.938 -51.819 -37.232 1.00 28.74 322 LEU A N 1
ATOM 2481 C CA . LEU A 1 322 ? 3.729 -51.029 -37.072 1.00 31.28 322 LEU A CA 1
ATOM 2482 C C . LEU A 1 322 ? 3.371 -50.318 -38.379 1.00 31.69 322 LEU A C 1
ATOM 2483 O O . LEU A 1 322 ? 4.248 -49.784 -39.061 1.00 32.54 322 LEU A O 1
ATOM 2488 N N . PHE A 1 323 ? 2.080 -50.251 -38.690 1.00 31.50 323 PHE A N 1
ATOM 2489 C CA . PHE A 1 323 ? 1.597 -49.587 -39.900 1.00 31.91 323 PHE A CA 1
ATOM 2490 C C . PHE A 1 323 ? 1.107 -48.175 -39.591 1.00 39.52 323 PHE A C 1
ATOM 2491 O O . PHE A 1 323 ? 0.603 -47.897 -38.500 1.00 32.88 323 PHE A O 1
ATOM 2499 N N . GLN A 1 324 ? 1.249 -47.276 -40.568 1.00 36.14 324 GLN A N 1
ATOM 2500 C CA . GLN A 1 324 ? 0.937 -45.871 -40.355 1.00 32.43 324 GLN A CA 1
ATOM 2501 C C . GLN A 1 324 ? -0.416 -45.489 -40.928 1.00 33.49 324 GLN A C 1
ATOM 2502 O O . GLN A 1 324 ? -0.756 -45.870 -42.045 1.00 36.33 324 GLN A O 1
ATOM 2508 N N . PHE A 1 325 ? -1.165 -44.701 -40.165 1.00 32.43 325 PHE A N 1
ATOM 2509 C CA . PHE A 1 325 ? -2.342 -44.028 -40.678 1.00 34.62 325 PHE A CA 1
ATOM 2510 C C . PHE A 1 325 ? -1.936 -42.753 -41.405 1.00 35.50 325 PHE A C 1
ATOM 2511 O O . PHE A 1 325 ? -0.910 -42.136 -41.095 1.00 31.47 325 PHE A O 1
ATOM 2519 N N . ARG A 1 326 ? -2.766 -42.344 -42.352 1.00 37.95 326 ARG A N 1
ATOM 2520 C CA . ARG A 1 326 ? -2.555 -41.063 -43.013 1.00 40.45 326 ARG A CA 1
ATOM 2521 C C . ARG A 1 326 ? -2.599 -39.932 -41.997 1.00 42.23 326 ARG A C 1
ATOM 2522 O O . ARG A 1 326 ? -3.467 -39.907 -41.119 1.00 37.25 326 ARG A O 1
ATOM 2530 N N . LYS A 1 327 ? -1.696 -38.963 -42.150 1.00 38.54 327 LYS A N 1
ATOM 2531 C CA . LYS A 1 327 ? -1.791 -37.747 -41.352 1.00 45.06 327 LYS A CA 1
ATOM 2532 C C . LYS A 1 327 ? -3.150 -37.082 -41.550 1.00 42.73 327 LYS A C 1
ATOM 2533 O O . LYS A 1 327 ? -3.790 -37.215 -42.598 1.00 38.99 327 LYS A O 1
ATOM 2539 N N . GLY A 1 328 ? -3.595 -36.374 -40.510 1.00 39.79 328 GLY A N 1
ATOM 2540 C CA . GLY A 1 328 ? -4.845 -35.650 -40.552 1.00 42.08 328 GLY A CA 1
ATOM 2541 C C . GLY A 1 328 ? -6.096 -36.487 -40.432 1.00 38.35 328 GLY A C 1
ATOM 2542 O O . GLY A 1 328 ? -7.191 -35.955 -40.648 1.00 38.50 328 GLY A O 1
ATOM 2543 N N . THR A 1 329 ? -5.979 -37.781 -40.108 1.00 32.89 329 THR A N 1
ATOM 2544 C CA . THR A 1 329 ? -7.140 -38.644 -39.960 1.00 34.94 329 THR A CA 1
ATOM 2545 C C . THR A 1 329 ? -7.505 -38.895 -38.498 1.00 37.01 329 THR A C 1
ATOM 2546 O O . THR A 1 329 ? -8.394 -39.710 -38.233 1.00 30.14 329 THR A O 1
ATOM 2550 N N . GLY A 1 330 ? -6.827 -38.229 -37.560 1.00 36.95 330 GLY A N 1
ATOM 2551 C CA . GLY A 1 330 ? -7.093 -38.454 -36.147 1.00 36.59 330 GLY A CA 1
ATOM 2552 C C . GLY A 1 330 ? -8.532 -38.176 -35.771 1.00 33.24 330 GLY A C 1
ATOM 2553 O O . GLY A 1 330 ? -9.187 -38.997 -35.132 1.00 29.03 330 GLY A O 1
ATOM 2554 N N . GLU A 1 331 ? -9.049 -37.004 -36.171 1.00 30.27 331 GLU A N 1
ATOM 2555 C CA . GLU A 1 331 ? -10.418 -36.644 -35.820 1.00 29.84 331 GLU A CA 1
ATOM 2556 C C . GLU A 1 331 ? -11.426 -37.604 -36.446 1.00 30.67 331 GLU A C 1
ATOM 2557 O O . GLU A 1 331 ? -12.370 -38.035 -35.774 1.00 26.80 331 GLU A O 1
ATOM 2563 N N . ASP A 1 332 ? -11.248 -37.955 -37.732 1.00 28.66 332 ASP A N 1
ATOM 2564 C CA . ASP A 1 332 ? -12.185 -38.871 -38.381 1.00 29.67 332 ASP A CA 1
ATOM 2565 C C . ASP A 1 332 ? -12.212 -40.219 -37.662 1.00 26.21 332 ASP A C 1
ATOM 2566 O O . ASP A 1 332 ? -13.276 -40.805 -37.443 1.00 27.70 332 ASP A O 1
ATOM 2571 N N . ARG A 1 333 ? -11.040 -40.733 -37.304 1.00 25.74 333 ARG A N 1
ATOM 2572 C CA . ARG A 1 333 ? -10.991 -41.996 -36.583 1.00 28.95 333 ARG A CA 1
ATOM 2573 C C . ARG A 1 333 ? -11.612 -41.871 -35.193 1.00 26.79 333 ARG A C 1
ATOM 2574 O O . ARG A 1 333 ? -12.299 -42.791 -34.746 1.00 29.07 333 ARG A O 1
ATOM 2582 N N . CYS A 1 334 ? -11.407 -40.744 -34.500 1.00 27.02 334 CYS A N 1
ATOM 2583 C CA . CYS A 1 334 ? -12.059 -40.560 -33.206 1.00 30.30 334 CYS A CA 1
ATOM 2584 C C . CYS A 1 334 ? -13.570 -40.615 -33.340 1.00 30.81 334 CYS A C 1
ATOM 2585 O O . CYS A 1 334 ? -14.261 -41.206 -32.508 1.00 26.07 334 CYS A O 1
ATOM 2588 N N . VAL A 1 335 ? -14.110 -39.966 -34.364 1.00 30.73 335 VAL A N 1
ATOM 2589 C CA . VAL A 1 335 ? -15.558 -39.916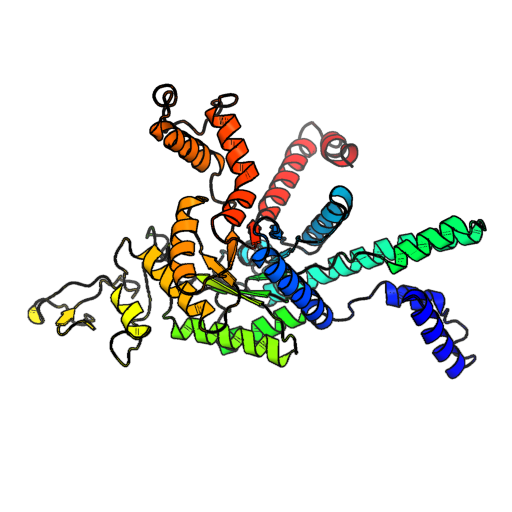 -34.507 1.00 25.48 335 VAL A CA 1
ATOM 2590 C C . VAL A 1 335 ? -16.095 -41.303 -34.793 1.00 24.46 335 VAL A C 1
ATOM 2591 O O . VAL A 1 335 ? -17.109 -41.717 -34.216 1.00 30.74 335 VAL A O 1
ATOM 2595 N N . LEU A 1 336 ? -15.417 -42.062 -35.655 1.00 28.25 336 LEU A N 1
ATOM 2596 C CA . LEU A 1 336 ? -15.822 -43.439 -35.902 1.00 29.14 336 LEU A CA 1
ATOM 2597 C C . LEU A 1 336 ? -15.737 -44.269 -34.625 1.00 28.91 336 LEU A C 1
ATOM 2598 O O . LEU A 1 336 ? -16.644 -45.040 -34.309 1.00 22.92 336 LEU A O 1
ATOM 2603 N N . ASP A 1 337 ? -14.616 -44.165 -33.913 1.00 29.13 337 ASP A N 1
ATOM 2604 C CA . ASP A 1 337 ? -14.444 -44.874 -32.643 1.00 34.61 337 ASP A CA 1
ATOM 2605 C C . ASP A 1 337 ? -15.603 -44.620 -31.695 1.00 24.86 337 ASP A C 1
ATOM 2606 O O . ASP A 1 337 ? -16.158 -45.550 -31.088 1.00 26.56 337 ASP A O 1
ATOM 2611 N N . CYS A 1 338 ? -15.946 -43.344 -31.515 1.00 24.99 338 CYS A N 1
ATOM 2612 C CA . CYS A 1 338 ? -16.940 -42.961 -30.533 1.00 23.30 338 CYS A CA 1
ATOM 2613 C C . CYS A 1 338 ? -18.325 -43.426 -30.932 1.00 27.07 338 CYS A C 1
ATOM 2614 O O . CYS A 1 338 ? -19.068 -43.966 -30.107 1.00 24.80 338 CYS A O 1
ATOM 2617 N N . ILE A 1 339 ? -18.716 -43.176 -32.184 1.00 26.83 339 ILE A N 1
ATOM 2618 C CA . ILE A 1 339 ? -20.020 -43.665 -32.629 1.00 24.54 339 ILE A CA 1
ATOM 2619 C C . ILE A 1 339 ? -20.096 -45.177 -32.444 1.00 23.55 339 ILE A C 1
ATOM 2620 O O . ILE A 1 339 ? -21.074 -45.708 -31.887 1.00 28.04 339 ILE A O 1
ATOM 2625 N N . THR A 1 340 ? -19.047 -45.879 -32.840 1.00 25.14 340 THR A N 1
ATOM 2626 C CA . THR A 1 340 ? -19.028 -47.329 -32.731 1.00 24.13 340 THR A CA 1
ATOM 2627 C C . THR A 1 340 ? -19.174 -47.785 -31.281 1.00 24.10 340 THR A C 1
ATOM 2628 O O . THR A 1 340 ? -19.877 -48.764 -31.005 1.00 23.82 340 THR A O 1
ATOM 2632 N N . SER A 1 341 ? -18.512 -47.100 -30.348 1.00 27.05 341 SER A N 1
ATOM 2633 C CA . SER A 1 341 ? -18.586 -47.473 -28.939 1.00 24.01 341 SER A CA 1
ATOM 2634 C C . SER A 1 341 ? -19.991 -47.329 -28.389 1.00 21.16 341 SER A C 1
ATOM 2635 O O . SER A 1 341 ? -20.487 -48.205 -27.683 1.00 22.90 341 SER A O 1
ATOM 2638 N N . LEU A 1 342 ? -20.643 -46.193 -28.662 1.00 22.34 342 LEU A N 1
ATOM 2639 C CA . LEU A 1 342 ? -21.989 -46.001 -28.136 1.00 23.97 342 LEU A CA 1
ATOM 2640 C C . LEU A 1 342 ? -22.994 -46.921 -28.818 1.00 24.28 342 LEU A C 1
ATOM 2641 O O . LEU A 1 342 ? -23.975 -47.333 -28.198 1.00 27.74 342 LEU A O 1
ATOM 2646 N N . GLN A 1 343 ? -22.762 -47.271 -30.077 1.00 26.84 343 GLN A N 1
ATOM 2647 C CA . GLN A 1 343 ? -23.634 -48.231 -30.748 1.00 27.20 343 GLN A CA 1
ATOM 2648 C C . GLN A 1 343 ? -23.462 -49.649 -30.238 1.00 29.08 343 GLN A C 1
ATOM 2649 O O . GLN A 1 343 ? -24.319 -50.502 -30.520 1.00 25.61 343 GLN A O 1
ATOM 2655 N N . ASN A 1 344 ? -22.384 -49.934 -29.493 1.00 25.92 344 ASN A N 1
ATOM 2656 C CA . ASN A 1 344 ? -22.056 -51.303 -29.128 1.00 24.13 344 ASN A CA 1
ATOM 2657 C C . ASN A 1 344 ? -21.723 -51.469 -27.647 1.00 29.60 344 ASN A C 1
ATOM 2658 O O . ASN A 1 344 ? -20.914 -52.319 -27.291 1.00 32.24 344 ASN A O 1
ATOM 2663 N N . GLY A 1 345 ? -22.351 -50.698 -26.777 1.00 25.72 345 GLY A N 1
ATOM 2664 C CA . GLY A 1 345 ? -22.391 -51.030 -25.366 1.00 27.62 345 GLY A CA 1
ATOM 2665 C C . GLY A 1 345 ? -21.741 -50.026 -24.446 1.00 25.89 345 GLY A C 1
ATOM 2666 O O . GLY A 1 345 ? -21.916 -50.146 -23.226 1.00 28.97 345 GLY A O 1
ATOM 2667 N N . ALA A 1 346 ? -21.006 -49.029 -24.928 1.00 25.17 346 ALA A N 1
ATOM 2668 C CA . ALA A 1 346 ? -20.492 -48.034 -24.003 1.00 23.77 346 ALA A CA 1
ATOM 2669 C C . ALA A 1 346 ? -21.583 -47.045 -23.611 1.00 30.49 346 ALA A C 1
ATOM 2670 O O . ALA A 1 346 ? -22.560 -46.838 -24.325 1.00 27.30 346 ALA A O 1
ATOM 2672 N N . ASP A 1 347 ? -21.374 -46.389 -22.479 1.00 21.02 347 ASP A N 1
ATOM 2673 C CA . ASP A 1 347 ? -22.330 -45.433 -21.930 1.00 24.11 347 ASP A CA 1
ATOM 2674 C C . ASP A 1 347 ? -21.884 -43.992 -22.054 1.00 26.77 347 ASP A C 1
ATOM 2675 O O . ASP A 1 347 ? -22.734 -43.095 -22.132 1.00 26.91 347 ASP A O 1
ATOM 2680 N N . LEU A 1 348 ? -20.570 -43.763 -22.047 1.00 22.50 348 LEU A N 1
ATOM 2681 C CA . LEU A 1 348 ? -19.954 -42.449 -22.056 1.00 22.89 348 LEU A CA 1
ATOM 2682 C C . LEU A 1 348 ? -18.705 -42.550 -22.903 1.00 21.54 348 LEU A C 1
ATOM 2683 O O . LEU A 1 348 ? -18.173 -43.638 -23.130 1.00 20.82 348 LEU A O 1
ATOM 2688 N N . LEU A 1 349 ? -18.218 -41.395 -23.313 1.00 20.69 349 LEU A N 1
ATOM 2689 C CA . LEU A 1 349 ? -17.066 -41.287 -24.175 1.00 19.15 349 LEU A CA 1
ATOM 2690 C C . LEU A 1 349 ? -15.968 -40.515 -23.479 1.00 18.98 349 LEU A C 1
ATOM 2691 O O . LEU A 1 349 ? -16.228 -39.651 -22.643 1.00 22.71 349 LEU A O 1
ATOM 2696 N N . TRP A 1 350 ? -14.742 -40.787 -23.898 1.00 21.61 350 TRP A N 1
ATOM 2697 C CA . TRP A 1 350 ? -13.580 -39.988 -23.522 1.00 25.09 350 TRP A CA 1
ATOM 2698 C C . TRP A 1 350 ? -12.706 -39.838 -24.752 1.00 20.06 350 TRP A C 1
ATOM 2699 O O . TRP A 1 350 ? -12.197 -40.834 -25.291 1.00 22.46 350 TRP A O 1
ATOM 2710 N N . ILE A 1 351 ? -12.553 -38.608 -25.227 1.00 22.66 351 ILE A N 1
ATOM 2711 C CA . ILE A 1 351 ? -11.689 -38.327 -26.369 1.00 22.37 351 ILE A CA 1
ATOM 2712 C C . ILE A 1 351 ? -10.436 -37.675 -25.820 1.00 22.44 351 ILE A C 1
ATOM 2713 O O . ILE A 1 351 ? -10.508 -36.570 -25.274 1.00 27.33 351 ILE A O 1
ATOM 2718 N N . GLU A 1 352 ? -9.303 -38.374 -25.913 1.00 30.32 352 GLU A N 1
ATOM 2719 C CA . GLU A 1 352 ? -8.040 -37.854 -25.402 1.00 24.67 352 GLU A CA 1
ATOM 2720 C C . GLU A 1 352 ? -7.554 -36.804 -26.392 1.00 30.62 352 GLU A C 1
ATOM 2721 O O . GLU A 1 352 ? -7.407 -37.109 -27.579 1.00 35.27 352 GLU A O 1
ATOM 2727 N N . THR A 1 353 ? -7.403 -35.558 -25.926 1.00 29.71 353 THR A N 1
ATOM 2728 C CA . THR A 1 353 ? -6.978 -34.438 -26.758 1.00 39.96 353 THR A CA 1
ATOM 2729 C C . THR A 1 353 ? -5.605 -33.931 -26.334 1.00 41.66 353 THR A C 1
ATOM 2730 O O . THR A 1 353 ? -5.100 -34.247 -25.257 1.00 33.88 353 THR A O 1
ATOM 2734 N N . GLU A 1 354 ? -5.034 -33.081 -27.185 1.00 41.46 354 GLU A N 1
ATOM 2735 C CA . GLU A 1 354 ? -3.699 -32.527 -26.983 1.00 46.12 354 GLU A CA 1
ATOM 2736 C C . GLU A 1 354 ? -3.711 -31.088 -26.457 1.00 42.87 354 GLU A C 1
ATOM 2737 O O . GLU A 1 354 ? -2.640 -30.527 -26.212 1.00 43.05 354 GLU A O 1
ATOM 2743 N N . LYS A 1 355 ? -4.882 -30.498 -26.227 1.00 38.98 355 LYS A N 1
ATOM 2744 C CA . LYS A 1 355 ? -4.976 -29.138 -25.719 1.00 38.19 355 LYS A CA 1
ATOM 2745 C C . LYS A 1 355 ? -6.404 -28.879 -25.257 1.00 30.71 355 LYS A C 1
ATOM 2746 O O . LYS A 1 355 ? -7.341 -29.496 -25.779 1.00 35.16 355 LYS A O 1
ATOM 2752 N N . PRO A 1 356 ? -6.617 -27.999 -24.274 1.00 36.40 356 PRO A N 1
ATOM 2753 C CA . PRO A 1 356 ? -7.983 -27.682 -23.836 1.00 35.25 356 PRO A CA 1
ATOM 2754 C C . PRO A 1 356 ? -8.639 -26.640 -24.731 1.00 41.64 356 PRO A C 1
ATOM 2755 O O . PRO A 1 356 ? -8.392 -25.447 -24.565 1.00 34.34 356 PRO A O 1
ATOM 2759 N N . HIS A 1 357 ? -9.485 -27.069 -25.655 1.00 36.65 357 HIS A N 1
ATOM 2760 C CA . HIS A 1 357 ? -9.995 -26.189 -26.715 1.00 34.18 357 HIS A CA 1
ATOM 2761 C C . HIS A 1 357 ? -11.446 -26.566 -26.952 1.00 28.57 357 HIS A C 1
ATOM 2762 O O . HIS A 1 357 ? -11.714 -27.646 -27.479 1.00 29.41 357 HIS A O 1
ATOM 2769 N N . VAL A 1 358 ? -12.375 -25.705 -26.526 1.00 31.43 358 VAL A N 1
ATOM 2770 C CA . VAL A 1 358 ? -13.797 -26.049 -26.573 1.00 34.20 358 VAL A CA 1
ATOM 2771 C C . VAL A 1 358 ? -14.257 -26.268 -28.016 1.00 32.38 358 VAL A C 1
ATOM 2772 O O . VAL A 1 358 ? -14.943 -27.254 -28.327 1.00 30.47 358 VAL A O 1
ATOM 2776 N N . GLY A 1 359 ? -13.866 -25.365 -28.924 1.00 39.22 359 GLY A N 1
ATOM 2777 C CA . GLY A 1 359 ? -14.268 -25.509 -30.318 1.00 32.11 359 GLY A CA 1
ATOM 2778 C C . GLY A 1 359 ? -13.808 -26.812 -30.946 1.00 32.41 359 GLY A C 1
ATOM 2779 O O . GLY A 1 359 ? -14.553 -27.443 -31.699 1.00 28.02 359 GLY A O 1
ATOM 2780 N N . GLN A 1 360 ? -12.559 -27.216 -30.671 1.00 29.08 360 GLN A N 1
ATOM 2781 C CA . GLN A 1 360 ? -12.043 -28.457 -31.218 1.00 29.38 360 GLN A CA 1
ATOM 2782 C C . GLN A 1 360 ? -12.884 -29.647 -30.771 1.00 28.17 360 GLN A C 1
ATOM 2783 O O . GLN A 1 360 ? -13.203 -30.525 -31.572 1.00 28.18 360 GLN A O 1
ATOM 2789 N N . ILE A 1 361 ? -13.204 -29.721 -29.477 1.00 30.58 361 ILE A N 1
ATOM 2790 C CA . ILE A 1 361 ? -13.947 -30.873 -28.969 1.00 33.97 361 ILE A CA 1
ATOM 2791 C C . ILE A 1 361 ? -15.405 -30.806 -29.421 1.00 29.03 361 ILE A C 1
ATOM 2792 O O . ILE A 1 361 ? -15.994 -31.821 -29.793 1.00 30.27 361 ILE A O 1
ATOM 2797 N N . LYS A 1 362 ? -15.998 -29.608 -29.415 1.00 31.32 362 LYS A N 1
ATOM 2798 C CA . LYS A 1 362 ? -17.352 -29.411 -29.938 1.00 33.87 362 LYS A CA 1
ATOM 2799 C C . LYS A 1 362 ? -17.498 -29.910 -31.378 1.00 30.34 362 LYS A C 1
ATOM 2800 O O . LYS A 1 362 ? -18.512 -30.525 -31.739 1.00 34.80 362 LYS A O 1
ATOM 2806 N N . ALA A 1 363 ? -16.510 -29.635 -32.214 1.00 31.52 363 ALA A N 1
ATOM 2807 C CA . ALA A 1 363 ? -16.548 -30.083 -33.597 1.00 33.72 363 ALA A CA 1
ATOM 2808 C C . ALA A 1 363 ? -16.707 -31.584 -33.684 1.00 39.05 363 ALA A C 1
ATOM 2809 O O . ALA A 1 363 ? -17.501 -32.092 -34.485 1.00 25.74 363 ALA A O 1
ATOM 2811 N N . MET A 1 364 ? -15.930 -32.321 -32.877 1.00 32.09 364 MET A N 1
ATOM 2812 C CA . MET A 1 364 ? -16.026 -33.770 -32.894 1.00 28.71 364 MET A CA 1
ATOM 2813 C C . MET A 1 364 ? -17.339 -34.241 -32.300 1.00 23.63 364 MET A C 1
ATOM 2814 O O . MET A 1 364 ? -17.980 -35.151 -32.839 1.00 31.30 364 MET A O 1
ATOM 2819 N N . VAL A 1 365 ? -17.778 -33.618 -31.205 1.00 27.28 365 VAL A N 1
ATOM 2820 C CA . VAL A 1 365 ? -19.013 -34.039 -30.559 1.00 29.57 365 VAL A CA 1
ATOM 2821 C C . VAL A 1 365 ? -20.218 -33.768 -31.455 1.00 36.19 365 VAL A C 1
ATOM 2822 O O . VAL A 1 365 ? -21.171 -34.561 -31.493 1.00 27.60 365 VAL A O 1
ATOM 2826 N N . ASP A 1 366 ? -20.199 -32.653 -32.188 1.00 32.01 366 ASP A N 1
ATOM 2827 C CA . ASP A 1 366 ? -21.276 -32.380 -33.145 1.00 37.78 366 ASP A CA 1
ATOM 2828 C C . ASP A 1 366 ? -21.383 -33.477 -34.192 1.00 31.34 366 ASP A C 1
ATOM 2829 O O . ASP A 1 366 ? -22.494 -33.907 -34.541 1.00 37.29 366 ASP A O 1
ATOM 2834 N N . ARG A 1 367 ? -20.244 -33.928 -34.727 1.00 28.38 367 ARG A N 1
ATOM 2835 C CA . ARG A 1 367 ? -20.265 -35.021 -35.680 1.00 29.41 367 ARG A CA 1
ATOM 2836 C C . ARG A 1 367 ? -20.802 -36.283 -35.040 1.00 37.45 367 ARG A C 1
ATOM 2837 O O . ARG A 1 367 ? -21.590 -37.016 -35.647 1.00 27.75 367 ARG A O 1
ATOM 2845 N N . ILE A 1 368 ? -20.407 -36.551 -33.796 1.00 31.02 368 ILE A N 1
ATOM 2846 C CA . ILE A 1 368 ? -20.903 -37.741 -33.137 1.00 28.42 368 ILE A CA 1
ATOM 2847 C C . ILE A 1 368 ? -22.402 -37.635 -32.884 1.00 28.96 368 ILE A C 1
ATOM 2848 O O . ILE A 1 368 ? -23.136 -38.621 -33.045 1.00 29.59 368 ILE A O 1
ATOM 2853 N N . ARG A 1 369 ? -22.877 -36.457 -32.458 1.00 28.23 369 ARG A N 1
ATOM 2854 C CA . ARG A 1 369 ? -24.266 -36.307 -32.061 1.00 27.34 369 ARG A CA 1
ATOM 2855 C C . ARG A 1 369 ? -25.228 -36.256 -33.251 1.00 36.77 369 ARG A C 1
ATOM 2856 O O . ARG A 1 369 ? -26.438 -36.406 -33.065 1.00 33.55 369 ARG A O 1
ATOM 2864 N N . GLU A 1 370 ? -24.734 -36.001 -34.448 1.00 36.27 370 GLU A N 1
ATOM 2865 C CA . GLU A 1 370 ? -25.602 -36.155 -35.614 1.00 41.95 370 GLU A CA 1
ATOM 2866 C C . GLU A 1 370 ? -26.009 -37.617 -35.798 1.00 41.39 370 GLU A C 1
ATOM 2867 O O . GLU A 1 370 ? -27.032 -37.887 -36.431 1.00 37.70 370 GLU A O 1
ATOM 2873 N N . VAL A 1 371 ? -25.292 -38.558 -35.183 1.00 36.36 371 VAL A N 1
ATOM 2874 C CA . VAL A 1 371 ? -25.680 -39.977 -35.157 1.00 36.68 371 VAL A CA 1
ATOM 2875 C C . VAL A 1 371 ? -26.291 -40.385 -33.810 1.00 41.39 371 VAL A C 1
ATOM 2876 O O . VAL A 1 371 ? -27.325 -41.061 -33.769 1.00 34.94 371 VAL A O 1
ATOM 2880 N N . ILE A 1 372 ? -25.660 -40.001 -32.702 1.00 37.43 372 ILE A N 1
ATOM 2881 C CA . ILE A 1 372 ? -26.110 -40.348 -31.354 1.00 34.90 372 ILE A CA 1
ATOM 2882 C C . ILE A 1 372 ? -26.396 -39.055 -30.594 1.00 34.99 372 ILE A C 1
ATOM 2883 O O . ILE A 1 372 ? -25.474 -38.478 -29.999 1.00 31.68 372 ILE A O 1
ATOM 2888 N N . PRO A 1 373 ? -27.639 -38.568 -30.560 1.00 34.14 373 PRO A N 1
ATOM 2889 C CA . PRO A 1 373 ? -27.847 -37.146 -30.224 1.00 34.42 373 PRO A CA 1
ATOM 2890 C C . PRO A 1 373 ? -27.526 -36.762 -28.785 1.00 32.35 373 PRO A C 1
ATOM 2891 O O . PRO A 1 373 ? -27.239 -35.587 -28.537 1.00 30.56 373 PRO A O 1
ATOM 2895 N N . ASN A 1 374 ? -27.591 -37.687 -27.826 1.00 35.56 374 ASN A N 1
ATOM 2896 C CA . ASN A 1 374 ? -27.294 -37.379 -26.435 1.00 33.54 374 ASN A CA 1
ATOM 2897 C C . ASN A 1 374 ? -25.919 -37.895 -25.993 1.00 31.76 374 ASN A C 1
ATOM 2898 O O . ASN A 1 374 ? -25.705 -38.117 -24.797 1.00 33.93 374 ASN A O 1
ATOM 2903 N N . ALA A 1 375 ? -25.004 -38.120 -26.925 1.00 28.95 375 ALA A N 1
ATOM 2904 C CA . ALA A 1 375 ? -23.678 -38.619 -26.569 1.00 29.95 375 ALA A CA 1
ATOM 2905 C C . ALA A 1 375 ? -23.009 -37.676 -25.572 1.00 32.16 375 ALA A C 1
ATOM 2906 O O . ALA A 1 375 ? -23.004 -36.451 -25.753 1.00 27.70 375 ALA A O 1
ATOM 2908 N N . LYS A 1 376 ? -22.411 -38.258 -24.540 1.00 26.35 376 LYS A N 1
ATOM 2909 C CA . LYS A 1 376 ? -21.873 -37.520 -23.405 1.00 24.53 376 LYS A CA 1
ATOM 2910 C C . LYS A 1 376 ? -20.403 -37.855 -23.218 1.00 24.15 376 LYS A C 1
ATOM 2911 O O . LYS A 1 376 ? -20.006 -39.026 -23.332 1.00 21.52 376 LYS A O 1
ATOM 2917 N N . LEU A 1 377 ? -19.610 -36.833 -22.889 1.00 22.31 377 LEU A N 1
ATOM 2918 C CA . LEU A 1 377 ? -18.179 -36.984 -22.737 1.00 27.50 377 LEU A CA 1
ATOM 2919 C C . LEU A 1 377 ? -17.752 -36.867 -21.281 1.00 23.61 377 LEU A C 1
ATOM 2920 O O . LEU A 1 377 ? -18.349 -36.139 -20.473 1.00 22.42 377 LEU A O 1
ATOM 2925 N N . VAL A 1 378 ? -16.693 -37.613 -20.978 1.00 24.71 378 VAL A N 1
ATOM 2926 C CA . VAL A 1 378 ? -15.841 -37.396 -19.818 1.00 23.17 378 VAL A CA 1
ATOM 2927 C C . VAL A 1 378 ? -14.600 -36.717 -20.371 1.00 24.18 378 VAL A C 1
ATOM 2928 O O . VAL A 1 378 ? -14.006 -37.209 -21.341 1.00 24.94 378 VAL A O 1
ATOM 2932 N N . TYR A 1 379 ? -14.247 -35.559 -19.824 1.00 22.31 379 TYR A N 1
ATOM 2933 C CA . TYR A 1 379 ? -13.188 -34.725 -20.374 1.00 22.92 379 TYR A CA 1
ATOM 2934 C C . TYR A 1 379 ? -12.063 -34.533 -19.357 1.00 21.33 379 TYR A C 1
ATOM 2935 O O . TYR A 1 379 ? -12.281 -34.017 -18.264 1.00 22.51 379 TYR A O 1
ATOM 2944 N N . ASN A 1 380 ? -10.862 -34.908 -19.763 1.00 22.84 380 ASN A N 1
ATOM 2945 C CA . ASN A 1 380 ? -9.663 -34.740 -18.960 1.00 25.63 380 ASN A CA 1
ATOM 2946 C C . ASN A 1 380 ? -9.139 -33.326 -19.167 1.00 23.36 380 ASN A C 1
ATOM 2947 O O . ASN A 1 380 ? -8.637 -33.001 -20.244 1.00 22.80 380 ASN A O 1
ATOM 2952 N N . ASN A 1 381 ? -9.280 -32.508 -18.145 1.00 22.89 381 ASN A N 1
ATOM 2953 C CA . ASN A 1 381 ? -8.673 -31.182 -18.060 1.00 24.39 381 ASN A CA 1
ATOM 2954 C C . ASN A 1 381 ? -7.207 -31.407 -17.705 1.00 29.50 381 ASN A C 1
ATOM 2955 O O . ASN A 1 381 ? -6.834 -31.394 -16.513 1.00 25.99 381 ASN A O 1
ATOM 2960 N N . SER A 1 382 ? -6.378 -31.654 -18.711 1.00 29.97 382 SER A N 1
ATOM 2961 C CA . SER A 1 382 ? -5.126 -32.366 -18.447 1.00 31.31 382 SER A CA 1
ATOM 2962 C C . SER A 1 382 ? -4.144 -31.478 -17.683 1.00 29.84 382 SER A C 1
ATOM 2963 O O . SER A 1 382 ? -3.961 -30.306 -18.009 1.00 31.80 382 SER A O 1
ATOM 2966 N N . PRO A 1 383 ? -3.461 -32.024 -16.670 1.00 28.94 383 PRO A N 1
ATOM 2967 C CA . PRO A 1 383 ? -2.498 -31.218 -15.920 1.00 29.02 383 PRO A CA 1
ATOM 2968 C C . PRO A 1 383 ? -1.214 -30.993 -16.684 1.00 28.30 383 PRO A C 1
ATOM 2969 O O . PRO A 1 383 ? -0.402 -30.177 -16.244 1.00 34.78 383 PRO A O 1
ATOM 2973 N N . SER A 1 384 ? -1.006 -31.693 -17.794 1.00 29.56 384 SER A N 1
ATOM 2974 C CA . SER A 1 384 ? 0.177 -31.530 -18.628 1.00 36.70 384 SER A CA 1
ATOM 2975 C C . SER A 1 384 ? -0.008 -30.505 -19.748 1.00 41.57 384 SER A C 1
ATOM 2976 O O . SER A 1 384 ? 0.940 -30.262 -20.503 1.00 38.83 384 SER A O 1
ATOM 2979 N N . PHE A 1 385 ? -1.204 -29.923 -19.885 1.00 38.17 385 PHE A N 1
ATOM 2980 C CA . PHE A 1 385 ? -1.400 -28.748 -20.731 1.00 37.60 385 PHE A CA 1
ATOM 2981 C C . PHE A 1 385 ? -0.879 -27.513 -19.994 1.00 31.43 385 PHE A C 1
ATOM 2982 O O . PHE A 1 385 ? -1.122 -27.339 -18.797 1.00 38.51 385 PHE A O 1
ATOM 2990 N N . ASN A 1 386 ? -0.223 -26.612 -20.708 1.00 40.48 386 ASN A N 1
ATOM 2991 C CA . ASN A 1 386 ? 0.112 -25.313 -20.121 1.00 32.53 386 ASN A CA 1
ATOM 2992 C C . ASN A 1 386 ? -1.112 -24.430 -20.315 1.00 44.60 386 ASN A C 1
ATOM 2993 O O . ASN A 1 386 ? -1.338 -23.898 -21.406 1.00 43.91 386 ASN A O 1
ATOM 2998 N N . TRP A 1 387 ? -1.912 -24.280 -19.254 1.00 38.02 387 TRP A N 1
ATOM 2999 C CA . TRP A 1 387 ? -3.237 -23.690 -19.406 1.00 38.03 387 TRP A CA 1
ATOM 3000 C C . TRP A 1 387 ? -3.147 -22.218 -19.738 1.00 43.26 387 TRP A C 1
ATOM 3001 O O . TRP A 1 387 ? -3.955 -21.702 -20.518 1.00 41.28 387 TRP A O 1
ATOM 3012 N N . THR A 1 388 ? -2.149 -21.544 -19.197 1.00 43.93 388 THR A N 1
ATOM 3013 C CA . THR A 1 388 ? -2.014 -20.116 -19.428 1.00 53.02 388 THR A CA 1
ATOM 3014 C C . THR A 1 388 ? -1.595 -19.809 -20.860 1.00 48.66 388 THR A C 1
ATOM 3015 O O . THR A 1 388 ? -2.216 -18.977 -21.531 1.00 48.84 388 THR A O 1
ATOM 3019 N N . LEU A 1 389 ? -0.559 -20.473 -21.358 1.00 49.84 389 LEU A N 1
ATOM 3020 C CA . LEU A 1 389 ? -0.186 -20.288 -22.753 1.00 50.00 389 LEU A CA 1
ATOM 3021 C C . LEU A 1 389 ? -1.374 -20.561 -23.675 1.00 52.41 389 LEU A C 1
ATOM 3022 O O . LEU A 1 389 ? -1.808 -19.677 -24.422 1.00 52.56 389 LEU A O 1
ATOM 3027 N N . ASN A 1 390 ? -1.920 -21.785 -23.625 1.00 48.00 390 ASN A N 1
ATOM 3028 C CA . ASN A 1 390 ? -3.049 -22.152 -24.486 1.00 48.82 390 ASN A CA 1
ATOM 3029 C C . ASN A 1 390 ? -4.132 -21.073 -24.495 1.00 51.73 390 ASN A C 1
ATOM 3030 O O . ASN A 1 390 ? -4.655 -20.715 -25.558 1.00 52.04 390 ASN A O 1
ATOM 3035 N N . PHE A 1 391 ? -4.503 -20.557 -23.320 1.00 48.95 391 PHE A N 1
ATOM 3036 C CA . PHE A 1 391 ? -5.669 -19.681 -23.247 1.00 52.95 391 PHE A CA 1
ATOM 3037 C C . PHE A 1 391 ? -5.368 -18.214 -23.534 1.00 56.54 391 PHE A C 1
ATOM 3038 O O . PHE A 1 391 ? -6.223 -17.532 -24.114 1.00 50.46 391 PHE A O 1
ATOM 3046 N N . ARG A 1 392 ? -4.195 -17.698 -23.156 1.00 51.78 392 ARG A N 1
ATOM 3047 C CA . ARG A 1 392 ? -3.795 -16.386 -23.663 1.00 59.17 392 ARG A CA 1
ATOM 3048 C C . ARG A 1 392 ? -3.683 -16.407 -25.187 1.00 58.09 392 ARG A C 1
ATOM 3049 O O . ARG A 1 392 ? -4.176 -15.498 -25.864 1.00 57.08 392 ARG A O 1
ATOM 3057 N N . GLN A 1 393 ? -3.077 -17.457 -25.747 1.00 60.23 393 GLN A N 1
ATOM 3058 C CA . GLN A 1 393 ? -3.075 -17.623 -27.197 1.00 57.34 393 GLN A CA 1
ATOM 3059 C C . GLN A 1 393 ? -4.491 -17.727 -27.754 1.00 62.79 393 GLN A C 1
ATOM 3060 O O . GLN A 1 393 ? -4.788 -17.142 -28.802 1.00 65.63 393 GLN A O 1
ATOM 3066 N N . GLN A 1 394 ? -5.380 -18.475 -27.085 1.00 56.36 394 GLN A N 1
ATOM 3067 C CA . GLN A 1 394 ? -6.750 -18.590 -27.581 1.00 54.04 394 GLN A CA 1
ATOM 3068 C C . GLN A 1 394 ? -7.446 -17.230 -27.558 1.00 63.13 394 GLN A C 1
ATOM 3069 O O . GLN A 1 394 ? -8.165 -16.873 -28.502 1.00 62.12 394 GLN A O 1
ATOM 3075 N N . VAL A 1 395 ? -7.224 -16.447 -26.497 1.00 55.66 395 VAL A N 1
ATOM 3076 C CA . VAL A 1 395 ? -7.862 -15.139 -26.383 1.00 60.39 395 VAL A CA 1
ATOM 3077 C C . VAL A 1 395 ? -7.198 -14.131 -27.318 1.00 67.98 395 VAL A C 1
ATOM 3078 O O . VAL A 1 395 ? -7.852 -13.194 -27.795 1.00 67.87 395 VAL A O 1
ATOM 3082 N N . PHE A 1 396 ? -5.908 -14.296 -27.604 1.00 64.94 396 PHE A N 1
ATOM 3083 C CA . PHE A 1 396 ? -5.271 -13.449 -28.604 1.00 71.85 396 PHE A CA 1
ATOM 3084 C C . PHE A 1 396 ? -5.960 -13.584 -29.958 1.00 71.67 396 PHE A C 1
ATOM 3085 O O . PHE A 1 396 ? -6.283 -12.584 -30.608 1.00 71.29 396 PHE A O 1
ATOM 3093 N N . ASP A 1 397 ? -6.192 -14.828 -30.400 1.00 67.20 397 ASP A N 1
ATOM 3094 C CA . ASP A 1 397 ? -6.776 -15.065 -31.717 1.00 68.91 397 ASP A CA 1
ATOM 3095 C C . ASP A 1 397 ? -8.267 -14.751 -31.744 1.00 71.84 397 ASP A C 1
ATOM 3096 O O . ASP A 1 397 ? -8.810 -14.429 -32.808 1.00 75.12 397 ASP A O 1
ATOM 3101 N N . ALA A 1 398 ? -8.955 -14.881 -30.606 1.00 73.56 398 ALA A N 1
ATOM 3102 C CA . ALA A 1 398 ? -10.337 -14.422 -30.537 1.00 80.26 398 ALA A CA 1
ATOM 3103 C C . ALA A 1 398 ? -10.415 -12.918 -30.755 1.00 85.30 398 ALA A C 1
ATOM 3104 O O . ALA A 1 398 ? -11.379 -12.429 -31.357 1.00 88.57 398 ALA A O 1
ATOM 3106 N N . PHE A 1 399 ? -9.412 -12.171 -30.274 1.00 84.03 399 PHE A N 1
ATOM 3107 C CA . PHE A 1 399 ? -9.287 -10.766 -30.646 1.00 85.15 399 PHE A CA 1
ATOM 3108 C C . PHE A 1 399 ? -9.255 -10.640 -32.174 1.00 88.79 399 PHE A C 1
ATOM 3109 O O . PHE A 1 399 ? -10.162 -10.056 -32.776 1.00 87.39 399 PHE A O 1
ATOM 3117 N N . VAL A 1 400 ? -8.256 -11.241 -32.826 1.00 88.01 400 VAL A N 1
ATOM 3118 C CA . VAL A 1 400 ? -7.982 -11.003 -34.244 1.00 86.55 400 VAL A CA 1
ATOM 3119 C C . VAL A 1 400 ? -9.233 -10.978 -35.129 1.00 90.31 400 VAL A C 1
ATOM 3120 O O . VAL A 1 400 ? -9.191 -10.436 -36.239 1.00 93.40 400 VAL A O 1
ATOM 3124 N N . ALA A 1 401 ? -10.356 -11.535 -34.660 1.00 89.55 401 ALA A N 1
ATOM 3125 C CA . ALA A 1 401 ? -11.609 -11.427 -35.413 1.00 95.18 401 ALA A CA 1
ATOM 3126 C C . ALA A 1 401 ? -11.983 -9.961 -35.654 1.00 100.73 401 ALA A C 1
ATOM 3127 O O . ALA A 1 401 ? -12.087 -9.513 -36.803 1.00 99.54 401 ALA A O 1
ATOM 3129 N N . GLU A 1 402 ? -12.231 -9.207 -34.571 1.00 99.11 402 GLU A N 1
ATOM 3130 C CA . GLU A 1 402 ? -12.269 -7.741 -34.571 1.00 101.34 402 GLU A CA 1
ATOM 3131 C C . GLU A 1 402 ? -11.360 -7.219 -33.456 1.00 103.53 402 GLU A C 1
ATOM 3132 O O . GLU A 1 402 ? -11.571 -6.138 -32.899 1.00 103.81 402 GLU A O 1
ATOM 3138 N N . GLY A 1 403 ? -10.343 -7.995 -33.108 1.00 97.72 403 GLY A N 1
ATOM 3139 C CA . GLY A 1 403 ? -9.436 -7.600 -32.059 1.00 94.81 403 GLY A CA 1
ATOM 3140 C C . GLY A 1 403 ? -8.520 -6.523 -32.569 1.00 90.45 403 GLY A C 1
ATOM 3141 O O . GLY A 1 403 ? -7.592 -6.775 -33.346 1.00 76.64 403 GLY A O 1
ATOM 3142 N N . LYS A 1 404 ? -8.861 -5.332 -32.165 1.00 93.28 404 LYS A N 1
ATOM 3143 C CA . LYS A 1 404 ? -8.102 -4.210 -32.559 1.00 94.15 404 LYS A CA 1
ATOM 3144 C C . LYS A 1 404 ? -6.757 -4.317 -32.042 1.00 93.19 404 LYS A C 1
ATOM 3145 O O . LYS A 1 404 ? -5.792 -4.132 -32.754 1.00 95.95 404 LYS A O 1
ATOM 3151 N N . ASP A 1 405 ? -6.689 -4.719 -30.806 1.00 97.27 405 ASP A N 1
ATOM 3152 C CA . ASP A 1 405 ? -5.433 -4.632 -30.169 1.00 108.60 405 ASP A CA 1
ATOM 3153 C C . ASP A 1 405 ? -4.283 -5.387 -30.731 1.00 111.70 405 ASP A C 1
ATOM 3154 O O . ASP A 1 405 ? -3.257 -4.730 -30.920 1.00 112.21 405 ASP A O 1
ATOM 3159 N N . VAL A 1 406 ? -4.464 -6.660 -31.085 1.00 111.31 406 VAL A N 1
ATOM 3160 C CA . VAL A 1 406 ? -3.448 -7.552 -31.699 1.00 111.72 406 VAL A CA 1
ATOM 3161 C C . VAL A 1 406 ? -1.966 -7.095 -31.641 1.00 116.91 406 VAL A C 1
ATOM 3162 O O . VAL A 1 406 ? -1.284 -7.560 -30.817 1.00 125.98 406 VAL A O 1
ATOM 3166 N N . SER A 1 407 ? -1.578 -6.020 -32.351 1.00 120.60 407 SER A N 1
ATOM 3167 C CA . SER A 1 407 ? -0.223 -5.445 -32.402 1.00 107.33 407 SER A CA 1
ATOM 3168 C C . SER A 1 407 ? 0.411 -5.152 -31.056 1.00 101.44 407 SER A C 1
ATOM 3169 O O . SER A 1 407 ? 1.608 -5.294 -30.924 1.00 95.33 407 SER A O 1
ATOM 3172 N N . ALA A 1 408 ? -0.377 -4.753 -30.059 1.00 99.24 408 ALA A N 1
ATOM 3173 C CA . ALA A 1 408 ? 0.104 -4.504 -28.686 1.00 89.09 408 ALA A CA 1
ATOM 3174 C C . ALA A 1 408 ? 0.600 -5.787 -27.944 1.00 89.57 408 ALA A C 1
ATOM 3175 O O . ALA A 1 408 ? 1.279 -5.685 -26.945 1.00 81.78 408 ALA A O 1
ATOM 3177 N N . TYR A 1 409 ? 0.229 -6.953 -28.459 1.00 94.77 409 TYR A N 1
ATOM 3178 C CA . TYR A 1 409 ? 0.571 -8.241 -27.871 1.00 97.17 409 TYR A CA 1
ATOM 3179 C C . TYR A 1 409 ? 1.326 -9.061 -28.907 1.00 95.59 409 TYR A C 1
ATOM 3180 O O . TYR A 1 409 ? 0.870 -9.156 -30.022 1.00 96.17 409 TYR A O 1
ATOM 3189 N N . ASP A 1 410 ? 2.466 -9.655 -28.556 1.00 93.65 410 ASP A N 1
ATOM 3190 C CA . ASP A 1 410 ? 3.273 -10.380 -29.531 1.00 89.52 410 ASP A CA 1
ATOM 3191 C C . ASP A 1 410 ? 2.695 -11.641 -30.182 1.00 95.89 410 ASP A C 1
ATOM 3192 O O . ASP A 1 410 ? 2.703 -11.694 -31.439 1.00 97.43 410 ASP A O 1
ATOM 3197 N N . ARG A 1 411 ? 2.180 -12.550 -29.314 1.00 91.03 411 ARG A N 1
ATOM 3198 C CA . ARG A 1 411 ? 1.623 -13.943 -29.488 1.00 87.58 411 ARG A CA 1
ATOM 3199 C C . ARG A 1 411 ? 2.638 -15.048 -29.190 1.00 86.55 411 ARG A C 1
ATOM 3200 O O . ARG A 1 411 ? 2.256 -16.204 -29.049 1.00 78.08 411 ARG A O 1
ATOM 3208 N N . ASN A 1 412 ? 3.915 -14.694 -29.129 1.00 85.66 412 ASN A N 1
ATOM 3209 C CA . ASN A 1 412 ? 4.999 -15.601 -28.810 1.00 85.42 412 ASN A CA 1
ATOM 3210 C C . ASN A 1 412 ? 5.546 -15.492 -27.402 1.00 82.89 412 ASN A C 1
ATOM 3211 O O . ASN A 1 412 ? 6.291 -16.355 -26.967 1.00 78.26 412 ASN A O 1
ATOM 3216 N N . LYS A 1 413 ? 5.301 -14.368 -26.768 1.00 84.88 413 LYS A N 1
ATOM 3217 C CA . LYS A 1 413 ? 5.726 -14.158 -25.406 1.00 82.80 413 LYS A CA 1
ATOM 3218 C C . LYS A 1 413 ? 4.538 -13.888 -24.545 1.00 83.94 413 LYS A C 1
ATOM 3219 O O . LYS A 1 413 ? 4.659 -13.307 -23.511 1.00 84.42 413 LYS A O 1
ATOM 3225 N N . LEU A 1 414 ? 3.377 -14.346 -24.975 1.00 89.02 414 LEU A N 1
ATOM 3226 C CA . LEU A 1 414 ? 2.149 -14.091 -24.255 1.00 89.77 414 LEU A CA 1
ATOM 3227 C C . LEU A 1 414 ? 2.230 -14.682 -22.895 1.00 90.02 414 LEU A C 1
ATOM 3228 O O . LEU A 1 414 ? 1.905 -14.031 -21.925 1.00 80.87 414 LEU A O 1
ATOM 3233 N N . MET A 1 415 ? 2.705 -15.913 -22.811 1.00 93.51 415 MET A N 1
ATOM 3234 C CA . MET A 1 415 ? 2.808 -16.477 -21.499 1.00 93.44 415 MET A CA 1
ATOM 3235 C C . MET A 1 415 ? 4.040 -15.768 -21.073 1.00 89.42 415 MET A C 1
ATOM 3236 O O . MET A 1 415 ? 5.083 -15.870 -21.690 1.00 93.09 415 MET A O 1
ATOM 3241 N N . SER A 1 416 ? 3.934 -15.059 -19.984 1.00 85.54 416 SER A N 1
ATOM 3242 C CA . SER A 1 416 ? 5.066 -14.287 -19.603 1.00 88.50 416 SER A CA 1
ATOM 3243 C C . SER A 1 416 ? 5.079 -14.085 -18.156 1.00 96.02 416 SER A C 1
ATOM 3244 O O . SER A 1 416 ? 4.177 -14.512 -17.427 1.00 85.26 416 SER A O 1
ATOM 3247 N N . VAL A 1 417 ? 6.192 -13.534 -17.707 1.00 103.00 417 VAL A N 1
ATOM 3248 C CA . VAL A 1 417 ? 6.256 -13.180 -16.341 1.00 100.04 417 VAL A CA 1
ATOM 3249 C C . VAL A 1 417 ? 5.236 -12.098 -16.157 1.00 99.83 417 VAL A C 1
ATOM 3250 O O . VAL A 1 417 ? 4.325 -12.283 -15.376 1.00 97.68 417 VAL A O 1
ATOM 3254 N N . GLU A 1 418 ? 5.264 -11.072 -17.011 1.00 99.67 418 GLU A N 1
ATOM 3255 C CA . GLU A 1 418 ? 4.323 -9.987 -16.835 1.00 98.88 418 GLU A CA 1
ATOM 3256 C C . GLU A 1 418 ? 3.515 -9.429 -17.981 1.00 96.59 418 GLU A C 1
ATOM 3257 O O . GLU A 1 418 ? 3.850 -8.419 -18.586 1.00 84.10 418 GLU A O 1
ATOM 3263 N N . TYR A 1 419 ? 2.526 -10.207 -18.358 1.00 97.85 419 TYR A N 1
ATOM 3264 C CA . TYR A 1 419 ? 1.463 -9.743 -19.222 1.00 93.16 419 TYR A CA 1
ATOM 3265 C C . TYR A 1 419 ? 0.199 -9.698 -18.306 1.00 89.84 419 TYR A C 1
ATOM 3266 O O . TYR A 1 419 ? -0.900 -9.569 -18.791 1.00 90.12 419 TYR A O 1
ATOM 3275 N N . ASP A 1 420 ? 0.390 -9.825 -16.993 1.00 81.31 420 ASP A N 1
ATOM 3276 C CA . ASP A 1 420 ? -0.573 -9.803 -15.949 1.00 80.46 420 ASP A CA 1
ATOM 3277 C C . ASP A 1 420 ? -1.117 -8.386 -15.893 1.00 83.83 420 ASP A C 1
ATOM 3278 O O . ASP A 1 420 ? -0.452 -7.400 -16.176 1.00 78.19 420 ASP A O 1
ATOM 3283 N N . ASP A 1 421 ? -2.395 -8.353 -15.601 1.00 89.14 421 ASP A N 1
ATOM 3284 C CA . ASP A 1 421 ? -3.237 -7.192 -15.456 1.00 84.68 421 ASP A CA 1
ATOM 3285 C C . ASP A 1 421 ? -3.693 -6.651 -16.772 1.00 78.18 421 ASP A C 1
ATOM 3286 O O . ASP A 1 421 ? -4.615 -5.891 -16.840 1.00 77.55 421 ASP A O 1
ATOM 3291 N N . THR A 1 422 ? -3.136 -7.197 -17.827 1.00 74.63 422 THR A N 1
ATOM 3292 C CA . THR A 1 422 ? -3.626 -6.863 -19.158 1.00 77.90 422 THR A CA 1
ATOM 3293 C C . THR A 1 422 ? -5.066 -7.387 -19.300 1.00 78.52 422 THR A C 1
ATOM 3294 O O . THR A 1 422 ? -5.563 -8.156 -18.472 1.00 70.95 422 THR A O 1
ATOM 3298 N N . GLU A 1 423 ? -5.773 -6.904 -20.329 1.00 80.89 423 GLU A N 1
ATOM 3299 C CA . GLU A 1 423 ? -7.106 -7.442 -20.597 1.00 81.13 423 GLU A CA 1
ATOM 3300 C C . GLU A 1 423 ? -7.016 -8.885 -21.088 1.00 76.82 423 GLU A C 1
ATOM 3301 O O . GLU A 1 423 ? -7.845 -9.725 -20.720 1.00 78.78 423 GLU A O 1
ATOM 3307 N N . LEU A 1 424 ? -6.017 -9.183 -21.930 1.00 80.62 424 LEU A N 1
ATOM 3308 C CA . LEU A 1 424 ? -5.761 -10.550 -22.382 1.00 80.22 424 LEU A CA 1
ATOM 3309 C C . LEU A 1 424 ? -5.532 -11.510 -21.215 1.00 68.59 424 LEU A C 1
ATOM 3310 O O . LEU A 1 424 ? -5.912 -12.682 -21.305 1.00 67.27 424 LEU A O 1
ATOM 3315 N N . ALA A 1 425 ? -4.930 -11.043 -20.115 1.00 66.67 425 ALA A N 1
ATOM 3316 C CA . ALA A 1 425 ? -4.626 -11.937 -19.004 1.00 63.81 425 ALA A CA 1
ATOM 3317 C C . ALA A 1 425 ? -5.856 -12.164 -18.142 1.00 67.18 425 ALA A C 1
ATOM 3318 O O . ALA A 1 425 ? -6.261 -13.309 -17.909 1.00 63.20 425 ALA A O 1
ATOM 3320 N N . LYS A 1 426 ? -6.469 -11.079 -17.668 1.00 63.60 426 LYS A N 1
ATOM 3321 C CA . LYS A 1 426 ? -7.702 -11.211 -16.905 1.00 65.43 426 LYS A CA 1
ATOM 3322 C C . LYS A 1 426 ? -8.753 -11.980 -17.690 1.00 55.77 426 LYS A C 1
ATOM 3323 O O . LYS A 1 426 ? -9.513 -12.764 -17.114 1.00 55.19 426 LYS A O 1
ATOM 3329 N N . VAL A 1 427 ? -8.798 -11.786 -19.012 1.00 57.06 427 VAL A N 1
ATOM 3330 C CA . VAL A 1 427 ? -9.766 -12.504 -19.833 1.00 54.99 427 VAL A CA 1
ATOM 3331 C C . VAL A 1 427 ? -9.342 -13.956 -20.005 1.00 53.74 427 VAL A C 1
ATOM 3332 O O . VAL A 1 427 ? -10.186 -14.858 -20.040 1.00 47.13 427 VAL A O 1
ATOM 3336 N N . ALA A 1 428 ? -8.037 -14.200 -20.169 1.00 55.48 428 ALA A N 1
ATOM 3337 C CA . ALA A 1 428 ? -7.549 -15.571 -20.268 1.00 54.33 428 ALA A CA 1
ATOM 3338 C C . ALA A 1 428 ? -7.885 -16.350 -18.998 1.00 48.66 428 ALA A C 1
ATOM 3339 O O . ALA A 1 428 ? -8.388 -17.479 -19.070 1.00 44.77 428 ALA A O 1
ATOM 3341 N N . ASP A 1 429 ? -7.666 -15.738 -17.828 1.00 44.63 429 ASP A N 1
ATOM 3342 C CA . ASP A 1 429 ? -7.999 -16.378 -16.560 1.00 45.86 429 ASP A CA 1
ATOM 3343 C C . ASP A 1 429 ? -9.496 -16.624 -16.434 1.00 48.17 429 ASP A C 1
ATOM 3344 O O . ASP A 1 429 ? -9.920 -17.664 -15.916 1.00 35.64 429 ASP A O 1
ATOM 3349 N N . GLU A 1 430 ? -10.314 -15.678 -16.898 1.00 44.05 430 GLU A N 1
ATOM 3350 C CA . GLU A 1 430 ? -11.757 -15.885 -16.896 1.00 41.38 430 GLU A CA 1
ATOM 3351 C C . GLU A 1 430 ? -12.161 -17.032 -17.818 1.00 33.87 430 GLU A C 1
ATOM 3352 O O . GLU A 1 430 ? -13.043 -17.827 -17.467 1.00 34.31 430 GLU A O 1
ATOM 3358 N N . LYS A 1 431 ? -11.553 -17.132 -19.004 1.00 35.23 431 LYS A N 1
ATOM 3359 C CA . LYS A 1 431 ? -11.837 -18.275 -19.867 1.00 38.96 431 LYS A CA 1
ATOM 3360 C C . LYS A 1 431 ? -11.454 -19.592 -19.186 1.00 37.01 431 LYS A C 1
ATOM 3361 O O . LYS A 1 431 ? -12.156 -20.596 -19.332 1.00 38.00 431 LYS A O 1
ATOM 3367 N N . ILE A 1 432 ? -10.328 -19.608 -18.468 1.00 35.51 432 ILE A N 1
ATOM 3368 C CA . ILE A 1 432 ? -9.949 -20.805 -17.707 1.00 33.57 432 ILE A CA 1
ATOM 3369 C C . ILE A 1 432 ? -11.020 -21.113 -16.664 1.00 31.03 432 ILE A C 1
ATOM 3370 O O . ILE A 1 432 ? -11.487 -22.253 -16.555 1.00 30.82 432 ILE A O 1
ATOM 3375 N N . ARG A 1 433 ? -11.466 -20.087 -15.926 1.00 27.15 433 ARG A N 1
ATOM 3376 C CA . ARG A 1 433 ? -12.455 -20.276 -14.874 1.00 30.46 433 ARG A CA 1
ATOM 3377 C C . ARG A 1 433 ? -13.764 -20.835 -15.410 1.00 32.57 433 ARG A C 1
ATOM 3378 O O . ARG A 1 433 ? -14.430 -21.622 -14.723 1.00 30.79 433 ARG A O 1
ATOM 3386 N N . THR A 1 434 ? -14.182 -20.407 -16.602 1.00 29.47 434 THR A N 1
ATOM 3387 C CA . THR A 1 434 ? -15.434 -20.858 -17.194 1.00 30.59 434 THR A CA 1
ATOM 3388 C C . THR A 1 434 ? -15.255 -22.013 -18.180 1.00 29.37 434 THR A C 1
ATOM 3389 O O . THR A 1 434 ? -16.252 -22.463 -18.776 1.00 30.86 434 THR A O 1
ATOM 3393 N N . PHE A 1 435 ? -14.022 -22.530 -18.347 1.00 26.60 435 PHE A N 1
ATOM 3394 C CA . PHE A 1 435 ? -13.784 -23.563 -19.346 1.00 26.66 435 PHE A CA 1
ATOM 3395 C C . PHE A 1 435 ? -14.725 -24.741 -19.143 1.00 29.31 435 PHE A C 1
ATOM 3396 O O . PHE A 1 435 ? -15.292 -25.274 -20.106 1.00 25.45 435 PHE A O 1
ATOM 3404 N N . GLN A 1 436 ? -14.908 -25.176 -17.893 1.00 27.57 436 GLN A N 1
ATOM 3405 C CA . GLN A 1 436 ? -15.657 -26.410 -17.705 1.00 26.41 436 GLN A CA 1
ATOM 3406 C C . GLN A 1 436 ? -17.119 -26.169 -18.043 1.00 28.77 436 GLN A C 1
ATOM 3407 O O . GLN A 1 436 ? -17.705 -26.911 -18.833 1.00 25.92 436 GLN A O 1
ATOM 3413 N N . ARG A 1 437 ? -17.685 -25.094 -17.493 1.00 30.41 437 ARG A N 1
ATOM 3414 C CA . ARG A 1 437 ? -19.054 -24.692 -17.789 1.00 30.47 437 ARG A CA 1
ATOM 3415 C C . ARG A 1 437 ? -19.290 -24.603 -19.285 1.00 26.34 437 ARG A C 1
ATOM 3416 O O . ARG A 1 437 ? -20.307 -25.104 -19.792 1.00 30.76 437 ARG A O 1
ATOM 3424 N N . ASP A 1 438 ? -18.363 -23.941 -20.002 1.00 29.13 438 ASP A N 1
ATOM 3425 C CA . ASP A 1 438 ? -18.519 -23.717 -21.431 1.00 31.69 438 ASP A CA 1
ATOM 3426 C C . ASP A 1 438 ? -18.457 -25.031 -22.200 1.00 35.34 438 ASP A C 1
ATOM 3427 O O . ASP A 1 438 ? -19.282 -25.284 -23.075 1.00 27.07 438 ASP A O 1
ATOM 3432 N N . GLY A 1 439 ? -17.475 -25.883 -21.890 1.00 31.37 439 GLY A N 1
ATOM 3433 C CA . GLY A 1 439 ? -17.428 -27.188 -22.508 1.00 24.82 439 GLY A CA 1
ATOM 3434 C C . GLY A 1 439 ? -18.641 -28.038 -22.187 1.00 21.40 439 GLY A C 1
ATOM 3435 O O . GLY A 1 439 ? -19.068 -28.861 -23.007 1.00 27.99 439 GLY A O 1
ATOM 3436 N N . SER A 1 440 ? -19.195 -27.897 -20.995 1.00 24.38 440 SER A N 1
ATOM 3437 C CA . SER A 1 440 ? -20.383 -28.690 -20.700 1.00 22.18 440 SER A CA 1
ATOM 3438 C C . SER A 1 440 ? -21.609 -28.133 -21.435 1.00 26.91 440 SER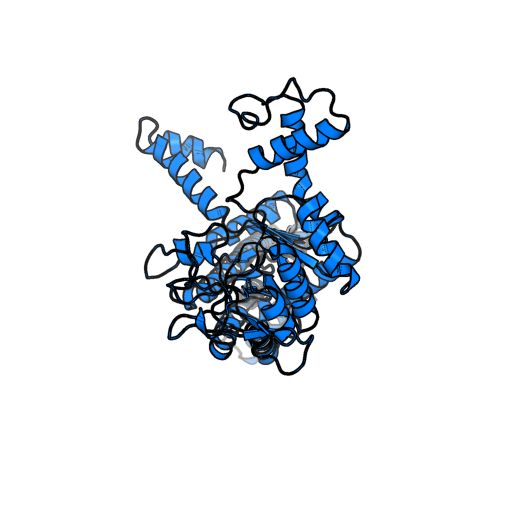 A C 1
ATOM 3439 O O . SER A 1 440 ? -22.506 -28.897 -21.809 1.00 29.74 440 SER A O 1
ATOM 3442 N N . ALA A 1 441 ? -21.646 -26.831 -21.656 1.00 28.54 441 ALA A N 1
ATOM 3443 C CA . ALA A 1 441 ? -22.768 -26.213 -22.375 1.00 30.27 441 ALA A CA 1
ATOM 3444 C C . ALA A 1 441 ? -22.695 -26.487 -23.867 1.00 29.65 441 ALA A C 1
ATOM 3445 O O . ALA A 1 441 ? -23.726 -26.701 -24.505 1.00 36.77 441 ALA A O 1
ATOM 3447 N N . HIS A 1 442 ? -21.493 -26.511 -24.446 1.00 31.07 442 HIS A N 1
ATOM 3448 C CA . HIS A 1 442 ? -21.361 -26.502 -25.897 1.00 35.09 442 HIS A CA 1
ATOM 3449 C C . HIS A 1 442 ? -20.759 -27.756 -26.495 1.00 39.31 442 HIS A C 1
ATOM 3450 O O . HIS A 1 442 ? -20.876 -27.953 -27.709 1.00 32.45 442 HIS A O 1
ATOM 3457 N N . ALA A 1 443 ? -20.134 -28.614 -25.688 1.00 33.21 443 ALA A N 1
ATOM 3458 C CA . ALA A 1 443 ? -19.395 -29.732 -26.255 1.00 26.05 443 ALA A CA 1
ATOM 3459 C C . ALA A 1 443 ? -19.782 -31.065 -25.618 1.00 26.50 443 ALA A C 1
ATOM 3460 O O . ALA A 1 443 ? -19.029 -32.036 -25.730 1.00 30.58 443 ALA A O 1
ATOM 3462 N N . GLY A 1 444 ? -20.940 -31.128 -24.973 1.00 24.85 444 GLY A N 1
ATOM 3463 C CA . GLY A 1 444 ? -21.502 -32.378 -24.516 1.00 27.93 444 GLY A CA 1
ATOM 3464 C C . GLY A 1 444 ? -20.762 -33.011 -23.348 1.00 25.12 444 GLY A C 1
ATOM 3465 O O . GLY A 1 444 ? -20.910 -34.209 -23.110 1.00 28.78 444 GLY A O 1
ATOM 3466 N N . ILE A 1 445 ? -19.976 -32.237 -22.614 1.00 26.64 445 ILE A N 1
ATOM 3467 C CA . ILE A 1 445 ? -19.166 -32.800 -21.526 1.00 28.08 445 ILE A CA 1
ATOM 3468 C C . ILE A 1 445 ? -20.025 -32.964 -20.278 1.00 22.63 445 ILE A C 1
ATOM 3469 O O . ILE A 1 445 ? -20.455 -31.987 -19.657 1.00 28.31 445 ILE A O 1
ATOM 3474 N N . PHE A 1 446 ? -20.264 -34.218 -19.899 1.00 21.13 446 PHE A N 1
ATOM 3475 C CA . PHE A 1 446 ? -21.000 -34.530 -18.689 1.00 20.58 446 PHE A CA 1
ATOM 3476 C C . PHE A 1 446 ? -20.111 -34.451 -17.454 1.00 22.50 446 PHE A C 1
ATOM 3477 O O . PHE A 1 446 ? -20.593 -34.081 -16.375 1.00 18.98 446 PHE A O 1
ATOM 3485 N N . HIS A 1 447 ? -18.831 -34.815 -17.604 1.00 23.90 447 HIS A N 1
ATOM 3486 C CA . HIS A 1 447 ? -17.924 -34.949 -16.472 1.00 22.25 447 HIS A CA 1
ATOM 3487 C C . HIS A 1 447 ? -16.574 -34.357 -16.800 1.00 20.28 447 HIS A C 1
ATOM 3488 O O . HIS A 1 447 ? -16.000 -34.667 -17.850 1.00 20.43 447 HIS A O 1
ATOM 3495 N N . HIS A 1 448 ? -16.085 -33.506 -15.895 1.00 20.50 448 HIS A N 1
ATOM 3496 C CA . HIS A 1 448 ? -14.776 -32.888 -15.967 1.00 18.44 448 HIS A CA 1
ATOM 3497 C C . HIS A 1 448 ? -13.901 -33.465 -14.850 1.00 19.54 448 HIS A C 1
ATOM 3498 O O . HIS A 1 448 ? -14.279 -33.398 -13.684 1.00 20.47 448 HIS A O 1
ATOM 3505 N N . LEU A 1 449 ? -12.738 -33.965 -15.212 1.00 21.42 449 LEU A N 1
ATOM 3506 C CA . LEU A 1 449 ? -11.773 -34.415 -14.225 1.00 19.31 449 LEU A CA 1
ATOM 3507 C C . LEU A 1 449 ? -10.404 -33.845 -14.545 1.00 20.37 449 LEU A C 1
ATOM 3508 O O . LEU A 1 449 ? -10.131 -33.413 -15.658 1.00 24.25 449 LEU A O 1
ATOM 3513 N N . ILE A 1 450 ? -9.534 -33.883 -13.533 1.00 19.55 450 ILE A N 1
ATOM 3514 C CA . ILE A 1 450 ? -8.103 -33.792 -13.710 1.00 18.42 450 ILE A CA 1
ATOM 3515 C C . ILE A 1 450 ? -7.527 -35.141 -13.280 1.00 18.18 450 ILE A C 1
ATOM 3516 O O . ILE A 1 450 ? -7.870 -35.643 -12.207 1.00 18.65 450 ILE A O 1
ATOM 3521 N N . THR A 1 451 ? -6.600 -35.670 -14.082 1.00 21.35 451 THR A N 1
ATOM 3522 C CA . THR A 1 451 ? -6.116 -37.029 -13.892 1.00 23.01 451 THR A CA 1
ATOM 3523 C C . THR A 1 451 ? -5.190 -37.135 -12.682 1.00 19.93 451 THR A C 1
ATOM 3524 O O . THR A 1 451 ? -5.411 -37.955 -11.797 1.00 21.16 451 THR A O 1
ATOM 3528 N N . LEU A 1 452 ? -4.123 -36.328 -12.661 1.00 17.63 452 LEU A N 1
ATOM 3529 C CA . LEU A 1 452 ? -3.123 -36.497 -11.595 1.00 22.83 452 LEU A CA 1
ATOM 3530 C C . LEU A 1 452 ? -2.879 -35.217 -10.818 1.00 22.90 452 LEU A C 1
ATOM 3531 O O . LEU A 1 452 ? -1.715 -34.892 -10.502 1.00 20.69 452 LEU A O 1
ATOM 3536 N N . PRO A 1 453 ? -3.918 -34.487 -10.429 1.00 20.81 453 PRO A N 1
ATOM 3537 C CA . PRO A 1 453 ? -3.695 -33.239 -9.682 1.00 21.30 453 PRO A CA 1
ATOM 3538 C C . PRO A 1 453 ? -3.087 -33.442 -8.305 1.00 23.11 453 PRO A C 1
ATOM 3539 O O . PRO A 1 453 ? -2.301 -32.596 -7.840 1.00 20.71 453 PRO A O 1
ATOM 3543 N N . THR A 1 454 ? -3.403 -34.539 -7.629 1.00 18.15 454 THR A N 1
ATOM 3544 C CA . THR A 1 454 ? -2.930 -34.687 -6.259 1.00 19.30 454 THR A CA 1
ATOM 3545 C C . THR A 1 454 ? -1.512 -35.257 -6.193 1.00 20.74 454 THR A C 1
ATOM 3546 O O . THR A 1 454 ? -0.897 -35.217 -5.121 1.00 20.35 454 THR A O 1
ATOM 3550 N N . TYR A 1 455 ? -0.979 -35.777 -7.310 1.00 18.76 455 TYR A N 1
ATOM 3551 C CA . TYR A 1 455 ? 0.472 -35.952 -7.445 1.00 17.84 455 TYR A CA 1
ATOM 3552 C C . TYR A 1 455 ? 1.181 -34.622 -7.227 1.00 21.75 455 TYR A C 1
ATOM 3553 O O . TYR A 1 455 ? 2.085 -34.504 -6.377 1.00 18.63 455 TYR A O 1
ATOM 3562 N N . HIS A 1 456 ? 0.728 -33.574 -7.930 1.00 20.27 456 HIS A N 1
ATOM 3563 C CA . HIS A 1 456 ? 1.375 -32.288 -7.846 1.00 19.36 456 HIS A CA 1
ATOM 3564 C C . HIS A 1 456 ? 1.136 -31.606 -6.515 1.00 20.53 456 HIS A C 1
ATOM 3565 O O . HIS A 1 456 ? 2.067 -31.008 -5.967 1.00 23.28 456 HIS A O 1
ATOM 3572 N N . THR A 1 457 ? -0.087 -31.656 -5.972 1.00 18.30 457 THR A N 1
ATOM 3573 C CA . THR A 1 457 ? -0.337 -30.972 -4.711 1.00 20.26 457 THR A CA 1
ATOM 3574 C C . THR A 1 457 ? 0.472 -31.600 -3.578 1.00 23.81 457 THR A C 1
ATOM 3575 O O . THR A 1 457 ? 0.965 -30.894 -2.695 1.00 21.71 457 THR A O 1
ATOM 3579 N N . ALA A 1 458 ? 0.601 -32.934 -3.577 1.00 23.65 458 ALA A N 1
ATOM 3580 C CA . ALA A 1 458 ? 1.416 -33.580 -2.543 1.00 21.34 458 ALA A CA 1
ATOM 3581 C C . ALA A 1 458 ? 2.887 -33.209 -2.698 1.00 19.70 458 ALA A C 1
ATOM 3582 O O . ALA A 1 458 ? 3.544 -32.914 -1.698 1.00 24.11 458 ALA A O 1
ATOM 3584 N N . ALA A 1 459 ? 3.420 -33.197 -3.924 1.00 20.88 459 ALA A N 1
ATOM 3585 C CA . ALA A 1 459 ? 4.816 -32.816 -4.128 1.00 23.69 459 ALA A CA 1
ATOM 3586 C C . ALA A 1 459 ? 5.071 -31.383 -3.664 1.00 27.69 459 ALA A C 1
ATOM 3587 O O . ALA A 1 459 ? 6.034 -31.102 -2.934 1.00 24.06 459 ALA A O 1
ATOM 3589 N N . LEU A 1 460 ? 4.205 -30.461 -4.105 1.00 22.65 460 LEU A N 1
ATOM 3590 C CA . LEU A 1 460 ? 4.375 -29.045 -3.806 1.00 22.08 460 LEU A CA 1
ATOM 3591 C C . LEU A 1 460 ? 4.313 -28.780 -2.317 1.00 24.48 460 LEU A C 1
ATOM 3592 O O . LEU A 1 460 ? 5.125 -28.021 -1.771 1.00 22.64 460 LEU A O 1
ATOM 3597 N N . SER A 1 461 ? 3.324 -29.360 -1.644 1.00 22.84 461 SER A N 1
ATOM 3598 C CA . SER A 1 461 ? 3.162 -29.071 -0.234 1.00 23.23 461 SER A CA 1
ATOM 3599 C C . SER A 1 461 ? 4.313 -29.662 0.561 1.00 26.27 461 SER A C 1
ATOM 3600 O O . SER A 1 461 ? 4.762 -29.057 1.543 1.00 22.18 461 SER A O 1
ATOM 3603 N N . THR A 1 462 ? 4.836 -30.823 0.141 1.00 22.76 462 THR A N 1
ATOM 3604 C CA . THR A 1 462 ? 6.027 -31.354 0.814 1.00 20.26 462 THR A CA 1
ATOM 3605 C C . THR A 1 462 ? 7.242 -30.452 0.590 1.00 21.93 462 THR A C 1
ATOM 3606 O O . THR A 1 462 ? 7.963 -30.120 1.539 1.00 22.11 462 THR A O 1
ATOM 3610 N N . ASP A 1 463 ? 7.485 -30.050 -0.659 1.00 19.16 463 ASP A N 1
ATOM 3611 C CA . ASP A 1 463 ? 8.599 -29.154 -0.962 1.00 28.46 463 ASP A CA 1
ATOM 3612 C C . ASP A 1 463 ? 8.494 -27.843 -0.193 1.00 27.48 463 ASP A C 1
ATOM 3613 O O . ASP A 1 463 ? 9.500 -27.316 0.318 1.00 26.33 463 ASP A O 1
ATOM 3618 N N . ASN A 1 464 ? 7.288 -27.288 -0.099 1.00 27.17 464 ASN A N 1
ATOM 3619 C CA . ASN A 1 464 ? 7.146 -25.982 0.534 1.00 30.35 464 ASN A CA 1
ATOM 3620 C C . ASN A 1 464 ? 7.466 -26.054 2.022 1.00 33.31 464 ASN A C 1
ATOM 3621 O O . ASN A 1 464 ? 8.037 -25.124 2.582 1.00 26.85 464 ASN A O 1
ATOM 3626 N N . LEU A 1 465 ? 7.117 -27.162 2.687 1.00 24.54 465 LEU A N 1
ATOM 3627 C CA . LEU A 1 465 ? 7.498 -27.309 4.085 1.00 22.38 465 LEU A CA 1
ATOM 3628 C C . LEU A 1 465 ? 8.996 -27.605 4.220 1.00 22.13 465 LEU A C 1
ATOM 3629 O O . LEU A 1 465 ? 9.692 -26.952 5.012 1.00 25.18 465 LEU A O 1
ATOM 3634 N N . ALA A 1 466 ? 9.515 -28.560 3.433 1.00 23.62 466 ALA A N 1
ATOM 3635 C CA . ALA A 1 466 ? 10.914 -28.977 3.588 1.00 24.55 466 ALA A CA 1
ATOM 3636 C C . ALA A 1 466 ? 11.851 -27.794 3.388 1.00 26.32 466 ALA A C 1
ATOM 3637 O O . ALA A 1 466 ? 12.850 -27.641 4.103 1.00 23.08 466 ALA A O 1
ATOM 3639 N N . LYS A 1 467 ? 11.516 -26.938 2.425 1.00 28.55 467 LYS A N 1
ATOM 3640 C CA . LYS A 1 467 ? 12.362 -25.814 2.025 1.00 29.60 467 LYS A CA 1
ATOM 3641 C C . LYS A 1 467 ? 12.668 -24.898 3.202 1.00 23.11 467 LYS A C 1
ATOM 3642 O O . LYS A 1 467 ? 13.800 -24.418 3.339 1.00 28.96 467 LYS A O 1
ATOM 3648 N N . GLY A 1 468 ? 11.692 -24.668 4.073 1.00 22.74 468 GLY A N 1
ATOM 3649 C CA . GLY A 1 468 ? 11.881 -23.871 5.270 1.00 32.39 468 GLY A CA 1
ATOM 3650 C C . GLY A 1 468 ? 12.401 -24.654 6.461 1.00 29.35 468 GLY A C 1
ATOM 3651 O O . GLY A 1 468 ? 13.344 -24.230 7.132 1.00 23.25 468 GLY A O 1
ATOM 3652 N N . TYR A 1 469 ? 11.781 -25.781 6.760 1.00 24.67 469 TYR A N 1
ATOM 3653 C CA . TYR A 1 469 ? 12.076 -26.508 7.979 1.00 21.19 469 TYR A CA 1
ATOM 3654 C C . TYR A 1 469 ? 13.515 -26.882 8.128 1.00 19.21 469 TYR A C 1
ATOM 3655 O O . TYR A 1 469 ? 14.063 -26.705 9.139 1.00 22.56 469 TYR A O 1
ATOM 3664 N N . PHE A 1 470 ? 14.125 -27.324 7.066 1.00 20.23 470 PHE A N 1
ATOM 3665 C CA . PHE A 1 470 ? 15.496 -27.772 7.085 1.00 22.92 470 PHE A CA 1
ATOM 3666 C C . PHE A 1 470 ? 16.517 -26.635 6.948 1.00 23.24 470 PHE A C 1
ATOM 3667 O O . PHE A 1 470 ? 17.668 -26.875 7.010 1.00 25.14 470 PHE A O 1
ATOM 3675 N N . ALA A 1 471 ? 16.042 -25.443 6.673 1.00 29.91 471 ALA A N 1
ATOM 3676 C CA . ALA A 1 471 ? 16.861 -24.272 6.520 1.00 29.57 471 ALA A CA 1
ATOM 3677 C C . ALA A 1 471 ? 16.524 -23.296 7.688 1.00 34.39 471 ALA A C 1
ATOM 3678 O O . ALA A 1 471 ? 15.940 -23.721 8.625 1.00 34.00 471 ALA A O 1
ATOM 3680 N N . ASP A 1 472 ? 16.893 -22.028 7.678 1.00 37.80 472 ASP A N 1
ATOM 3681 C CA . ASP A 1 472 ? 16.666 -21.151 8.790 1.00 38.26 472 ASP A CA 1
ATOM 3682 C C . ASP A 1 472 ? 15.367 -21.062 9.496 1.00 31.29 472 ASP A C 1
ATOM 3683 O O . ASP A 1 472 ? 15.347 -20.590 10.552 1.00 36.42 472 ASP A O 1
ATOM 3688 N N . GLU A 1 473 ? 14.265 -21.383 8.870 1.00 29.65 473 GLU A N 1
ATOM 3689 C CA . GLU A 1 473 ? 12.995 -21.287 9.548 1.00 29.07 473 GLU A CA 1
ATOM 3690 C C . GLU A 1 473 ? 12.731 -22.345 10.617 1.00 26.71 473 GLU A C 1
ATOM 3691 O O . GLU A 1 473 ? 11.948 -22.131 11.453 1.00 26.66 473 GLU A O 1
ATOM 3697 N N . GLY A 1 474 ? 13.353 -23.506 10.520 1.00 32.75 474 GLY A N 1
ATOM 3698 C CA . GLY A 1 474 ? 13.132 -24.549 11.524 1.00 28.54 474 GLY A CA 1
ATOM 3699 C C . GLY A 1 474 ? 11.652 -24.756 11.779 1.00 25.50 474 GLY A C 1
ATOM 3700 O O . GLY A 1 474 ? 10.841 -24.778 10.847 1.00 25.82 474 GLY A O 1
ATOM 3701 N N . MET A 1 475 ? 11.271 -24.869 13.069 1.00 28.29 475 MET A N 1
ATOM 3702 C CA . MET A 1 475 ? 9.887 -25.161 13.423 1.00 24.33 475 MET A CA 1
ATOM 3703 C C . MET A 1 475 ? 8.925 -24.065 13.002 1.00 32.28 475 MET A C 1
ATOM 3704 O O . MET A 1 475 ? 7.711 -24.305 12.946 1.00 26.72 475 MET A O 1
ATOM 3709 N N . LEU A 1 476 ? 9.425 -22.848 12.770 1.00 26.56 476 LEU A N 1
ATOM 3710 C CA . LEU A 1 476 ? 8.536 -21.782 12.337 1.00 31.04 476 LEU A CA 1
ATOM 3711 C C . LEU A 1 476 ? 7.938 -22.085 10.964 1.00 24.37 476 LEU A C 1
ATOM 3712 O O . LEU A 1 476 ? 6.826 -21.632 10.667 1.00 33.14 476 LEU A O 1
ATOM 3717 N N . ALA A 1 477 ? 8.652 -22.839 10.123 1.00 26.49 477 ALA A N 1
ATOM 3718 C CA . ALA A 1 477 ? 8.103 -23.199 8.821 1.00 27.13 477 ALA A CA 1
ATOM 3719 C C . ALA A 1 477 ? 6.871 -24.075 8.981 1.00 24.13 477 ALA A C 1
ATOM 3720 O O . ALA A 1 477 ? 5.893 -23.912 8.250 1.00 27.68 477 ALA A O 1
ATOM 3722 N N . TYR A 1 478 ? 6.876 -24.964 9.984 1.00 25.39 478 TYR A N 1
ATOM 3723 C CA . TYR A 1 478 ? 5.705 -25.793 10.251 1.00 26.61 478 TYR A CA 1
ATOM 3724 C C . TYR A 1 478 ? 4.593 -24.993 10.920 1.00 29.25 478 TYR A C 1
ATOM 3725 O O . TYR A 1 478 ? 3.413 -25.105 10.555 1.00 25.53 478 TYR A O 1
ATOM 3734 N N . VAL A 1 479 ? 4.934 -24.187 11.917 1.00 25.80 479 VAL A N 1
ATOM 3735 C CA . VAL A 1 479 ? 3.903 -23.450 12.632 1.00 27.53 479 VAL A CA 1
ATOM 3736 C C . VAL A 1 479 ? 3.194 -22.490 11.697 1.00 26.89 479 VAL A C 1
ATOM 3737 O O . VAL A 1 479 ? 1.963 -22.408 11.685 1.00 28.80 479 VAL A O 1
ATOM 3741 N N . LYS A 1 480 ? 3.962 -21.729 10.930 1.00 30.23 480 LYS A N 1
ATOM 3742 C CA . LYS A 1 480 ? 3.401 -20.792 9.970 1.00 33.65 480 LYS A CA 1
ATOM 3743 C C . LYS A 1 480 ? 2.722 -21.517 8.812 1.00 42.11 480 LYS A C 1
ATOM 3744 O O . LYS A 1 480 ? 1.541 -21.273 8.512 1.00 39.60 480 LYS A O 1
ATOM 3750 N N . GLY A 1 481 ? 3.454 -22.413 8.146 1.00 34.42 481 GLY A N 1
ATOM 3751 C CA . GLY A 1 481 ? 2.935 -23.049 6.948 1.00 32.98 481 GLY A CA 1
ATOM 3752 C C . GLY A 1 481 ? 1.789 -24.007 7.203 1.00 35.42 481 GLY A C 1
ATOM 3753 O O . GLY A 1 481 ? 0.942 -24.205 6.329 1.00 38.60 481 GLY A O 1
ATOM 3754 N N . VAL A 1 482 ? 1.735 -24.616 8.385 1.00 32.15 482 VAL A N 1
ATOM 3755 C CA . VAL A 1 482 ? 0.786 -25.692 8.622 1.00 33.72 482 VAL A CA 1
ATOM 3756 C C . VAL A 1 482 ? -0.145 -25.349 9.763 1.00 33.19 482 VAL A C 1
ATOM 3757 O O . VAL A 1 482 ? -1.364 -25.249 9.581 1.00 32.81 482 VAL A O 1
ATOM 3761 N N . GLN A 1 483 ? 0.421 -25.138 10.946 1.00 32.57 483 GLN A N 1
ATOM 3762 C CA . GLN A 1 483 ? -0.405 -25.001 12.127 1.00 35.72 483 GLN A CA 1
ATOM 3763 C C . GLN A 1 483 ? -1.275 -23.755 12.088 1.00 39.75 483 GLN A C 1
ATOM 3764 O O . GLN A 1 483 ? -2.398 -23.777 12.598 1.00 44.76 483 GLN A O 1
ATOM 3770 N N . ARG A 1 484 ? -0.796 -22.679 11.478 1.00 36.32 484 ARG A N 1
ATOM 3771 C CA . ARG A 1 484 ? -1.568 -21.447 11.474 1.00 46.00 484 ARG A CA 1
ATOM 3772 C C . ARG A 1 484 ? -2.738 -21.512 10.502 1.00 55.61 484 ARG A C 1
ATOM 3773 O O . ARG A 1 484 ? -3.780 -20.890 10.752 1.00 61.96 484 ARG A O 1
ATOM 3781 N N . GLN A 1 485 ? -2.614 -22.280 9.417 1.00 53.34 485 GLN A N 1
ATOM 3782 C CA . GLN A 1 485 ? -3.714 -22.367 8.463 1.00 58.25 485 GLN A CA 1
ATOM 3783 C C . GLN A 1 485 ? -4.888 -23.158 9.046 1.00 59.31 485 GLN A C 1
ATOM 3784 O O . GLN A 1 485 ? -6.043 -22.736 8.944 1.00 61.89 485 GLN A O 1
ATOM 3790 N N . GLU A 1 486 ? -4.614 -24.308 9.667 1.00 62.70 486 GLU A N 1
ATOM 3791 C CA . GLU A 1 486 ? -5.658 -25.070 10.376 1.00 70.36 486 GLU A CA 1
ATOM 3792 C C . GLU A 1 486 ? -5.523 -24.850 11.888 1.00 67.27 486 GLU A C 1
ATOM 3793 O O . GLU A 1 486 ? -6.185 -23.984 12.470 1.00 70.34 486 GLU A O 1
#

Sequence (486 aa):
MSAYQNEIKAVAALKEKNGSSWSAINPEYAARMRIQNRFKTGLDIAKYTAAIMRKDMAEYDADSSVYTQSLGCWHGFIGQQKLISIKKHLKTTNKRYLYLSGWMVAALRSDFGPLPDQSMHEKTAVSGLIEELYTFLRQADARELDLLFTGLDAARAAGDKAKEAELLAQIDNFETHVVPIIADIDAGFGNAEATYLLAKKMIEAGACCIQIENQVSDEKQCGHQDGKVTVPHIDFLAKINAVRYAFLELGVDDGVIVARTDSLGAGLTKQIAVTNEPGDLGDLYNSFLDCEEISESELGNGDVVIKREGKLLRPKRLASNLFQFRKGTGEDRCVLDCITSLQNGADLLWIETEKPHVGQIKAMVDRIREVIPNAKLVYNNSPSFNWTLNFRQQVFDAFVAEGKDVSAYDRNKLMSVEYDDTELAKVADEKIRTFQRDGSAHAGIFHHLITLPTYHTAALSTDNLAKGYFADEGMLAYVKGVQRQE

Secondary structure (DSSP, 8-state):
--HHHHHHHHHHHHHHHHGGGGTT--HHHHHHHHHT----SHHHHHHHHHHHHHHHHHHHHH-TT--EEEEE-SSHHHHHHHHHHHHHHHS--TTEEEEE-HHHIIIII-TT-S--SSS-S-THHHHHHHHHHHHHHHHHHHHHHHHHHHHHHHHHHTT-HHHHHHHHHHHHT---S---EEEE-TT-SSSHHHHHHHHHHHHHTT-SEEEEESB-GGG--TTSTTB-EE--HHHHHHHHHHHHHHHHHTT-TT-EEEEEE-GGGB-EES-PPP-SSTTSHHHHHHHTB-EE---TTTPPTT---EEETTEEEEE-B-TTS-EEBPTT-HHHHHHHHHHHHHHTT-SEEEE--SS--HHHHHHHHHHHHTTSTT--EEEE--TTS-HHHHHHHHHHHHHHHH-S-GGGS-SSS-S-SS-TTSHHHHHHHHHHHHHHHHHHHHS-EEEEEESSHHHHHHHHHHHHHHHHHTTTTTHHHHIIIIITT-

Foldseek 3Di:
DFQLVVQLVVVVVVDVVVPPVCVVDRSSVVSLVCLLQVQVFLLSLLQVQLVLVVVLLVVCLVPLLSFAEEEEDLFLVRLLVVLVVCCVPVVACRRYAYEHFLQSLQQPVAPVHHHGSQLPGDLVSQLVRLLRNVVSQSVVSNVVSVVLVVVLVVCVVVVPPVSNVVSVVCSRPPHGSRHAYAGECEQQSDFQLSNLVSLLSNSRSHHLHYEHEFWNRVQFDPPDQLRIEGEQPVRSLSNLVSNCVSCVVSPSNSRAYEYEYSLLSHFKYQDQFDDDDDPDRSNVVNVQFAWAADPPVRDDPPFDWDDDPNGTTGGDADPSNIGGGDPPCSLVVQLVSQLSQVV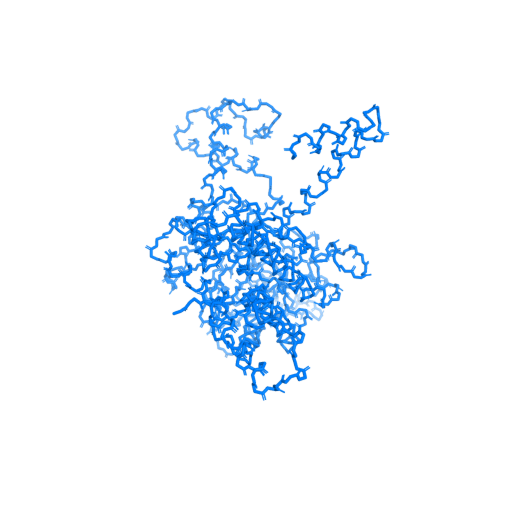RRHDAYEYDDDELDLVVLLVSLVSNCVRVVLHAYAYAPEPPHPLQLRQLLVLLVVLVVVNPCNVVDDNVCSPDPDPPPPPSRVVSVVCVVCSVSSSSVRNRYNYYYHNHPVVVVVVVLVCQLCVQCVPPNNCVSCCVSPVVVD

B-factor: mean 35.01, std 18.68, range [12.04, 125.98]

GO terms:
  GO:0004451 isocitrate lyase activity (F, IDA)
  GO:1900232 negative regulation of single-species biofilm formation on inanimate substrate (P, IMP)

InterPro domains:
  IPR006254 Isocitrate lyase [PF00463] (81-269)
  IPR006254 Isocitrate lyase [PF00463] (330-399)
  IPR006254 Isocitrate lyase [PF0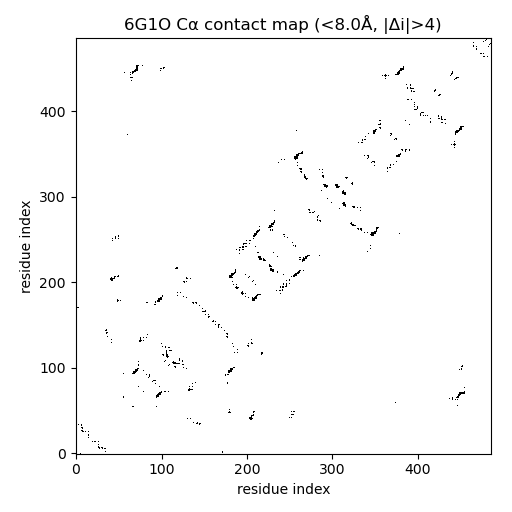0463] (432-530)
  IPR006254 Isocitrate lyase [PIRSF001362] (14-523)
  IPR006254 Isocitrate lyase [PTHR21631] (2-531)
  IPR015813 Pyruvate/Phosphoenolpyruvate kinase-like domain superfamily [SSF51621] (10-514)
  IPR039556 ICL/PEPM domain [cd00377] (63-386)
  IPR040442 Pyruvate kinase-like domain superfamily [G3DSA:3.20.20.60] (2-531)

Organism: Pseudomonas aeruginosa (strain ATCC 15692 / DSM 22644 / CIP 104116 / JCM 14847 / LMG 12228 / 1C / PRS 101 / PAO1) (NCBI:txid208964)